Protein AF-A0A3M1I901-F1 (afdb_monomer)

Foldseek 3Di:
DQLVVLVVVLLCLLQQLLLLVCLLWFPDDLLLSNLLSSLLSLLQLLLQLLVVLVPDFNVVSNSVSSNVSNVNSCVSCVVVVVVVVVVSDDDPVVLVVLLVVQLLLQLLLLLQWQFAPCVFLLQCLVQLLRRARVHARSVDNVGGAQAQASLSSSLSSSCNSSVDRSSSSLSSSLSSLLSSLLSLQLVVLCVLQVDNVLSNLRSLLLQFFFFLLLVVVVDDLVVQVVLFVVFAWADQLVQQDRTPSNLQVTFGNGDTGGPDGHRSSLHFQQTGHLSPQSHSLRNSLSSLLSSCVSGVVGGPDLVSLVSNLSSLLSNCSSDVCVSVLLVVLLVVLQVVLCVVVVHPDRDPSSVSVVVSSVSSLVSNCPSHHNNVLVNVQVVCVVVVHDHDDDPKDKDKDFDPPFWAQGNTGGTQGPVDPSSVVSVCRSLAPLVVCLVLLLVVLVVCSNVVVSSSVSLSSLLVQLSVLRGMFIDMPVHRSVSSVSVVSNCVSSSSCSSSSLSNVCVPDDPVSVVVSVVSSCSSRVSSVSVVVSSSVSSPDRDDHPPDDPVNVVVSVD

Solvent-accessible surface area (backbone atoms only — not comparable to full-atom values): 27304 Å² total; per-residue (Å²): 126,62,40,68,57,46,40,52,50,47,50,47,30,14,34,51,6,12,29,32,40,34,61,47,36,30,72,63,59,66,88,46,33,54,59,48,0,38,51,47,9,54,51,52,24,46,48,40,22,52,58,36,26,72,81,36,62,40,77,56,14,48,50,51,21,18,53,49,29,34,53,52,9,47,69,63,25,39,73,50,60,75,68,63,50,57,90,70,70,58,82,62,60,71,58,53,52,51,38,52,51,38,18,49,53,40,20,37,24,38,36,8,37,26,40,57,57,37,67,57,41,35,53,41,17,44,44,35,40,76,50,36,50,72,41,49,29,77,93,40,82,88,40,70,40,55,45,58,42,51,45,32,54,48,13,12,47,43,14,55,54,30,70,40,55,44,58,62,17,40,21,45,45,32,9,41,29,43,23,49,30,38,53,45,40,20,49,50,30,19,66,75,56,74,31,70,67,52,4,51,54,37,20,54,40,54,39,13,35,16,8,32,41,48,60,59,76,77,52,57,68,74,58,40,48,59,54,20,78,75,46,54,51,26,68,46,33,41,62,37,28,92,41,55,56,56,23,54,78,37,49,48,35,58,69,56,50,45,88,58,71,54,51,32,29,46,58,26,45,60,23,63,22,48,74,73,34,60,38,54,45,34,26,47,58,52,36,47,51,47,49,48,72,67,44,77,85,25,57,70,52,75,65,36,45,55,58,50,16,51,46,48,27,48,36,31,24,49,35,48,66,69,44,60,49,48,57,62,25,47,52,50,44,50,48,56,47,21,63,78,66,76,38,95,69,83,53,74,73,55,54,53,49,51,53,28,50,50,55,13,47,62,47,28,51,70,68,40,22,38,52,15,46,52,52,50,51,52,52,38,56,76,68,70,48,84,80,72,85,69,91,68,54,88,43,78,43,82,42,83,75,41,30,48,38,28,38,24,52,22,78,32,41,65,86,40,71,66,36,41,51,50,49,46,24,21,52,9,67,47,63,76,30,41,66,59,42,51,55,50,24,58,51,26,45,76,67,66,37,57,70,60,16,22,45,41,52,28,28,57,53,17,56,50,41,25,35,42,42,52,45,44,73,76,37,61,53,53,37,22,58,48,38,38,40,30,49,51,46,28,61,70,41,28,54,48,51,50,50,61,56,34,73,79,49,59,69,68,58,40,50,52,52,49,52,50,50,47,52,18,23,48,24,21,51,53,53,47,56,48,41,57,60,11,43,80,50,76,47,66,43,64,95,54,52,73,65,59,62,52,60,76,72,109

Structure (mmCIF, N/CA/C/O backbone):
data_AF-A0A3M1I901-F1
#
_entry.id   AF-A0A3M1I901-F1
#
loop_
_atom_site.group_PDB
_atom_site.id
_atom_site.type_symbol
_atom_site.label_atom_id
_atom_site.label_alt_id
_atom_site.label_comp_id
_atom_site.label_asym_id
_atom_site.label_entity_id
_atom_site.label_seq_id
_atom_site.pdbx_PDB_ins_code
_atom_site.Cartn_x
_atom_site.Cartn_y
_atom_site.Cartn_z
_atom_site.occupancy
_atom_site.B_iso_or_equiv
_atom_site.auth_seq_id
_atom_site.auth_comp_id
_atom_site.auth_asym_id
_atom_site.auth_atom_id
_atom_site.pdbx_PDB_model_num
ATOM 1 N N . MET A 1 1 ? -8.515 -10.255 -33.214 1.00 50.94 1 MET A N 1
ATOM 2 C CA . MET A 1 1 ? -9.488 -9.596 -32.308 1.00 50.94 1 MET A CA 1
ATOM 3 C C . MET A 1 1 ? -9.043 -8.161 -32.103 1.00 50.94 1 MET A C 1
ATOM 5 O O . MET A 1 1 ? -7.847 -7.945 -31.980 1.00 50.94 1 MET A O 1
ATOM 9 N N . ASN A 1 2 ? -9.964 -7.194 -32.093 1.00 72.56 2 ASN A N 1
ATOM 10 C CA . ASN A 1 2 ? -9.639 -5.810 -31.737 1.00 72.56 2 ASN A CA 1
ATOM 11 C C . ASN A 1 2 ? -9.022 -5.796 -30.321 1.00 72.56 2 ASN A C 1
ATOM 13 O O . ASN A 1 2 ? -9.592 -6.401 -29.413 1.00 72.56 2 ASN A O 1
ATOM 17 N N . ASN A 1 3 ? -7.860 -5.166 -30.135 1.00 83.75 3 ASN A N 1
ATOM 18 C CA . ASN A 1 3 ? -7.052 -5.259 -28.907 1.00 83.75 3 ASN A CA 1
ATOM 19 C C . ASN A 1 3 ? -7.835 -4.874 -27.636 1.00 83.75 3 ASN A C 1
ATOM 21 O O . ASN A 1 3 ? -7.669 -5.479 -26.577 1.00 83.75 3 ASN A O 1
ATOM 25 N N . ALA A 1 4 ? -8.772 -3.930 -27.763 1.00 86.50 4 ALA A N 1
ATOM 26 C CA . ALA A 1 4 ? -9.681 -3.549 -26.686 1.00 86.50 4 ALA A CA 1
ATOM 27 C C . ALA A 1 4 ? -10.651 -4.678 -26.288 1.00 86.50 4 ALA A C 1
ATOM 29 O O . ALA A 1 4 ? -10.922 -4.874 -25.106 1.00 86.50 4 ALA A O 1
ATOM 30 N N . VAL A 1 5 ? -11.147 -5.459 -27.253 1.00 92.12 5 VAL A N 1
ATOM 31 C CA . VAL A 1 5 ? -12.051 -6.594 -26.996 1.00 92.12 5 VAL A CA 1
ATOM 32 C C . VAL A 1 5 ? -11.319 -7.697 -26.237 1.00 92.12 5 VAL A C 1
ATOM 34 O O . VAL A 1 5 ? -11.884 -8.260 -25.303 1.00 92.12 5 VAL A O 1
ATOM 37 N N . SER A 1 6 ? -10.055 -7.968 -26.581 1.00 93.81 6 SER A N 1
ATOM 38 C CA . SER A 1 6 ? -9.215 -8.926 -25.851 1.00 93.81 6 SER A CA 1
ATOM 39 C C . SER A 1 6 ? -9.061 -8.536 -24.380 1.00 93.81 6 SER A C 1
ATOM 41 O O . SER A 1 6 ? -9.305 -9.363 -23.503 1.00 93.81 6 SER A O 1
ATOM 43 N N . LEU A 1 7 ? -8.740 -7.269 -24.092 1.00 93.56 7 LEU A N 1
ATOM 44 C CA . LEU A 1 7 ? -8.641 -6.782 -22.711 1.00 93.56 7 LEU A CA 1
ATOM 45 C C . LEU A 1 7 ? -9.968 -6.852 -21.963 1.00 93.56 7 LEU A C 1
ATOM 47 O O . LEU A 1 7 ? -9.984 -7.277 -20.811 1.00 93.56 7 LEU A O 1
ATOM 51 N N . LEU A 1 8 ? -11.072 -6.446 -22.594 1.00 94.81 8 LEU A N 1
ATOM 52 C CA . LEU A 1 8 ? -12.394 -6.479 -21.968 1.00 94.81 8 LEU A CA 1
ATOM 53 C C . LEU A 1 8 ? -12.844 -7.910 -21.673 1.00 94.81 8 LEU A C 1
ATOM 55 O O . LEU A 1 8 ? -13.401 -8.159 -20.606 1.00 94.81 8 LEU A O 1
ATOM 59 N N . LEU A 1 9 ? -12.572 -8.853 -22.577 1.00 96.50 9 LEU A N 1
ATOM 60 C CA . LEU A 1 9 ? -12.857 -10.267 -22.361 1.00 96.50 9 LEU A CA 1
ATOM 61 C C . LEU A 1 9 ? -12.011 -10.823 -21.213 1.00 96.50 9 LEU A C 1
ATOM 63 O O . LEU A 1 9 ? -12.565 -11.400 -20.282 1.00 96.50 9 LEU A O 1
ATOM 67 N N . TRP A 1 10 ? -10.695 -10.599 -21.237 1.00 97.38 10 TRP A N 1
ATOM 68 C CA . TRP A 1 10 ? -9.789 -11.016 -20.164 1.00 97.38 10 TRP A CA 1
ATOM 69 C C . TRP A 1 10 ? -10.214 -10.438 -18.806 1.00 97.38 10 TRP A C 1
ATOM 71 O O . TRP A 1 10 ? -10.365 -11.188 -17.838 1.00 97.38 10 TRP A O 1
ATOM 81 N N . ALA A 1 11 ? -10.502 -9.132 -18.751 1.00 97.06 11 ALA A N 1
ATOM 82 C CA . ALA A 1 11 ? -10.997 -8.444 -17.561 1.00 97.06 11 ALA A CA 1
ATOM 83 C C . ALA A 1 11 ? -12.351 -8.981 -17.086 1.00 97.06 11 ALA A C 1
ATOM 85 O O . ALA A 1 11 ? -12.558 -9.194 -15.890 1.00 97.06 11 ALA A O 1
ATOM 86 N N . GLY A 1 12 ? -13.258 -9.253 -18.024 1.00 97.31 12 GLY A N 1
ATOM 87 C CA . GLY A 1 12 ? -14.547 -9.876 -17.760 1.00 97.31 12 GLY A CA 1
ATOM 88 C C . GLY A 1 12 ? -14.398 -11.264 -17.142 1.00 97.31 12 GLY A C 1
ATOM 89 O O . GLY A 1 12 ? -15.054 -11.552 -16.142 1.00 97.31 12 GLY A O 1
ATOM 90 N N . CYS A 1 13 ? -13.501 -12.103 -17.669 1.00 97.94 13 CYS A N 1
ATOM 91 C CA . CYS A 1 13 ? -13.264 -13.454 -17.167 1.00 97.94 13 CYS A CA 1
ATOM 92 C C . CYS A 1 13 ? -12.824 -13.443 -15.699 1.00 97.94 13 CYS A C 1
ATOM 94 O O . CYS A 1 13 ? -13.515 -14.012 -14.846 1.00 97.94 13 CYS A O 1
ATOM 96 N N . TRP A 1 14 ? -11.723 -12.761 -15.369 1.00 97.69 14 TRP A N 1
ATOM 97 C CA . TRP A 1 14 ? -11.255 -12.748 -13.983 1.00 97.69 14 TRP A CA 1
ATOM 98 C C . TRP A 1 14 ? -12.170 -11.939 -13.059 1.00 97.69 14 TRP A C 1
ATOM 100 O O . TRP A 1 14 ? -12.335 -12.316 -11.898 1.00 97.69 14 TRP A O 1
ATOM 110 N N . GLY A 1 15 ? -12.827 -10.886 -13.555 1.00 97.38 15 GLY A N 1
ATOM 111 C CA . GLY A 1 15 ? -13.770 -10.083 -12.778 1.00 97.38 15 GLY A CA 1
ATOM 112 C C . GLY A 1 15 ? -15.022 -10.866 -12.374 1.00 97.38 15 GLY A C 1
ATOM 113 O O . GLY A 1 15 ? -15.387 -10.895 -11.195 1.00 97.38 15 GLY A O 1
ATOM 114 N N . VAL A 1 16 ? -15.649 -11.564 -13.328 1.00 96.81 16 VAL A N 1
ATOM 115 C CA . VAL A 1 16 ? -16.807 -12.437 -13.070 1.00 96.81 16 VAL A CA 1
ATOM 116 C C . VAL A 1 16 ? -16.396 -13.622 -12.201 1.00 96.81 16 VAL A C 1
ATOM 118 O O . VAL A 1 16 ? -17.058 -13.902 -11.202 1.00 96.81 16 VAL A O 1
ATOM 121 N N . GLY A 1 17 ? -15.283 -14.288 -12.519 1.00 97.31 17 GLY A N 1
ATOM 122 C CA . GLY A 1 17 ? -14.788 -15.416 -11.732 1.00 97.31 17 GLY A CA 1
ATOM 123 C C . GLY A 1 17 ? -14.484 -15.048 -10.281 1.00 97.31 17 GLY A C 1
ATOM 124 O O . GLY A 1 17 ? -14.926 -15.735 -9.359 1.00 97.31 17 GLY A O 1
ATOM 125 N N . GLY A 1 18 ? -13.816 -13.915 -10.058 1.00 97.69 18 GLY A N 1
ATOM 126 C CA . GLY A 1 18 ? -13.552 -13.383 -8.724 1.00 97.69 18 GLY A CA 1
ATOM 127 C C . GLY A 1 18 ? -14.827 -13.007 -7.962 1.00 97.69 18 GLY A C 1
ATOM 128 O O . GLY A 1 18 ? -14.951 -13.309 -6.773 1.00 97.69 18 GLY A O 1
ATOM 129 N N . TYR A 1 19 ? -15.819 -12.419 -8.638 1.00 96.94 19 TYR A N 1
ATOM 130 C CA . TYR A 1 19 ? -17.132 -12.150 -8.048 1.00 96.94 19 TYR A CA 1
ATOM 131 C C . TYR A 1 19 ? -17.846 -13.433 -7.606 1.00 96.94 19 TYR A C 1
ATOM 133 O O . TYR A 1 19 ? -18.300 -13.524 -6.463 1.00 96.94 19 TYR A O 1
ATOM 141 N N . LEU A 1 20 ? -17.898 -14.449 -8.471 1.00 95.62 20 LEU A N 1
ATOM 142 C CA . LEU A 1 20 ? -18.480 -15.752 -8.143 1.00 95.62 20 LEU A CA 1
ATOM 143 C C . LEU A 1 20 ? -17.751 -16.409 -6.967 1.00 95.62 20 LEU A C 1
ATOM 145 O O . LEU A 1 20 ? -18.401 -16.900 -6.043 1.00 95.62 20 LEU A O 1
ATOM 149 N N . LEU A 1 21 ? -16.419 -16.337 -6.943 1.00 95.50 21 LEU A N 1
ATOM 150 C CA . LEU A 1 21 ? -15.594 -16.830 -5.843 1.00 95.50 21 LEU A CA 1
ATOM 151 C C . LEU A 1 21 ? -15.946 -16.137 -4.516 1.00 95.50 21 LEU A C 1
ATOM 153 O O . LEU A 1 21 ? -16.166 -16.807 -3.503 1.00 95.50 21 LEU A O 1
ATOM 157 N N . ALA A 1 22 ? -16.063 -14.805 -4.526 1.00 95.81 22 ALA A N 1
ATOM 158 C CA . ALA A 1 22 ? -16.440 -14.011 -3.359 1.00 95.81 22 ALA A CA 1
ATOM 159 C C . ALA A 1 22 ? -17.823 -14.406 -2.817 1.00 95.81 22 ALA A C 1
ATOM 161 O O . ALA A 1 22 ? -18.001 -14.538 -1.605 1.00 95.81 22 ALA A O 1
ATOM 162 N N . VAL A 1 23 ? -18.798 -14.621 -3.708 1.00 93.38 23 VAL A N 1
ATOM 163 C CA . VAL A 1 23 ? -20.164 -15.019 -3.338 1.00 93.38 23 VAL A CA 1
ATOM 164 C C . VAL A 1 23 ? -20.236 -16.460 -2.854 1.00 93.38 23 VAL A C 1
ATOM 166 O O . VAL A 1 23 ? -20.999 -16.734 -1.927 1.00 93.38 23 VAL A O 1
ATOM 169 N N . ALA A 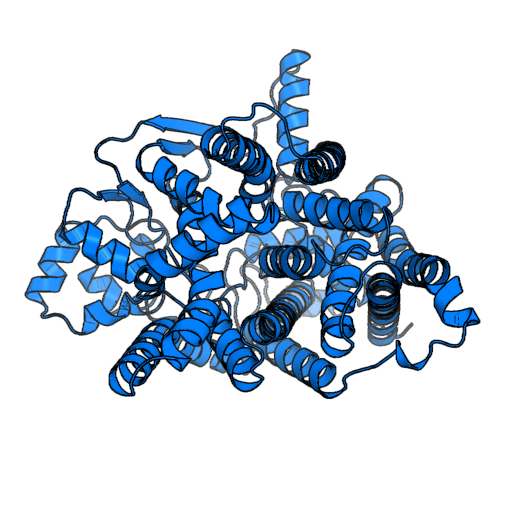1 24 ? -19.478 -17.376 -3.456 1.00 93.31 24 ALA A N 1
ATOM 170 C CA . ALA A 1 24 ? -19.510 -18.796 -3.129 1.00 93.31 24 ALA A CA 1
ATOM 171 C C . ALA A 1 24 ? -18.832 -19.086 -1.785 1.00 93.31 24 ALA A C 1
ATOM 173 O O . ALA A 1 24 ? -19.445 -19.678 -0.894 1.00 93.31 24 ALA A O 1
ATOM 174 N N . ILE A 1 25 ? -17.595 -18.610 -1.622 1.00 95.31 25 ILE A N 1
ATOM 175 C CA . ILE A 1 25 ? -16.705 -18.993 -0.520 1.00 95.31 25 ILE A CA 1
ATOM 176 C C . ILE A 1 25 ? -16.905 -18.123 0.724 1.00 95.31 25 ILE A C 1
ATOM 178 O O . ILE A 1 25 ? -16.683 -18.588 1.847 1.00 95.31 25 ILE A O 1
ATOM 182 N N . PHE A 1 26 ? -17.338 -16.868 0.561 1.00 95.75 26 PHE A N 1
ATOM 183 C CA . PHE A 1 26 ? -17.366 -15.911 1.663 1.00 95.75 26 PHE A CA 1
ATOM 184 C C . PHE A 1 26 ? -18.768 -15.398 2.013 1.00 95.75 26 PHE A C 1
ATOM 186 O O . PHE A 1 26 ? -19.624 -15.117 1.175 1.00 95.75 26 PHE A O 1
ATOM 193 N N . ALA A 1 27 ? -19.016 -15.237 3.313 1.00 94.06 27 ALA A N 1
ATOM 194 C CA . ALA A 1 27 ? -20.249 -14.690 3.868 1.00 94.06 27 ALA A CA 1
ATOM 195 C C . ALA A 1 27 ? -20.245 -13.150 3.828 1.00 94.06 27 ALA A C 1
ATOM 197 O O . ALA A 1 27 ? -20.218 -12.488 4.869 1.00 94.06 27 ALA A O 1
ATOM 198 N N . LEU A 1 28 ? -20.246 -12.587 2.616 1.00 94.00 28 LEU A N 1
ATOM 199 C CA . LEU A 1 28 ? -20.181 -11.143 2.383 1.00 94.00 28 LEU A CA 1
ATOM 200 C C . LEU A 1 28 ? -21.575 -10.515 2.173 1.00 94.00 28 LEU A C 1
ATOM 202 O O . LEU A 1 28 ? -22.399 -11.065 1.425 1.00 94.00 28 LEU A O 1
ATOM 206 N N . PRO A 1 29 ? -21.851 -9.344 2.778 1.00 92.00 29 PRO A N 1
ATOM 207 C CA . PRO A 1 29 ? -22.951 -8.465 2.391 1.00 92.00 29 PRO A CA 1
ATOM 208 C C . PRO A 1 29 ? -22.875 -8.061 0.914 1.00 92.00 29 PRO A C 1
ATOM 210 O O . PRO A 1 29 ? -21.790 -7.886 0.364 1.00 92.00 29 PRO A O 1
ATOM 213 N N . SER A 1 30 ? -24.033 -7.820 0.293 1.00 90.50 30 SER A N 1
ATOM 214 C CA . SER A 1 30 ? -24.167 -7.471 -1.131 1.00 90.50 30 SER A CA 1
ATOM 215 C C . SER A 1 30 ? -23.240 -6.344 -1.603 1.00 90.50 30 SER A C 1
ATOM 217 O O . SER A 1 30 ? -22.663 -6.419 -2.682 1.00 90.50 30 SER A O 1
ATOM 219 N N . ARG A 1 31 ? -23.040 -5.326 -0.760 1.00 91.12 31 ARG A N 1
ATOM 220 C CA . ARG A 1 31 ? -22.230 -4.134 -1.064 1.00 91.12 31 ARG A CA 1
ATOM 221 C C . ARG A 1 31 ? -20.723 -4.360 -1.027 1.00 91.12 31 ARG A C 1
ATOM 223 O O . ARG A 1 31 ? -19.982 -3.486 -1.448 1.00 91.12 31 ARG A O 1
ATOM 230 N N . GLU A 1 32 ? -20.271 -5.480 -0.482 1.00 95.38 32 GLU A N 1
ATOM 231 C CA . GLU A 1 32 ? -18.845 -5.800 -0.397 1.00 95.38 32 GLU A CA 1
ATOM 232 C C . GLU A 1 32 ? -18.427 -6.763 -1.514 1.00 95.38 32 GLU A C 1
ATOM 234 O O . GLU A 1 32 ? -17.251 -6.850 -1.843 1.00 95.38 32 GLU A O 1
ATOM 239 N N . ARG A 1 33 ? -19.390 -7.470 -2.124 1.00 95.50 33 ARG A N 1
ATOM 240 C CA . ARG A 1 33 ? -19.133 -8.542 -3.096 1.00 95.50 33 ARG A CA 1
ATOM 241 C C . ARG A 1 33 ? -18.418 -8.059 -4.349 1.00 95.50 33 ARG A C 1
ATOM 243 O O . ARG A 1 33 ? -17.505 -8.741 -4.786 1.00 95.50 33 ARG A O 1
ATOM 250 N N . LEU A 1 34 ? -18.812 -6.915 -4.915 1.00 95.94 34 LEU A N 1
ATOM 251 C CA . LEU A 1 34 ? -18.187 -6.397 -6.136 1.00 95.94 34 LEU A CA 1
ATOM 252 C C . LEU A 1 34 ? -16.708 -6.030 -5.924 1.00 95.94 34 LEU A C 1
ATOM 254 O O . LEU A 1 34 ? -15.875 -6.642 -6.584 1.00 95.94 34 LEU A O 1
ATOM 258 N N . PRO A 1 35 ? -16.339 -5.114 -5.007 1.00 97.44 35 PRO A N 1
ATOM 259 C CA . PRO A 1 35 ? -14.937 -4.735 -4.838 1.00 97.44 35 PRO A CA 1
ATOM 260 C C . PRO A 1 35 ? -14.065 -5.899 -4.373 1.00 97.44 35 PRO A C 1
ATOM 262 O O . PRO A 1 35 ? -12.956 -6.077 -4.865 1.00 97.44 35 PRO A O 1
ATOM 265 N N . VAL A 1 36 ? -14.577 -6.734 -3.463 1.00 98.12 36 VAL A N 1
ATOM 266 C CA . VAL A 1 36 ? -13.847 -7.923 -3.009 1.00 98.12 36 VAL A CA 1
ATOM 267 C C . VAL A 1 36 ? -13.699 -8.935 -4.139 1.00 98.12 36 VAL A C 1
ATOM 269 O O . VAL A 1 36 ? -12.632 -9.511 -4.294 1.00 98.12 36 VAL A O 1
ATOM 272 N N . GLY A 1 37 ? -14.745 -9.137 -4.939 1.00 97.88 37 GLY A N 1
ATOM 273 C CA . GLY A 1 37 ? -14.733 -10.037 -6.084 1.00 97.88 37 GLY A CA 1
ATOM 274 C C . GLY A 1 37 ? -13.736 -9.613 -7.152 1.00 97.88 37 GLY A C 1
ATOM 275 O O . GLY A 1 37 ? -12.929 -10.433 -7.575 1.00 97.88 37 GLY A O 1
ATOM 276 N N . LEU A 1 38 ? -13.728 -8.332 -7.525 1.00 98.25 38 LEU A N 1
ATOM 277 C CA . LEU A 1 38 ? -12.750 -7.785 -8.467 1.00 98.25 38 LEU A CA 1
ATOM 278 C C . LEU A 1 38 ? -11.321 -7.931 -7.934 1.00 98.25 38 LEU A C 1
ATOM 280 O O . LEU A 1 38 ? -10.452 -8.397 -8.663 1.00 98.25 38 LEU A O 1
ATOM 284 N N . GLY A 1 39 ? -11.080 -7.621 -6.656 1.00 98.50 39 GLY A N 1
ATOM 285 C CA . GLY A 1 39 ? -9.756 -7.801 -6.059 1.00 98.50 39 GLY A CA 1
ATOM 286 C C . GLY A 1 39 ? -9.312 -9.260 -5.968 1.00 98.50 39 GLY A C 1
ATOM 287 O O . GLY A 1 39 ? -8.167 -9.566 -6.288 1.00 98.50 39 GLY A O 1
ATOM 288 N N . LEU A 1 40 ? -10.210 -10.175 -5.592 1.00 98.56 40 LEU A N 1
ATOM 289 C CA . LEU A 1 40 ? -9.922 -11.610 -5.598 1.00 98.56 40 LEU A CA 1
ATOM 290 C C . LEU A 1 40 ? -9.623 -12.118 -7.006 1.00 98.56 40 LEU A C 1
ATOM 292 O O . LEU A 1 40 ? -8.671 -12.868 -7.177 1.00 98.56 40 LEU A O 1
ATOM 296 N N . GLY A 1 41 ? -10.417 -11.707 -7.996 1.00 98.56 41 GLY A N 1
ATOM 297 C CA . GLY A 1 41 ? -10.221 -12.067 -9.396 1.00 98.56 41 GLY A CA 1
ATOM 298 C C . GLY A 1 41 ? -8.866 -11.613 -9.919 1.00 98.56 41 GLY A C 1
ATOM 299 O O . GLY A 1 41 ? -8.101 -12.426 -10.425 1.00 98.56 41 GLY A O 1
ATOM 300 N N . LEU A 1 42 ? -8.544 -10.335 -9.715 1.00 98.69 42 LEU A N 1
ATOM 301 C CA . LEU A 1 42 ? -7.283 -9.730 -10.131 1.00 98.69 42 LEU A CA 1
ATOM 302 C C . LEU A 1 42 ? -6.080 -10.451 -9.513 1.00 98.69 42 LEU A C 1
ATOM 304 O O . LEU A 1 42 ? -5.169 -10.861 -10.233 1.00 98.69 42 LEU A O 1
ATOM 308 N N . VAL A 1 43 ? -6.077 -10.635 -8.188 1.00 98.75 43 VAL A N 1
ATOM 309 C CA . VAL A 1 43 ? -4.943 -11.254 -7.485 1.00 98.75 43 VAL A CA 1
ATOM 310 C C . VAL A 1 43 ? -4.833 -12.737 -7.828 1.00 98.75 43 VAL A C 1
ATOM 312 O O . VAL A 1 43 ? -3.755 -13.194 -8.194 1.00 98.75 43 VAL A O 1
ATOM 315 N N . ALA A 1 44 ? -5.931 -13.494 -7.766 1.00 98.62 44 ALA A N 1
ATOM 316 C CA . ALA A 1 44 ? -5.896 -14.932 -8.023 1.00 98.62 44 ALA A CA 1
ATOM 317 C C . ALA A 1 44 ? -5.507 -15.250 -9.471 1.00 98.62 44 ALA A C 1
ATOM 319 O O . ALA A 1 44 ? -4.707 -16.155 -9.689 1.00 98.62 44 ALA A O 1
ATOM 320 N N . GLN A 1 45 ? -6.005 -14.495 -10.453 1.00 98.44 45 GLN A N 1
ATOM 321 C CA . GLN A 1 45 ? -5.630 -14.736 -11.845 1.00 98.44 45 GLN A CA 1
ATOM 322 C C . GLN A 1 45 ? -4.162 -14.357 -12.091 1.00 98.44 45 GLN A C 1
ATOM 324 O O . GLN A 1 45 ? -3.448 -15.103 -12.742 1.00 98.44 45 GLN A O 1
ATOM 329 N N . THR A 1 46 ? -3.666 -13.260 -11.506 1.00 98.69 46 THR A N 1
ATOM 330 C CA . THR A 1 46 ? -2.251 -12.866 -11.648 1.00 98.69 46 THR A CA 1
ATOM 331 C C . THR A 1 46 ? -1.327 -13.899 -11.006 1.00 98.69 46 THR A C 1
ATOM 333 O O . THR A 1 46 ? -0.291 -14.248 -11.564 1.00 98.69 46 THR A O 1
ATOM 336 N N . PHE A 1 47 ? -1.736 -14.449 -9.864 1.00 98.69 47 PHE A N 1
ATOM 337 C CA . PHE A 1 47 ? -1.057 -15.563 -9.214 1.00 98.69 47 PHE A CA 1
ATOM 338 C C . PHE A 1 47 ? -1.028 -16.824 -10.091 1.00 98.69 47 PHE A C 1
ATOM 340 O O . PHE A 1 47 ? 0.028 -17.431 -10.260 1.00 98.69 47 PHE A O 1
ATOM 347 N N . LEU A 1 48 ? -2.163 -17.206 -10.682 1.00 98.56 48 LEU A N 1
ATOM 348 C CA . LEU A 1 48 ? -2.227 -18.351 -11.593 1.00 98.56 48 LEU A CA 1
ATOM 349 C C . LEU A 1 48 ? -1.381 -18.117 -12.847 1.00 98.56 48 LEU A C 1
ATOM 351 O O . LEU A 1 48 ? -0.652 -19.017 -13.248 1.00 98.56 48 LEU A O 1
ATOM 355 N N . ALA A 1 49 ? -1.424 -16.917 -13.427 1.00 98.44 49 ALA A N 1
ATOM 356 C CA . ALA A 1 49 ? -0.601 -16.534 -14.569 1.00 98.44 49 ALA A CA 1
ATOM 357 C C . ALA A 1 49 ? 0.892 -16.671 -14.246 1.00 98.44 49 ALA A C 1
ATOM 359 O O . ALA A 1 49 ? 1.644 -17.192 -15.067 1.00 98.44 49 ALA A O 1
ATOM 360 N N . ASN A 1 50 ? 1.312 -16.284 -13.036 1.00 98.12 50 ASN A N 1
ATOM 361 C CA . ASN A 1 50 ? 2.687 -16.460 -12.576 1.00 98.12 50 ASN A CA 1
ATOM 362 C C . ASN A 1 50 ? 3.108 -17.937 -12.576 1.00 98.12 50 ASN A C 1
ATOM 364 O O . ASN A 1 50 ? 4.101 -18.302 -13.196 1.00 98.12 50 ASN A O 1
ATOM 368 N N . LEU A 1 51 ? 2.321 -18.799 -11.924 1.00 97.38 51 LEU A N 1
ATOM 369 C CA . LEU A 1 51 ? 2.641 -20.226 -11.818 1.00 97.38 51 LEU A CA 1
ATOM 370 C C . LEU A 1 51 ? 2.566 -20.950 -13.164 1.00 97.38 51 LEU A C 1
ATOM 372 O O . LEU A 1 51 ? 3.420 -21.775 -13.470 1.00 97.38 51 LEU A O 1
ATOM 376 N N . LEU A 1 52 ? 1.556 -20.643 -13.977 1.00 98.06 52 LEU A N 1
ATOM 377 C CA . LEU A 1 52 ? 1.379 -21.262 -15.288 1.00 98.06 52 LEU A CA 1
ATOM 378 C C . LEU A 1 52 ? 2.489 -20.862 -16.260 1.00 98.06 52 LEU A C 1
ATOM 380 O O . LEU A 1 52 ? 2.853 -21.674 -17.102 1.00 98.06 52 LEU A O 1
ATOM 384 N N . SER A 1 53 ? 3.062 -19.663 -16.132 1.00 97.31 53 SER A N 1
ATOM 385 C CA . SER A 1 53 ? 4.172 -19.224 -16.992 1.00 97.31 53 SER A CA 1
ATOM 386 C C . SER A 1 53 ? 5.472 -20.000 -16.754 1.00 97.31 53 SER A C 1
ATOM 388 O O . SER A 1 53 ? 6.362 -19.956 -17.593 1.00 97.31 53 SER A O 1
ATOM 390 N N . LEU A 1 54 ? 5.572 -20.765 -15.658 1.00 94.06 54 LEU A N 1
ATOM 391 C CA . LEU A 1 54 ? 6.703 -21.671 -15.422 1.00 94.06 54 LEU A CA 1
ATOM 392 C C . LEU A 1 54 ? 6.729 -22.857 -16.396 1.00 94.06 54 LEU A C 1
ATOM 394 O O . LEU A 1 54 ? 7.768 -23.492 -16.555 1.00 94.06 54 LEU A O 1
ATOM 398 N N . VAL A 1 55 ? 5.582 -23.191 -16.996 1.00 96.25 55 VAL A N 1
ATOM 399 C CA . VAL A 1 55 ? 5.417 -24.391 -17.834 1.00 96.25 55 VAL A CA 1
ATOM 400 C C . VAL A 1 55 ? 4.721 -24.119 -19.167 1.00 96.25 55 VAL A C 1
ATOM 402 O O . VAL A 1 55 ? 4.871 -24.902 -20.100 1.00 96.25 55 VAL A O 1
ATOM 405 N N . LEU A 1 56 ? 3.966 -23.025 -19.283 1.00 97.50 56 LEU A N 1
ATOM 406 C CA . LEU A 1 56 ? 3.268 -22.610 -20.498 1.00 97.50 56 LEU A CA 1
ATOM 407 C C . LEU A 1 56 ? 3.868 -21.314 -21.058 1.00 97.50 56 LEU A C 1
ATOM 409 O O . LEU A 1 56 ? 4.283 -20.450 -20.284 1.00 97.50 56 LEU A O 1
ATOM 413 N N . PRO A 1 57 ? 3.816 -21.102 -22.386 1.00 97.00 57 PRO A N 1
ATOM 414 C CA . PRO A 1 57 ? 4.124 -19.806 -22.977 1.00 97.00 57 PRO A CA 1
ATOM 415 C C . PRO A 1 57 ? 3.244 -18.697 -22.390 1.00 97.00 57 PRO A C 1
ATOM 417 O O . PRO A 1 57 ? 2.031 -18.868 -22.246 1.00 97.00 57 PRO A O 1
ATOM 420 N N . VAL A 1 58 ? 3.842 -17.533 -22.136 1.00 95.50 58 VAL A N 1
ATOM 421 C CA . VAL A 1 58 ? 3.198 -16.375 -21.492 1.00 95.50 58 VAL A CA 1
ATOM 422 C C . VAL A 1 58 ? 1.815 -15.997 -22.063 1.00 95.50 58 VAL A C 1
ATOM 424 O O . VAL A 1 58 ? 0.874 -15.819 -21.292 1.00 95.50 58 VAL A O 1
ATOM 427 N N . PRO A 1 59 ? 1.598 -15.916 -23.391 1.00 94.69 59 PRO A N 1
ATOM 428 C CA . PRO A 1 59 ? 0.272 -15.569 -23.909 1.00 94.69 59 PRO A CA 1
ATOM 429 C C . PRO A 1 59 ? -0.803 -16.596 -23.526 1.00 94.69 59 PRO A C 1
ATOM 431 O O . PRO A 1 59 ? -1.947 -16.229 -23.253 1.00 94.69 59 PRO A O 1
ATOM 434 N N . LEU A 1 60 ? -0.433 -17.880 -23.493 1.00 97.12 60 LEU A N 1
ATOM 435 C CA . LEU A 1 60 ? -1.333 -18.965 -23.122 1.00 97.12 60 LEU A CA 1
ATOM 436 C C . LEU A 1 60 ? -1.565 -18.986 -21.609 1.00 97.12 60 LEU A C 1
ATOM 438 O O . LEU A 1 60 ? -2.711 -19.113 -21.185 1.00 97.12 60 LEU A O 1
ATOM 442 N N . SER A 1 61 ? -0.515 -18.817 -20.798 1.00 98.06 61 SER A N 1
ATOM 443 C CA . SER A 1 61 ? -0.638 -18.785 -19.336 1.00 98.06 61 SER A CA 1
ATOM 444 C C . SER A 1 61 ? -1.591 -17.677 -18.873 1.00 98.06 61 SER A C 1
ATOM 446 O O . SER A 1 61 ? -2.425 -17.921 -18.002 1.00 98.06 61 SER A O 1
ATOM 448 N N . PHE A 1 62 ? -1.540 -16.501 -19.507 1.00 97.94 62 PHE A N 1
ATOM 449 C CA . PHE A 1 62 ? -2.393 -15.353 -19.191 1.00 97.94 62 PHE A CA 1
ATOM 450 C C . PHE A 1 62 ? -3.876 -15.623 -19.485 1.00 97.94 62 PHE A C 1
ATOM 452 O O . PHE A 1 62 ? -4.742 -15.354 -18.649 1.00 97.94 62 PHE A O 1
ATOM 459 N N . TRP A 1 63 ? -4.189 -16.198 -20.651 1.00 98.06 63 TRP A N 1
ATOM 460 C CA . TRP A 1 63 ? -5.567 -16.560 -20.994 1.00 98.06 63 TRP A CA 1
ATOM 461 C C . TRP A 1 63 ? -6.091 -17.716 -20.149 1.00 98.06 63 TRP A C 1
ATOM 463 O O . TRP A 1 63 ? -7.209 -17.638 -19.641 1.00 98.06 63 TRP A O 1
ATOM 473 N N . VAL A 1 64 ? -5.293 -18.770 -19.962 1.00 98.44 64 VAL A N 1
ATOM 474 C CA . VAL A 1 64 ? -5.684 -19.928 -19.149 1.00 98.44 64 VAL A CA 1
ATOM 475 C C . VAL A 1 64 ? -5.956 -19.491 -17.711 1.00 98.44 64 VAL A C 1
ATOM 477 O O . VAL A 1 64 ? -7.007 -19.830 -17.173 1.00 98.44 64 VAL A O 1
ATOM 480 N N . ALA A 1 65 ? -5.087 -18.674 -17.110 1.00 98.31 65 ALA A N 1
ATOM 481 C CA . ALA A 1 65 ? -5.313 -18.118 -15.778 1.00 98.31 65 ALA A CA 1
ATOM 482 C C . ALA A 1 65 ? -6.646 -17.360 -15.684 1.00 98.31 65 ALA A C 1
ATOM 484 O O . ALA A 1 65 ? -7.438 -17.609 -14.771 1.00 98.31 65 ALA A O 1
ATOM 485 N N . ALA A 1 66 ? -6.934 -16.490 -16.656 1.00 97.94 66 ALA A N 1
ATOM 486 C CA . ALA A 1 66 ? -8.175 -15.731 -16.691 1.00 97.94 66 ALA A CA 1
ATOM 487 C C . ALA A 1 66 ? -9.417 -16.618 -16.880 1.00 97.94 66 ALA A C 1
ATOM 489 O O . ALA A 1 66 ? -10.410 -16.384 -16.195 1.00 97.94 66 ALA A O 1
ATOM 490 N N . PHE A 1 67 ? -9.380 -17.643 -17.743 1.00 98.19 67 PHE A N 1
ATOM 491 C CA . PHE A 1 67 ? -10.503 -18.567 -17.980 1.00 98.19 67 PHE A CA 1
ATOM 492 C C . PHE A 1 67 ? -10.737 -19.561 -16.839 1.00 98.19 67 PHE A C 1
ATOM 494 O O . PHE A 1 67 ? -11.881 -19.943 -16.579 1.00 98.19 67 PHE A O 1
ATOM 501 N N . LEU A 1 68 ? -9.692 -19.947 -16.105 1.00 98.19 68 LEU A N 1
ATOM 502 C CA . LEU A 1 68 ? -9.840 -20.789 -14.919 1.00 98.19 68 LEU A CA 1
ATOM 503 C C . LEU A 1 68 ? -10.650 -20.091 -13.819 1.00 98.19 68 LEU A C 1
ATOM 505 O O . LEU A 1 68 ? -11.361 -20.763 -13.072 1.00 98.19 68 LEU A O 1
ATOM 509 N N . MET A 1 69 ? -10.613 -18.757 -13.741 1.00 97.94 69 MET A N 1
ATOM 510 C CA . MET A 1 69 ? -11.373 -17.998 -12.745 1.00 97.94 69 MET A CA 1
ATOM 511 C C . MET A 1 69 ? -12.899 -18.165 -12.855 1.00 97.94 69 MET A C 1
ATOM 513 O O . MET A 1 69 ? -13.512 -18.529 -11.848 1.00 97.94 69 MET A O 1
ATOM 517 N N . PRO A 1 70 ? -13.563 -17.909 -14.001 1.00 97.12 70 PRO A N 1
ATOM 518 C CA . PRO A 1 70 ? -14.997 -18.132 -14.137 1.00 97.12 70 PRO A CA 1
ATOM 519 C C . PRO A 1 70 ? -15.357 -19.616 -14.051 1.00 97.12 70 PRO A C 1
ATOM 521 O O . PRO A 1 70 ? -16.377 -19.923 -13.442 1.00 97.12 70 PRO A O 1
ATOM 524 N N . ILE A 1 71 ? -14.522 -20.539 -14.551 1.00 97.50 71 ILE A N 1
ATOM 525 C CA . ILE A 1 71 ? -14.752 -21.987 -14.394 1.00 97.50 71 ILE A CA 1
ATOM 526 C C . ILE A 1 71 ? -14.799 -22.355 -12.906 1.00 97.50 71 ILE A C 1
ATOM 528 O O . ILE A 1 71 ? -15.797 -22.896 -12.428 1.00 97.50 71 ILE A O 1
ATOM 532 N N . ALA A 1 72 ? -13.764 -21.997 -12.142 1.00 95.81 72 ALA A N 1
ATOM 533 C CA . ALA A 1 72 ? -13.717 -22.237 -10.703 1.00 95.81 72 ALA A CA 1
ATOM 534 C C . ALA A 1 72 ? -14.873 -21.534 -9.976 1.00 95.81 72 ALA A C 1
ATOM 536 O O . ALA A 1 72 ? -15.531 -22.130 -9.123 1.00 95.81 72 ALA A O 1
ATOM 537 N N . GLY A 1 73 ? -15.161 -20.284 -10.342 1.00 94.94 73 GLY A N 1
ATOM 538 C CA . GLY A 1 73 ? -16.265 -19.504 -9.795 1.00 94.94 73 GLY A CA 1
ATOM 539 C C . GLY A 1 73 ? -17.623 -20.181 -9.990 1.00 94.94 73 GLY A C 1
ATOM 540 O O . GLY A 1 73 ? -18.370 -20.319 -9.023 1.00 94.94 73 GLY A O 1
ATOM 541 N N . VAL A 1 74 ? -17.932 -20.647 -11.204 1.00 95.06 74 VAL A N 1
ATOM 542 C CA . VAL A 1 74 ? -19.184 -21.349 -11.525 1.00 95.06 74 VAL A CA 1
ATOM 543 C C . VAL A 1 74 ? -19.266 -22.673 -10.780 1.00 95.06 74 VAL A C 1
ATOM 545 O O . VAL A 1 74 ? -20.275 -22.916 -10.126 1.00 95.06 74 VAL A O 1
ATOM 548 N N . LEU A 1 75 ? -18.213 -23.496 -10.799 1.00 95.00 75 LEU A N 1
ATOM 549 C CA . LEU A 1 75 ? -18.198 -24.788 -10.101 1.00 95.00 75 LEU A CA 1
ATOM 550 C C . LEU A 1 75 ? -18.446 -24.629 -8.594 1.00 95.00 75 LEU A C 1
ATOM 552 O O . LEU A 1 75 ? -19.197 -25.393 -7.988 1.00 95.00 75 LEU A O 1
ATOM 556 N N . LEU A 1 76 ? -17.852 -23.605 -7.982 1.00 93.38 76 LEU A N 1
ATOM 557 C CA . LEU A 1 76 ? -18.013 -23.326 -6.556 1.00 93.38 76 LEU A CA 1
ATOM 558 C C . LEU A 1 76 ? -19.360 -22.674 -6.226 1.00 93.38 76 LEU A C 1
ATOM 560 O O . LEU A 1 76 ? -19.929 -22.948 -5.167 1.00 93.38 76 LEU A O 1
ATOM 564 N N . ALA A 1 77 ? -19.879 -21.822 -7.112 1.00 91.25 77 ALA A N 1
ATOM 565 C CA . ALA A 1 77 ? -21.173 -21.165 -6.954 1.00 91.25 77 ALA A CA 1
ATOM 566 C C . ALA A 1 77 ? -22.355 -22.037 -7.406 1.00 91.25 77 ALA A C 1
ATOM 568 O O . ALA A 1 77 ? -23.498 -21.685 -7.114 1.00 91.25 77 ALA A O 1
ATOM 569 N N . TRP A 1 78 ? -22.111 -23.172 -8.070 1.00 90.38 78 TRP A N 1
ATOM 570 C CA . TRP A 1 78 ? -23.135 -24.030 -8.672 1.00 90.38 78 TRP A CA 1
ATOM 571 C C . TRP A 1 78 ? -24.294 -24.371 -7.725 1.00 90.38 78 TRP A C 1
ATOM 573 O O . TRP A 1 78 ? -25.445 -24.138 -8.101 1.00 90.38 78 TRP A O 1
ATOM 583 N N . PRO A 1 79 ? -24.060 -24.789 -6.460 1.00 87.56 79 PRO A N 1
ATOM 584 C CA . PRO A 1 79 ? -25.160 -25.078 -5.539 1.00 87.56 79 PRO A CA 1
ATOM 585 C C . PRO A 1 79 ? -26.046 -23.858 -5.244 1.00 87.56 79 PRO A C 1
ATOM 587 O O . PRO A 1 79 ? -27.236 -24.007 -4.977 1.00 87.56 79 PRO A O 1
ATOM 590 N N . LEU A 1 80 ? -25.478 -22.648 -5.285 1.00 85.25 80 LEU A N 1
ATOM 591 C CA . LEU A 1 80 ? -26.198 -21.390 -5.061 1.00 85.25 80 LEU A CA 1
ATOM 592 C C . LEU A 1 80 ? -27.005 -20.976 -6.298 1.00 85.25 80 LEU A C 1
ATOM 594 O O . LEU A 1 80 ? -28.114 -20.457 -6.166 1.00 85.25 80 LEU A O 1
ATOM 598 N N . LEU A 1 81 ? -26.450 -21.221 -7.490 1.00 82.62 81 LEU A N 1
ATOM 599 C CA . LEU A 1 81 ? -27.096 -20.952 -8.775 1.00 82.62 81 LEU A CA 1
ATOM 600 C C . LEU A 1 81 ? -28.318 -21.860 -8.976 1.00 82.62 81 LEU A C 1
ATOM 602 O O . LEU A 1 81 ? -29.407 -21.366 -9.267 1.00 82.62 81 LEU A O 1
ATOM 606 N N . VAL A 1 82 ? -28.170 -23.166 -8.724 1.00 83.38 82 VAL A N 1
ATOM 607 C CA . VAL A 1 82 ? -29.250 -24.161 -8.873 1.00 83.38 82 VAL A CA 1
ATOM 608 C C . VAL A 1 82 ? -30.403 -23.901 -7.902 1.00 83.38 82 VAL A C 1
ATOM 610 O O . VAL A 1 82 ? -31.567 -23.993 -8.283 1.00 83.38 82 VAL A O 1
ATOM 613 N N . ARG A 1 83 ? -30.108 -23.493 -6.661 1.00 82.94 83 ARG A N 1
ATOM 614 C CA . ARG A 1 83 ? -31.128 -23.166 -5.645 1.00 82.94 83 ARG A CA 1
ATOM 615 C C . ARG A 1 83 ? -31.878 -21.852 -5.909 1.00 82.94 83 ARG A C 1
ATOM 617 O O . ARG A 1 83 ? -32.652 -21.423 -5.057 1.00 82.94 83 ARG A O 1
ATOM 624 N N . ARG A 1 84 ? -31.646 -21.193 -7.055 1.00 70.31 84 ARG A N 1
ATOM 625 C CA . ARG A 1 84 ? -32.222 -19.888 -7.428 1.00 70.31 84 ARG A CA 1
ATOM 626 C C . ARG A 1 84 ? -32.085 -18.841 -6.323 1.00 70.31 84 ARG A C 1
ATOM 628 O O . ARG A 1 84 ? -32.929 -17.957 -6.175 1.00 70.31 84 ARG A O 1
ATOM 635 N N . GLU A 1 85 ? -30.973 -18.854 -5.587 1.00 73.38 85 GLU A N 1
ATOM 636 C CA . GLU A 1 85 ? -30.643 -17.798 -4.624 1.00 73.38 85 GLU A CA 1
ATOM 637 C C . GLU A 1 85 ? -30.161 -16.518 -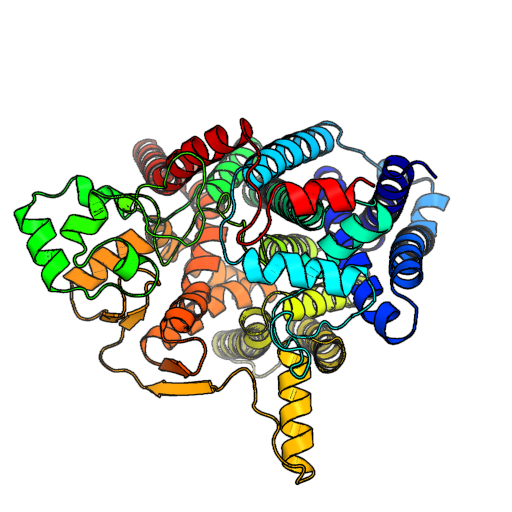5.346 1.00 73.38 85 GLU A C 1
ATOM 639 O O . GLU A 1 85 ? -29.223 -15.847 -4.912 1.00 73.38 85 GLU A O 1
ATOM 644 N N . GLY A 1 86 ? -30.819 -16.154 -6.456 1.00 61.53 86 GLY A N 1
ATOM 645 C CA . GLY A 1 86 ? -30.467 -15.070 -7.377 1.00 61.53 86 GLY A CA 1
ATOM 646 C C . GLY A 1 86 ? -30.338 -13.707 -6.697 1.00 61.53 86 GLY A C 1
ATOM 647 O O . GLY A 1 86 ? -29.499 -12.898 -7.077 1.00 61.53 86 GLY A O 1
ATOM 648 N N . ARG A 1 87 ? -31.062 -13.492 -5.589 1.00 62.84 87 ARG A N 1
ATOM 649 C CA . ARG A 1 87 ? -30.950 -12.294 -4.731 1.00 62.84 87 ARG A CA 1
ATOM 650 C C . ARG A 1 87 ? -29.545 -12.100 -4.131 1.00 62.84 87 ARG A C 1
ATOM 652 O O . ARG A 1 87 ? -29.247 -11.043 -3.574 1.00 62.84 87 ARG A O 1
ATOM 659 N N . ARG A 1 88 ? -28.668 -13.110 -4.212 1.00 70.81 88 ARG A N 1
ATOM 660 C CA . ARG A 1 88 ? -27.257 -13.023 -3.809 1.00 70.81 88 ARG A CA 1
ATOM 661 C C . ARG A 1 88 ? -26.353 -12.413 -4.888 1.00 70.81 88 ARG A C 1
ATOM 663 O O . ARG A 1 88 ? -25.243 -11.994 -4.560 1.00 70.81 88 ARG A O 1
ATOM 670 N N . PHE A 1 89 ? -26.822 -12.280 -6.122 1.00 77.69 89 PHE A N 1
ATOM 671 C CA . PHE A 1 89 ? -26.085 -11.641 -7.206 1.00 77.69 89 PHE A CA 1
ATOM 672 C C . PHE A 1 89 ? -26.606 -10.210 -7.361 1.00 77.69 89 PHE A C 1
ATOM 674 O O . PHE A 1 89 ? -27.696 -9.962 -7.861 1.00 77.69 89 PHE A O 1
ATOM 681 N N . THR A 1 90 ? -25.844 -9.255 -6.839 1.00 83.00 90 THR A N 1
ATOM 682 C CA . THR A 1 90 ? -26.133 -7.820 -6.929 1.00 83.00 90 THR A CA 1
ATOM 683 C C . THR A 1 90 ? -24.940 -7.103 -7.537 1.00 83.00 90 THR A C 1
ATOM 685 O O . THR A 1 90 ? -23.820 -7.266 -7.038 1.00 83.00 90 THR A O 1
ATOM 688 N N . PHE A 1 91 ? -25.185 -6.274 -8.547 1.00 86.50 91 PHE A N 1
ATOM 689 C CA . PHE A 1 91 ? -24.168 -5.441 -9.177 1.00 86.50 91 PHE A CA 1
ATOM 690 C C . PHE A 1 91 ? -24.375 -3.971 -8.775 1.00 86.50 91 PHE A C 1
ATOM 692 O O . PHE A 1 91 ? -25.267 -3.306 -9.302 1.00 86.50 91 PHE A O 1
ATOM 699 N N . PRO A 1 92 ? -23.623 -3.452 -7.788 1.00 91.62 92 PRO A N 1
ATOM 700 C CA . PRO A 1 92 ? -23.746 -2.062 -7.371 1.00 91.62 92 PRO A CA 1
ATOM 701 C C . PRO A 1 92 ? -23.118 -1.135 -8.422 1.00 91.62 92 PRO A C 1
ATOM 703 O O . PRO A 1 92 ? -21.928 -0.832 -8.353 1.00 91.62 92 PRO A O 1
ATOM 706 N N . LEU A 1 93 ? -23.932 -0.656 -9.369 1.00 92.38 93 LEU A N 1
ATOM 707 C CA . LEU A 1 93 ? -23.490 0.210 -10.469 1.00 92.38 93 LEU A CA 1
ATOM 708 C C . LEU A 1 93 ? -22.705 1.437 -9.979 1.00 92.38 93 LEU A C 1
ATOM 710 O O . LEU A 1 93 ? -21.689 1.781 -10.565 1.00 92.38 93 LEU A O 1
ATOM 714 N N . SER A 1 94 ? -23.102 2.045 -8.857 1.00 94.12 94 SER A N 1
ATOM 715 C CA . SER A 1 94 ? -22.381 3.190 -8.284 1.00 94.12 94 SER A CA 1
ATOM 716 C C . SER A 1 94 ? -20.943 2.867 -7.870 1.00 94.12 94 SER A C 1
ATOM 718 O O . SER A 1 94 ? -20.068 3.714 -8.012 1.00 94.12 94 SER A O 1
ATOM 720 N N . GLN A 1 95 ? -20.670 1.649 -7.392 1.00 95.56 95 GLN A N 1
ATOM 721 C CA . GLN A 1 95 ? -19.309 1.220 -7.060 1.00 95.56 95 GLN A CA 1
ATOM 722 C C . GLN A 1 95 ? -18.489 0.943 -8.321 1.00 95.56 95 GLN A C 1
ATOM 724 O O . GLN A 1 95 ? -17.312 1.283 -8.356 1.00 95.56 95 GLN A O 1
ATOM 729 N N . ALA A 1 96 ? -19.108 0.359 -9.353 1.00 96.00 96 ALA A N 1
ATOM 730 C CA . ALA A 1 96 ? -18.462 0.148 -10.646 1.00 96.00 96 ALA A CA 1
ATOM 731 C C . ALA A 1 96 ? -18.106 1.480 -11.326 1.00 96.00 96 ALA A C 1
ATOM 733 O O . ALA A 1 96 ? -16.977 1.648 -11.777 1.00 96.00 96 ALA A O 1
ATOM 734 N N . LEU A 1 97 ? -19.030 2.448 -11.334 1.00 97.25 97 LEU A N 1
ATOM 735 C CA . LEU A 1 97 ? -18.788 3.789 -11.871 1.00 97.25 97 LEU A CA 1
ATOM 736 C C . LEU A 1 97 ? -17.708 4.531 -11.077 1.00 97.25 97 LEU A C 1
ATOM 738 O O . LEU A 1 97 ? -16.817 5.122 -11.678 1.00 97.25 97 LEU A O 1
ATOM 742 N N . ALA A 1 98 ? -17.738 4.455 -9.741 1.00 97.38 98 ALA A N 1
ATOM 743 C CA . ALA A 1 98 ? -16.691 5.040 -8.906 1.00 97.38 98 ALA A CA 1
ATOM 744 C C . ALA A 1 98 ? -15.318 4.409 -9.186 1.00 97.38 98 ALA A C 1
ATOM 746 O O . ALA A 1 98 ? -14.334 5.131 -9.315 1.00 97.38 98 ALA A O 1
ATOM 747 N N . LEU A 1 99 ? -15.247 3.080 -9.325 1.00 98.12 99 LEU A N 1
ATOM 748 C CA . LEU A 1 99 ? -14.011 2.382 -9.677 1.00 98.12 99 LEU A CA 1
ATOM 749 C C . LEU A 1 99 ? -13.496 2.819 -11.052 1.00 98.12 99 LEU A C 1
ATOM 751 O O . LEU A 1 99 ? -12.310 3.103 -11.179 1.00 98.12 99 LEU A O 1
ATOM 755 N N . ALA A 1 100 ? -14.369 2.891 -12.060 1.00 98.00 100 ALA A N 1
ATOM 756 C CA . ALA A 1 100 ? -14.004 3.299 -13.413 1.00 98.00 100 ALA A CA 1
ATOM 757 C C . ALA A 1 100 ? -13.487 4.744 -13.452 1.00 98.00 100 ALA A C 1
ATOM 759 O O . ALA A 1 100 ? -12.419 4.991 -14.008 1.00 98.00 100 ALA A O 1
ATOM 760 N N . LEU A 1 101 ? -14.193 5.677 -12.803 1.00 98.19 101 LEU A N 1
ATOM 761 C CA . LEU A 1 101 ? -13.784 7.079 -12.715 1.00 98.19 101 LEU A CA 1
ATOM 762 C C . LEU A 1 101 ? -12.442 7.229 -11.993 1.00 98.19 101 LEU A C 1
ATOM 764 O O . LEU A 1 101 ? -11.543 7.882 -12.510 1.00 98.19 101 LEU A O 1
ATOM 768 N N . LEU A 1 102 ? -12.282 6.603 -10.823 1.00 98.12 102 LEU A N 1
ATOM 769 C CA . LEU A 1 102 ? -11.030 6.663 -10.065 1.00 98.12 102 LEU A CA 1
ATOM 770 C C . LEU A 1 102 ? -9.872 6.019 -10.833 1.00 98.12 102 LEU A C 1
ATOM 772 O O . LEU A 1 102 ? -8.777 6.567 -10.833 1.00 98.12 102 LEU A O 1
ATOM 776 N N . THR A 1 103 ? -10.113 4.894 -11.513 1.00 98.25 103 THR A N 1
ATOM 777 C CA . THR A 1 103 ? -9.100 4.251 -12.364 1.00 98.25 103 THR A CA 1
ATOM 778 C C . THR A 1 103 ? -8.671 5.209 -13.467 1.00 98.25 103 THR A C 1
ATOM 780 O O . THR A 1 103 ? -7.481 5.437 -13.636 1.00 98.25 103 THR A O 1
ATOM 783 N N . TRP A 1 104 ? -9.627 5.829 -14.164 1.00 97.56 104 TRP A N 1
ATOM 784 C CA . TRP A 1 104 ? -9.330 6.798 -15.215 1.00 97.56 104 TRP A CA 1
ATOM 785 C C . TRP A 1 104 ? -8.519 7.991 -14.697 1.00 97.56 104 TRP A C 1
ATOM 787 O O . TRP A 1 104 ? -7.484 8.295 -15.284 1.00 97.56 104 TRP A O 1
ATOM 797 N N . VAL A 1 105 ? -8.930 8.617 -13.584 1.00 97.19 105 VAL A N 1
ATOM 798 C CA . VAL A 1 105 ? -8.201 9.755 -12.992 1.00 97.19 105 VAL A CA 1
ATOM 799 C C . VAL A 1 105 ? -6.771 9.350 -12.634 1.00 97.19 105 VAL A C 1
ATOM 801 O O . VAL A 1 105 ? -5.828 10.011 -13.052 1.00 97.19 105 VAL A O 1
ATOM 804 N N . MET A 1 106 ? -6.592 8.245 -11.907 1.00 97.06 106 MET A N 1
ATOM 805 C CA . MET A 1 106 ? -5.268 7.825 -11.431 1.00 97.06 106 MET A CA 1
ATOM 806 C C . MET A 1 106 ? -4.359 7.351 -12.570 1.00 97.06 106 MET A C 1
ATOM 808 O O . MET A 1 106 ? -3.150 7.552 -12.518 1.00 97.06 106 MET A O 1
ATOM 812 N N . THR A 1 107 ? -4.920 6.758 -13.626 1.00 96.56 107 THR A N 1
ATOM 813 C CA . THR A 1 107 ? -4.171 6.425 -14.843 1.00 96.56 107 THR A CA 1
ATOM 814 C C . THR A 1 107 ? -3.803 7.673 -15.639 1.00 96.56 107 THR A C 1
ATOM 816 O O . THR A 1 107 ? -2.694 7.749 -16.153 1.00 96.56 107 THR A O 1
ATOM 819 N N . ALA A 1 108 ? -4.694 8.664 -15.742 1.00 95.94 108 ALA A N 1
ATOM 820 C CA . ALA A 1 108 ? -4.386 9.932 -16.400 1.00 95.94 108 ALA A CA 1
ATOM 821 C C . ALA A 1 108 ? -3.266 10.685 -15.669 1.00 95.94 108 ALA A C 1
ATOM 823 O O . ALA A 1 108 ? -2.375 11.212 -16.325 1.00 95.94 108 ALA A O 1
ATOM 824 N N . ILE A 1 109 ? -3.289 10.672 -14.332 1.00 95.19 109 ILE A N 1
ATOM 825 C CA . ILE A 1 109 ? -2.204 11.183 -13.487 1.00 95.19 109 ILE A CA 1
ATOM 826 C C . ILE A 1 109 ? -0.912 10.421 -13.786 1.00 95.19 109 ILE A C 1
ATOM 828 O O . ILE A 1 109 ? 0.071 11.042 -14.168 1.00 95.19 109 ILE A O 1
ATOM 832 N N . GLY A 1 110 ? -0.933 9.085 -13.683 1.00 93.50 110 GLY A N 1
ATOM 833 C CA . GLY A 1 110 ? 0.245 8.243 -13.915 1.00 93.50 110 GLY A CA 1
ATOM 834 C C . GLY A 1 110 ? 0.901 8.504 -15.270 1.00 93.50 110 GLY A C 1
ATOM 835 O O . GLY A 1 110 ? 2.098 8.721 -15.328 1.00 93.50 110 GLY A O 1
ATOM 836 N N . ARG A 1 111 ? 0.106 8.643 -16.338 1.00 92.38 111 ARG A N 1
ATOM 837 C CA . ARG A 1 111 ? 0.615 8.959 -17.685 1.00 92.38 111 ARG A CA 1
ATOM 838 C C . ARG A 1 111 ? 1.361 10.288 -17.781 1.00 92.38 111 ARG A C 1
ATOM 840 O O . ARG A 1 111 ? 2.115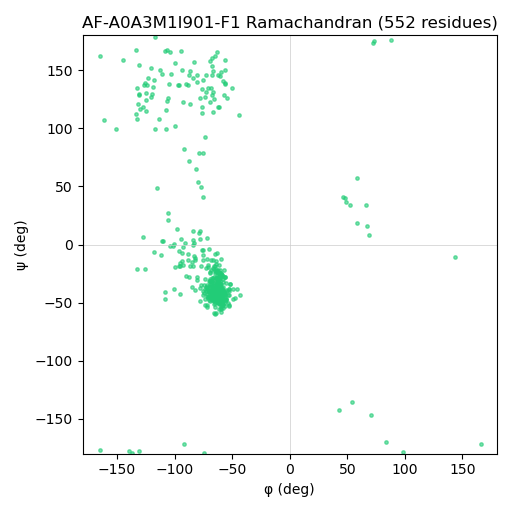 10.479 -18.730 1.00 92.38 111 ARG A O 1
ATOM 847 N N . GLY A 1 112 ? 1.074 11.235 -16.895 1.00 91.75 112 GLY A N 1
ATOM 848 C CA . GLY A 1 112 ? 1.731 12.539 -16.835 1.00 91.75 112 GLY A CA 1
ATOM 849 C C . GLY A 1 112 ? 2.929 12.593 -15.889 1.00 91.75 112 GLY A C 1
ATOM 850 O O . GLY A 1 112 ? 3.550 13.649 -15.784 1.00 91.75 112 GLY A O 1
ATOM 851 N N . LEU A 1 113 ? 3.227 11.494 -15.191 1.00 90.50 113 LEU A N 1
ATOM 852 C CA . LEU A 1 113 ? 4.301 11.378 -14.212 1.00 90.50 113 LEU A CA 1
ATOM 853 C C . LEU A 1 113 ? 5.297 10.308 -14.672 1.00 90.50 113 LEU A C 1
ATOM 855 O O . LEU A 1 113 ? 4.901 9.214 -15.049 1.00 90.50 113 LEU A O 1
ATOM 859 N N . ALA A 1 114 ? 6.594 10.589 -14.582 1.00 84.81 114 ALA A N 1
ATOM 860 C CA . ALA A 1 114 ? 7.649 9.613 -14.879 1.00 84.81 114 ALA A CA 1
ATOM 861 C C . ALA A 1 114 ? 8.474 9.278 -13.624 1.00 84.81 114 ALA A C 1
ATOM 863 O O . ALA A 1 114 ? 9.699 9.360 -13.635 1.00 84.81 114 ALA A O 1
ATOM 864 N N . ILE A 1 115 ? 7.799 8.965 -12.515 1.00 83.81 115 ILE A N 1
ATOM 865 C CA . ILE A 1 115 ? 8.383 8.920 -11.162 1.00 83.81 115 ILE A CA 1
ATOM 866 C C . ILE A 1 115 ? 8.566 7.484 -10.633 1.00 83.81 115 ILE A C 1
ATOM 868 O O . ILE A 1 115 ? 7.999 6.533 -11.160 1.00 83.81 115 ILE A O 1
ATOM 872 N N . PHE A 1 116 ? 9.317 7.324 -9.536 1.00 83.44 116 PHE A N 1
ATOM 873 C CA . PHE A 1 116 ? 9.458 6.066 -8.772 1.00 83.44 116 PHE A CA 1
ATOM 874 C C . PHE A 1 116 ? 9.990 4.855 -9.557 1.00 83.44 116 PHE A C 1
ATOM 876 O O . PHE A 1 116 ? 9.391 3.773 -9.571 1.00 83.44 116 PHE A O 1
ATOM 883 N N . ASP A 1 117 ? 11.180 5.037 -10.129 1.00 83.12 117 ASP A N 1
ATOM 884 C CA . ASP A 1 117 ? 11.992 3.982 -10.746 1.00 83.12 117 ASP A CA 1
ATOM 885 C C . ASP A 1 117 ? 11.363 3.360 -12.002 1.00 83.12 117 ASP A C 1
ATOM 887 O O . ASP A 1 117 ? 11.539 2.175 -12.299 1.00 83.12 117 ASP A O 1
ATOM 891 N N . ASP A 1 118 ? 10.636 4.158 -12.785 1.00 88.50 118 ASP A N 1
ATOM 892 C CA . ASP A 1 118 ? 10.072 3.719 -14.067 1.00 88.50 118 ASP A CA 1
ATOM 893 C C . ASP A 1 118 ? 11.127 3.210 -15.051 1.00 88.50 118 ASP A C 1
ATOM 895 O O . ASP A 1 118 ? 10.854 2.265 -15.796 1.00 88.50 118 ASP A O 1
ATOM 899 N N . TYR A 1 119 ? 12.354 3.734 -14.970 1.00 86.06 119 TYR A N 1
ATOM 900 C CA . TYR A 1 119 ? 13.502 3.230 -15.725 1.00 86.06 119 TYR A CA 1
ATOM 901 C C . TYR A 1 119 ? 13.775 1.733 -15.480 1.00 86.06 119 TYR A C 1
ATOM 903 O O . TYR A 1 119 ? 14.308 1.058 -16.355 1.00 86.06 119 TYR A O 1
ATOM 911 N N . GLN A 1 120 ? 13.412 1.198 -14.309 1.00 88.69 120 GLN A N 1
ATOM 912 C CA . GLN A 1 120 ? 13.523 -0.224 -13.982 1.00 88.69 120 GLN A CA 1
ATOM 913 C C . GLN A 1 120 ? 12.202 -0.962 -14.234 1.00 88.69 120 GLN A C 1
ATOM 915 O O . GLN A 1 120 ? 12.193 -2.077 -14.765 1.00 88.69 120 GLN A O 1
ATOM 920 N N . ASN A 1 121 ? 11.074 -0.362 -13.848 1.00 92.56 121 ASN A N 1
ATOM 921 C CA . ASN A 1 121 ? 9.773 -1.027 -13.883 1.00 92.56 121 ASN A CA 1
ATOM 922 C C . ASN A 1 121 ? 9.286 -1.274 -15.317 1.00 92.56 121 ASN A C 1
ATOM 924 O O . ASN A 1 121 ? 8.838 -2.378 -15.625 1.00 92.56 121 ASN A O 1
ATOM 928 N N . VAL A 1 122 ? 9.402 -0.281 -16.205 1.00 93.56 122 VAL A N 1
ATOM 929 C CA . VAL A 1 122 ? 8.878 -0.356 -17.579 1.00 93.56 122 VAL A CA 1
ATOM 930 C C . VAL A 1 122 ? 9.597 -1.431 -18.412 1.00 93.56 122 VAL A C 1
ATOM 932 O O . VAL A 1 122 ? 8.904 -2.263 -19.008 1.00 93.56 122 VAL A O 1
ATOM 935 N N . PRO A 1 123 ? 10.944 -1.525 -18.420 1.00 93.56 123 PRO A N 1
ATOM 936 C CA . PRO A 1 123 ? 11.629 -2.627 -19.097 1.00 93.56 123 PRO A CA 1
ATOM 937 C C . PRO A 1 123 ? 11.274 -4.001 -18.520 1.00 93.56 123 PRO A C 1
ATOM 939 O O . PRO A 1 123 ? 11.055 -4.945 -19.276 1.00 93.56 123 PRO A O 1
ATOM 942 N N . THR A 1 124 ? 11.140 -4.114 -17.194 1.00 94.44 124 THR A N 1
ATOM 943 C CA . THR A 1 124 ? 10.780 -5.380 -16.528 1.00 94.44 124 THR A CA 1
ATOM 944 C C . THR A 1 124 ? 9.377 -5.856 -16.930 1.00 94.44 124 THR A C 1
ATOM 946 O O . THR A 1 124 ? 9.168 -7.046 -17.165 1.00 94.44 124 THR A O 1
ATOM 949 N N . VAL A 1 125 ? 8.417 -4.932 -17.066 1.00 96.12 125 VAL A N 1
ATOM 950 C CA . VAL A 1 125 ? 7.073 -5.219 -17.604 1.00 96.12 125 VAL A CA 1
ATOM 951 C C . VAL A 1 125 ? 7.169 -5.771 -19.029 1.00 96.12 125 VAL A C 1
ATOM 953 O O . VAL A 1 125 ? 6.542 -6.788 -19.331 1.00 96.12 125 VAL A O 1
ATOM 956 N N . SER A 1 126 ? 8.015 -5.166 -19.868 1.00 95.12 126 SER A N 1
ATOM 957 C CA . SER A 1 126 ? 8.229 -5.615 -21.246 1.00 95.12 126 SER A CA 1
ATOM 958 C C . SER A 1 126 ? 8.829 -7.024 -21.328 1.00 95.12 126 SER A C 1
ATOM 960 O O . SER A 1 126 ? 8.309 -7.856 -22.070 1.00 95.12 126 SER A O 1
ATOM 962 N N . LEU A 1 127 ? 9.856 -7.333 -20.524 1.00 95.38 127 LEU A N 1
ATOM 963 C CA . LEU A 1 127 ? 10.476 -8.668 -20.473 1.00 95.38 127 LEU A CA 1
ATOM 964 C C . LEU A 1 127 ? 9.472 -9.762 -20.084 1.00 95.38 127 LEU A C 1
ATOM 966 O O . LEU A 1 127 ? 9.396 -10.815 -20.718 1.00 95.38 127 LEU A O 1
ATOM 970 N N . MET A 1 128 ? 8.633 -9.505 -19.079 1.00 97.31 128 MET A N 1
ATOM 971 C CA . MET A 1 128 ? 7.591 -10.463 -18.701 1.00 97.31 128 MET A CA 1
ATOM 972 C C . MET A 1 128 ? 6.532 -10.623 -19.792 1.00 97.31 128 MET A C 1
ATOM 974 O O . MET A 1 128 ? 6.061 -11.733 -20.029 1.00 97.31 128 MET A O 1
ATOM 978 N N . ALA A 1 129 ? 6.160 -9.538 -20.478 1.00 96.94 129 ALA A N 1
ATOM 979 C CA . ALA A 1 129 ? 5.172 -9.579 -21.552 1.00 96.94 129 ALA A CA 1
ATOM 980 C C . ALA A 1 129 ? 5.654 -10.383 -22.773 1.00 96.94 129 ALA A C 1
ATOM 982 O O . ALA A 1 129 ? 4.827 -10.949 -23.496 1.00 96.94 129 ALA A O 1
ATOM 983 N N . THR A 1 130 ? 6.969 -10.450 -23.008 1.00 94.25 130 THR A N 1
ATOM 984 C CA . THR A 1 130 ? 7.574 -11.199 -24.120 1.00 94.25 130 THR A CA 1
ATOM 985 C C . THR A 1 130 ? 7.879 -12.658 -23.793 1.00 94.25 130 THR A C 1
ATOM 987 O O . THR A 1 130 ? 8.077 -13.439 -24.722 1.00 94.25 130 THR A O 1
ATOM 990 N N . GLY A 1 131 ? 7.847 -13.066 -22.521 1.00 94.25 131 GLY A N 1
ATOM 991 C CA . GLY A 1 131 ? 8.015 -14.473 -22.146 1.00 94.25 131 GLY A CA 1
ATOM 992 C C . GLY A 1 131 ? 8.795 -14.728 -20.862 1.00 94.25 131 GLY A C 1
ATOM 993 O O . GLY A 1 131 ? 8.817 -15.864 -20.396 1.00 94.25 131 GLY A O 1
ATOM 994 N N . GLU A 1 132 ? 9.446 -13.717 -20.288 1.00 93.38 132 GLU A N 1
ATOM 995 C CA . GLU A 1 132 ? 10.407 -13.925 -19.207 1.00 93.38 132 GLU A CA 1
ATOM 996 C C . GLU A 1 132 ? 9.746 -13.840 -17.826 1.00 93.38 132 GLU A C 1
ATOM 998 O O . GLU A 1 132 ? 9.764 -12.806 -17.163 1.00 93.38 132 GLU A O 1
ATOM 1003 N N . VAL A 1 133 ? 9.132 -14.945 -17.392 1.00 94.75 133 VAL A N 1
ATOM 1004 C CA . VAL A 1 133 ? 8.509 -15.082 -16.066 1.00 94.75 133 VAL A CA 1
ATOM 1005 C C . VAL A 1 133 ? 9.056 -16.343 -15.374 1.00 94.75 133 VAL A C 1
ATOM 1007 O O . VAL A 1 133 ? 8.831 -17.444 -15.878 1.00 94.75 133 VAL A O 1
ATOM 1010 N N . PRO A 1 134 ? 9.737 -16.230 -14.215 1.00 93.00 134 PRO A N 1
ATOM 1011 C CA . PRO A 1 134 ? 10.097 -14.997 -13.511 1.00 93.00 134 PRO A CA 1
ATOM 1012 C C . PRO A 1 134 ? 11.109 -14.143 -14.300 1.00 93.00 134 PRO A C 1
ATOM 1014 O O . PRO A 1 134 ? 11.940 -14.710 -15.014 1.00 93.00 134 PRO A O 1
ATOM 1017 N N . PRO A 1 135 ? 11.078 -12.806 -14.158 1.00 92.88 135 PRO A N 1
ATOM 1018 C CA . PRO A 1 135 ? 11.947 -11.931 -14.937 1.00 92.88 135 PRO A CA 1
ATOM 1019 C C . PRO A 1 135 ? 13.424 -12.040 -14.541 1.00 92.88 135 PRO A C 1
ATOM 1021 O O . PRO A 1 135 ? 13.780 -12.419 -13.417 1.00 92.88 135 PRO A O 1
ATOM 1024 N N . ARG A 1 136 ? 14.303 -11.643 -15.462 1.00 90.69 136 ARG A N 1
ATOM 1025 C CA . ARG A 1 136 ? 15.691 -11.266 -15.162 1.00 90.69 136 ARG A CA 1
ATOM 1026 C C . ARG A 1 136 ? 15.812 -9.760 -14.968 1.00 90.69 136 ARG A C 1
ATOM 1028 O O . ARG A 1 136 ? 14.876 -9.010 -15.241 1.00 90.69 136 ARG A O 1
ATOM 1035 N N . PHE A 1 137 ? 16.942 -9.319 -14.425 1.00 87.69 137 PHE A N 1
ATOM 1036 C CA . PHE A 1 137 ? 17.196 -7.897 -14.244 1.00 87.69 137 PHE A CA 1
ATOM 1037 C C . PHE A 1 137 ? 17.391 -7.235 -15.609 1.00 87.69 137 PHE A C 1
ATOM 1039 O O . PHE A 1 137 ? 18.259 -7.631 -16.380 1.00 87.69 137 PHE A O 1
ATOM 1046 N N . ALA A 1 138 ? 16.577 -6.224 -15.919 1.00 86.25 138 ALA A N 1
ATOM 1047 C CA . ALA A 1 138 ? 16.556 -5.638 -17.259 1.00 86.25 138 ALA A CA 1
ATOM 1048 C C . ALA A 1 138 ? 17.885 -4.985 -17.673 1.00 86.25 138 ALA A C 1
ATOM 1050 O O . ALA A 1 138 ? 18.189 -4.924 -18.859 1.00 86.25 138 ALA A O 1
ATOM 1051 N N . LEU A 1 139 ? 18.676 -4.519 -16.701 1.00 83.12 139 LEU A N 1
ATOM 1052 C CA . LEU A 1 139 ? 19.979 -3.894 -16.946 1.00 83.12 139 LEU A CA 1
ATOM 1053 C C . LEU A 1 139 ? 21.152 -4.891 -16.862 1.00 83.12 139 LEU A C 1
ATOM 1055 O O . LEU A 1 139 ? 22.275 -4.521 -17.182 1.00 83.12 139 LEU A O 1
ATOM 1059 N N . ASP A 1 140 ? 20.908 -6.140 -16.446 1.00 85.88 140 ASP A N 1
ATOM 1060 C CA . ASP A 1 140 ? 21.899 -7.224 -16.458 1.00 85.88 140 ASP A CA 1
ATOM 1061 C C . ASP A 1 140 ? 21.200 -8.591 -16.632 1.00 85.88 140 ASP A C 1
ATOM 1063 O O . ASP A 1 140 ? 20.704 -9.173 -15.657 1.00 85.88 140 ASP A O 1
ATOM 1067 N N . PRO A 1 141 ? 21.180 -9.155 -17.856 1.00 83.62 141 PRO A N 1
ATOM 1068 C CA . PRO A 1 141 ? 20.473 -10.400 -18.155 1.00 83.62 141 PRO A CA 1
ATOM 1069 C C . PRO A 1 141 ? 21.123 -11.649 -17.536 1.00 83.62 141 PRO A C 1
ATOM 1071 O O . PRO A 1 141 ? 20.580 -12.752 -17.673 1.00 83.62 141 PRO A O 1
ATOM 1074 N N . ASN A 1 142 ? 22.274 -11.521 -16.867 1.00 86.06 142 ASN A N 1
ATOM 1075 C CA . ASN A 1 142 ? 22.876 -12.614 -16.102 1.00 86.06 142 ASN A CA 1
ATOM 1076 C C . ASN A 1 142 ? 22.285 -12.732 -14.693 1.00 86.06 142 ASN A C 1
ATOM 1078 O O . ASN A 1 142 ? 22.405 -13.792 -14.063 1.00 86.06 142 ASN A O 1
ATOM 1082 N N . LEU A 1 143 ? 21.629 -11.672 -14.210 1.00 84.25 143 LEU A N 1
ATOM 1083 C CA . LEU A 1 143 ? 21.020 -11.606 -12.891 1.00 84.25 143 LEU A CA 1
ATOM 1084 C C . LEU A 1 143 ? 19.530 -11.921 -12.963 1.00 84.25 143 LEU A C 1
ATOM 1086 O O . LEU A 1 143 ? 18.791 -11.451 -13.827 1.00 84.25 143 LEU A O 1
ATOM 1090 N N . ARG A 1 144 ? 19.059 -12.714 -12.004 1.00 85.69 144 ARG A N 1
ATOM 1091 C CA . ARG A 1 144 ? 17.626 -12.955 -11.823 1.00 85.69 144 ARG A CA 1
ATOM 1092 C C . ARG A 1 144 ? 16.995 -11.798 -11.075 1.00 85.69 144 ARG A C 1
ATOM 1094 O O . ARG A 1 144 ? 17.609 -11.226 -10.177 1.00 85.69 144 ARG A O 1
ATOM 1101 N N . PHE A 1 145 ? 15.749 -11.485 -11.411 1.00 85.38 145 PHE A N 1
ATOM 1102 C CA . PHE A 1 145 ? 15.011 -10.417 -10.755 1.00 85.38 145 PHE A CA 1
ATOM 1103 C C . PHE A 1 145 ? 14.463 -10.890 -9.402 1.00 85.38 145 PHE A C 1
ATOM 1105 O O . PHE A 1 145 ? 13.288 -11.228 -9.246 1.00 85.38 145 PHE A O 1
ATOM 1112 N N . GLY A 1 146 ? 15.333 -10.925 -8.396 1.00 83.19 146 GLY A N 1
ATOM 1113 C CA . GLY A 1 146 ? 14.977 -11.212 -7.008 1.00 83.19 146 GLY A CA 1
ATOM 1114 C C . GLY A 1 146 ? 14.319 -10.020 -6.311 1.00 83.19 146 GLY A C 1
ATOM 1115 O O . GLY A 1 146 ? 14.772 -9.650 -5.237 1.00 83.19 146 GLY A O 1
ATOM 1116 N N . TYR A 1 147 ? 13.299 -9.402 -6.919 1.00 85.94 147 TYR A N 1
ATOM 1117 C CA . TYR A 1 147 ? 12.611 -8.208 -6.403 1.00 85.94 147 TYR A CA 1
ATOM 1118 C C . TYR A 1 147 ? 11.080 -8.313 -6.557 1.00 85.94 147 TYR A C 1
ATOM 1120 O O . TYR A 1 147 ? 10.561 -9.336 -7.011 1.00 85.94 147 TYR A O 1
ATOM 1128 N N . HIS A 1 148 ? 10.331 -7.289 -6.136 1.00 91.69 148 HIS A N 1
ATOM 1129 C CA . HIS A 1 148 ? 8.861 -7.287 -6.166 1.00 91.69 148 HIS A CA 1
ATOM 1130 C C . HIS A 1 148 ? 8.329 -7.055 -7.586 1.00 91.69 148 HIS A C 1
ATOM 1132 O O . HIS A 1 148 ? 8.478 -5.961 -8.124 1.00 91.69 148 HIS A O 1
ATOM 1138 N N . TYR A 1 149 ? 7.669 -8.047 -8.192 1.00 95.12 149 TYR A N 1
ATOM 1139 C CA . TYR A 1 149 ? 7.173 -7.930 -9.575 1.00 95.12 149 TYR A CA 1
ATOM 1140 C C . TYR A 1 149 ? 5.682 -8.250 -9.755 1.00 95.12 149 TYR A C 1
ATOM 1142 O O . TYR A 1 149 ? 5.203 -8.270 -10.882 1.00 95.12 149 TYR A O 1
ATOM 1150 N N . PHE A 1 150 ? 4.902 -8.470 -8.690 1.00 97.75 150 PHE A N 1
ATOM 1151 C CA . PHE A 1 150 ? 3.506 -8.916 -8.848 1.00 97.75 150 PHE A CA 1
ATOM 1152 C C . PHE A 1 150 ? 2.599 -7.908 -9.583 1.00 97.75 150 PHE A C 1
ATOM 1154 O O . PHE A 1 150 ? 1.821 -8.297 -10.453 1.00 97.75 150 PHE A O 1
ATOM 1161 N N . LEU A 1 151 ? 2.713 -6.607 -9.276 1.00 97.62 151 LEU A N 1
ATOM 1162 C CA . LEU A 1 151 ? 2.028 -5.554 -10.043 1.00 97.62 151 LEU A CA 1
ATOM 1163 C C . LEU A 1 151 ? 2.556 -5.502 -11.483 1.00 97.62 151 LEU A C 1
ATOM 1165 O O . LEU A 1 151 ? 1.771 -5.418 -12.423 1.00 97.62 151 LEU A O 1
ATOM 1169 N N . LEU A 1 152 ? 3.873 -5.589 -11.657 1.00 97.69 152 LEU A N 1
ATOM 1170 C CA . LEU A 1 152 ? 4.506 -5.547 -12.971 1.00 97.69 152 LEU A 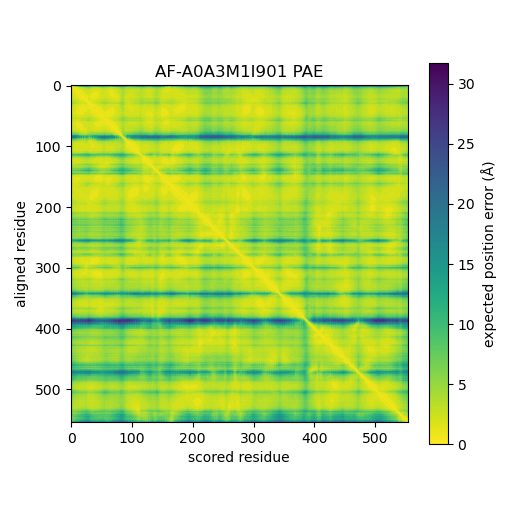CA 1
ATOM 1171 C C . LEU A 1 152 ? 4.034 -6.715 -13.857 1.00 97.69 152 LEU A C 1
ATOM 1173 O O . LEU A 1 152 ? 3.785 -6.524 -15.042 1.00 97.69 152 LEU A O 1
ATOM 1177 N N . LEU A 1 153 ? 3.822 -7.905 -13.288 1.00 98.25 153 LEU A N 1
ATOM 1178 C CA . LEU A 1 153 ? 3.264 -9.059 -13.994 1.00 98.25 153 LEU A CA 1
ATOM 1179 C C . LEU A 1 153 ? 1.811 -8.817 -14.413 1.00 98.25 153 LEU A C 1
ATOM 1181 O O . LEU A 1 153 ? 1.388 -9.232 -15.490 1.00 98.25 153 LEU A O 1
ATOM 1185 N N . PHE A 1 154 ? 1.023 -8.139 -13.582 1.00 98.50 154 PHE A N 1
ATOM 1186 C CA . PHE A 1 154 ? -0.325 -7.727 -13.964 1.00 98.50 154 PHE A CA 1
ATOM 1187 C C . PHE A 1 154 ? -0.305 -6.696 -15.107 1.00 98.50 154 PHE A C 1
ATOM 1189 O O . PHE A 1 154 ? -1.079 -6.818 -16.057 1.00 98.50 154 PHE A O 1
ATOM 1196 N N . ALA A 1 155 ? 0.631 -5.743 -15.083 1.00 98.25 155 ALA A N 1
ATOM 1197 C CA . ALA A 1 155 ? 0.847 -4.810 -16.187 1.00 98.25 155 ALA A CA 1
ATOM 1198 C C . ALA A 1 155 ? 1.324 -5.522 -17.470 1.00 98.25 155 ALA A C 1
ATOM 1200 O O . ALA A 1 155 ? 0.822 -5.228 -18.551 1.00 98.25 155 ALA A O 1
ATOM 1201 N N . ALA A 1 156 ? 2.205 -6.521 -17.366 1.00 98.31 156 ALA A N 1
ATOM 1202 C CA . ALA A 1 156 ? 2.681 -7.316 -18.502 1.00 98.31 156 ALA A CA 1
ATOM 1203 C C . ALA A 1 156 ? 1.539 -8.061 -19.212 1.00 98.31 156 ALA A C 1
ATOM 1205 O O . ALA A 1 156 ? 1.524 -8.180 -20.437 1.00 98.31 156 ALA A O 1
ATOM 1206 N N . GLN A 1 157 ? 0.531 -8.502 -18.458 1.00 98.25 157 GLN A N 1
ATOM 1207 C CA . GLN A 1 157 ? -0.686 -9.091 -19.017 1.00 98.25 157 GLN A CA 1
ATOM 1208 C C . GLN A 1 157 ? -1.502 -8.075 -19.812 1.00 98.25 157 GLN A C 1
ATOM 1210 O O . GLN A 1 157 ? -1.923 -8.372 -20.929 1.00 98.25 157 GLN A O 1
ATOM 1215 N N . MET A 1 158 ? -1.675 -6.861 -19.283 1.00 97.31 158 MET A N 1
ATOM 1216 C CA . MET A 1 158 ? -2.340 -5.775 -20.009 1.00 97.31 158 MET A CA 1
ATOM 1217 C C . MET A 1 158 ? -1.569 -5.379 -21.273 1.00 97.31 158 MET A C 1
ATOM 1219 O O . MET A 1 158 ? -2.178 -5.209 -22.329 1.00 97.31 158 MET A O 1
ATOM 1223 N N . GLN A 1 159 ? -0.238 -5.290 -21.185 1.00 96.81 159 GLN A N 1
ATOM 1224 C CA . GLN A 1 159 ? 0.634 -5.026 -22.328 1.00 96.81 159 GLN A CA 1
ATOM 1225 C C . GLN A 1 159 ? 0.441 -6.098 -23.400 1.00 96.81 159 GLN A C 1
ATOM 1227 O O . GLN A 1 159 ? 0.124 -5.778 -24.544 1.00 96.81 159 GLN A O 1
ATOM 1232 N N . ARG A 1 160 ? 0.584 -7.374 -23.029 1.00 95.94 160 ARG A N 1
ATOM 1233 C CA . ARG A 1 160 ? 0.590 -8.481 -23.985 1.00 95.94 160 ARG A CA 1
ATOM 1234 C C . ARG A 1 160 ? -0.779 -8.751 -24.600 1.00 95.94 160 ARG A C 1
ATOM 1236 O O . ARG A 1 160 ? -0.865 -8.949 -25.807 1.00 95.94 160 ARG A O 1
ATOM 1243 N N . LEU A 1 161 ? -1.841 -8.784 -23.796 1.00 95.12 161 LEU A N 1
ATOM 1244 C CA . LEU A 1 161 ? -3.191 -9.119 -24.266 1.00 95.12 161 LEU A CA 1
ATOM 1245 C C . LEU A 1 161 ? -3.901 -7.939 -24.931 1.00 95.12 161 LEU A C 1
ATOM 1247 O O . LEU A 1 161 ? -4.764 -8.138 -25.786 1.00 95.12 161 LEU A O 1
ATOM 1251 N N . GLY A 1 162 ? -3.549 -6.721 -24.524 1.00 93.88 162 GLY A N 1
ATOM 1252 C CA . GLY A 1 162 ? -4.114 -5.484 -25.046 1.00 93.88 162 GLY A CA 1
ATOM 1253 C C . GLY A 1 162 ? -3.267 -4.765 -26.071 1.00 93.88 162 GLY A C 1
ATOM 1254 O O . GLY A 1 162 ? -3.677 -3.698 -26.522 1.00 93.88 162 GLY A O 1
ATOM 1255 N N . ASN A 1 163 ? -2.098 -5.313 -26.411 1.00 92.12 163 ASN A N 1
ATOM 1256 C CA . ASN A 1 163 ? -1.105 -4.666 -27.265 1.00 92.12 163 ASN A CA 1
ATOM 1257 C C . ASN A 1 163 ? -0.854 -3.203 -26.853 1.00 92.12 163 ASN A C 1
ATOM 1259 O O . ASN A 1 163 ? -0.822 -2.294 -27.684 1.00 92.12 163 ASN A O 1
ATOM 1263 N N . LEU A 1 164 ? -0.789 -2.964 -25.541 1.00 93.62 164 LEU A N 1
ATOM 1264 C CA . LEU A 1 164 ? -0.531 -1.639 -24.992 1.00 93.62 164 LEU A CA 1
ATOM 1265 C C . LEU A 1 164 ? 0.975 -1.384 -24.976 1.00 93.62 164 LEU A C 1
ATOM 1267 O O . LEU A 1 164 ? 1.774 -2.314 -24.908 1.00 93.62 164 LEU A O 1
ATOM 1271 N N . PHE A 1 165 ? 1.366 -0.115 -24.956 1.00 93.50 165 PHE A N 1
ATOM 1272 C CA . PHE A 1 165 ? 2.725 0.244 -24.561 1.00 93.50 165 PHE A CA 1
ATOM 1273 C C . PHE A 1 165 ? 2.986 -0.179 -23.107 1.00 93.50 165 PHE A C 1
ATOM 1275 O O . PHE A 1 165 ? 2.063 -0.082 -22.289 1.00 93.50 165 PHE A O 1
ATOM 1282 N N . PRO A 1 166 ? 4.217 -0.592 -22.752 1.00 93.94 166 PRO A N 1
ATOM 1283 C CA . PRO A 1 166 ? 4.530 -1.060 -21.402 1.00 93.94 166 PRO A CA 1
ATOM 1284 C C . PRO A 1 166 ? 4.254 0.007 -20.330 1.00 93.94 166 PRO A C 1
ATOM 1286 O O . PRO A 1 166 ? 3.707 -0.319 -19.280 1.00 93.94 166 PRO A O 1
ATOM 1289 N N . TRP A 1 167 ? 4.526 1.286 -20.614 1.00 93.12 167 TRP A N 1
ATOM 1290 C CA . TRP A 1 167 ? 4.224 2.390 -19.692 1.00 93.12 167 TRP A CA 1
ATOM 1291 C C . TRP A 1 167 ? 2.720 2.626 -19.521 1.00 93.12 167 TRP A C 1
ATOM 1293 O O . TRP A 1 167 ? 2.228 2.647 -18.400 1.00 93.12 167 TRP A O 1
ATOM 1303 N N . ASN A 1 168 ? 1.949 2.653 -20.614 1.00 94.12 168 ASN A N 1
ATOM 1304 C CA . ASN A 1 168 ? 0.488 2.782 -20.533 1.00 94.12 168 ASN A CA 1
ATOM 1305 C C . ASN A 1 168 ? -0.156 1.613 -19.767 1.00 94.12 168 ASN A C 1
ATOM 1307 O O . ASN A 1 168 ? -1.137 1.805 -19.049 1.00 94.12 168 ASN A O 1
ATOM 1311 N N . ALA A 1 169 ? 0.369 0.396 -19.939 1.00 96.31 169 ALA A N 1
ATOM 1312 C CA . ALA A 1 169 ? -0.090 -0.778 -19.207 1.00 96.31 169 ALA A CA 1
ATOM 1313 C C . ALA A 1 169 ? 0.219 -0.664 -17.706 1.00 96.31 169 ALA A C 1
ATOM 1315 O O . ALA A 1 169 ? -0.635 -0.978 -16.875 1.00 96.31 169 ALA A O 1
ATOM 1316 N N . LEU A 1 170 ? 1.413 -0.178 -17.360 1.00 96.38 170 LEU A N 1
ATOM 1317 C CA . LEU A 1 170 ? 1.827 0.043 -15.979 1.00 96.38 170 LEU A CA 1
ATOM 1318 C C . LEU A 1 170 ? 0.994 1.140 -15.297 1.00 96.38 170 LEU A C 1
ATOM 1320 O O . LEU A 1 170 ? 0.509 0.921 -14.186 1.00 96.38 170 LEU A O 1
ATOM 1324 N N . ASP A 1 171 ? 0.734 2.261 -15.969 1.00 96.00 171 ASP A N 1
ATOM 1325 C CA . ASP A 1 171 ? -0.107 3.349 -15.446 1.00 96.00 171 ASP A CA 1
ATOM 1326 C C . ASP A 1 171 ? -1.564 2.924 -15.256 1.00 96.00 171 ASP A C 1
ATOM 1328 O O . ASP A 1 171 ? -2.212 3.283 -14.266 1.00 96.00 171 ASP A O 1
ATOM 1332 N N . LEU A 1 172 ? -2.091 2.117 -16.184 1.00 97.06 172 LEU A N 1
ATOM 1333 C CA . LEU A 1 172 ? -3.422 1.532 -16.051 1.00 97.06 172 LEU A CA 1
ATOM 1334 C C . LEU A 1 172 ? -3.496 0.598 -14.840 1.00 97.06 172 LEU A C 1
ATOM 1336 O O . LEU A 1 172 ? -4.432 0.678 -14.041 1.00 97.06 172 LEU A O 1
ATOM 1340 N N . ALA A 1 173 ? -2.491 -0.260 -14.675 1.00 97.88 173 ALA A N 1
ATOM 1341 C CA . ALA A 1 173 ? -2.410 -1.186 -13.560 1.00 97.88 173 ALA A CA 1
ATOM 1342 C C . ALA A 1 173 ? -2.291 -0.452 -12.211 1.00 97.88 173 ALA A C 1
ATOM 1344 O O . ALA A 1 173 ? -3.044 -0.753 -11.282 1.00 97.88 173 ALA A O 1
ATOM 1345 N N . ARG A 1 174 ? -1.414 0.556 -12.108 1.00 97.25 174 ARG A N 1
ATOM 1346 C CA . ARG A 1 174 ? -1.273 1.419 -10.921 1.00 97.25 174 ARG A CA 1
ATOM 1347 C C . ARG A 1 174 ? -2.590 2.114 -10.581 1.00 97.25 174 ARG A C 1
ATOM 1349 O O . ARG A 1 174 ? -3.073 1.989 -9.453 1.00 97.25 174 ARG A O 1
ATOM 1356 N N . GLY A 1 175 ? -3.205 2.773 -11.566 1.00 97.38 175 GLY A N 1
ATOM 1357 C CA . GLY A 1 175 ? -4.456 3.507 -11.382 1.00 97.38 175 GLY A CA 1
ATOM 1358 C C . GLY A 1 175 ? -5.608 2.617 -10.913 1.00 97.38 175 GLY A C 1
ATOM 1359 O O . GLY A 1 175 ? -6.312 2.964 -9.960 1.00 97.38 175 GLY A O 1
ATOM 1360 N N . LEU A 1 176 ? -5.745 1.423 -11.501 1.00 98.19 176 LEU A N 1
ATOM 1361 C CA . LEU A 1 176 ? -6.750 0.441 -11.090 1.00 98.19 176 LEU A CA 1
ATOM 1362 C C . LEU A 1 176 ? -6.550 -0.016 -9.639 1.00 98.19 176 LEU A C 1
ATOM 1364 O O . LEU A 1 176 ? -7.523 -0.138 -8.894 1.00 98.19 176 LEU A O 1
ATOM 1368 N N . LEU A 1 177 ? -5.309 -0.267 -9.209 1.00 98.19 177 LEU A N 1
ATOM 1369 C CA . LEU A 1 177 ? -5.038 -0.734 -7.846 1.00 98.19 177 LEU A CA 1
ATOM 1370 C C . LEU A 1 177 ? -5.245 0.354 -6.791 1.00 98.19 177 LEU A C 1
ATOM 1372 O O . LEU A 1 177 ? -5.746 0.045 -5.704 1.00 98.19 177 LEU A O 1
ATOM 1376 N N . VAL A 1 178 ? -4.911 1.614 -7.089 1.00 98.25 178 VAL A N 1
ATOM 1377 C CA . VAL A 1 178 ? -5.232 2.746 -6.202 1.00 98.25 178 VAL A CA 1
ATOM 1378 C C . VAL A 1 178 ? -6.750 2.868 -6.061 1.00 98.25 178 VAL A C 1
ATOM 1380 O O . VAL A 1 178 ? -7.272 2.851 -4.943 1.00 98.25 178 VAL A O 1
ATOM 1383 N N . ALA A 1 179 ? -7.479 2.876 -7.180 1.00 98.44 179 ALA A N 1
ATOM 1384 C CA . ALA A 1 179 ? -8.938 2.950 -7.193 1.00 98.44 179 ALA A CA 1
ATOM 1385 C C . ALA A 1 179 ? -9.594 1.793 -6.416 1.00 98.44 179 ALA A C 1
ATOM 1387 O O . ALA A 1 179 ? -10.494 2.003 -5.595 1.00 98.44 179 ALA A O 1
ATOM 1388 N N . LEU A 1 180 ? -9.108 0.566 -6.620 1.00 98.50 180 LEU A N 1
ATOM 1389 C CA . LEU A 1 180 ? -9.600 -0.615 -5.921 1.00 98.50 180 LEU A CA 1
ATOM 1390 C C . LEU A 1 180 ? -9.292 -0.563 -4.418 1.00 98.50 180 LEU A C 1
ATOM 1392 O O . LEU A 1 180 ? -10.148 -0.922 -3.609 1.00 98.50 180 LEU A O 1
ATOM 1396 N N . THR A 1 181 ? -8.114 -0.070 -4.028 1.00 98.50 181 THR A N 1
ATOM 1397 C CA . THR A 1 181 ? -7.745 0.135 -2.617 1.00 98.50 181 THR A CA 1
ATOM 1398 C C . THR A 1 181 ? -8.691 1.113 -1.931 1.00 98.50 181 THR A C 1
ATOM 1400 O O . THR A 1 181 ? -9.171 0.831 -0.830 1.00 98.50 181 THR A O 1
ATOM 1403 N N . LEU A 1 182 ? -9.020 2.235 -2.577 1.00 98.50 182 LEU A N 1
ATOM 1404 C CA . LEU A 1 182 ? -9.969 3.216 -2.045 1.00 98.50 182 LEU A CA 1
ATOM 1405 C C . LEU A 1 182 ? -11.370 2.621 -1.887 1.00 98.50 182 LEU A C 1
ATOM 1407 O O . LEU A 1 182 ? -12.010 2.805 -0.849 1.00 98.50 182 LEU A O 1
ATOM 1411 N N . LEU A 1 183 ? -11.833 1.845 -2.870 1.00 98.25 183 LEU A N 1
ATOM 1412 C CA . LEU A 1 183 ? -13.146 1.205 -2.809 1.00 98.25 183 LEU A CA 1
ATOM 1413 C C . LEU A 1 183 ? -13.214 0.111 -1.727 1.00 98.25 183 LEU A C 1
ATOM 1415 O O . LEU A 1 183 ? -14.210 0.013 -1.003 1.00 98.25 183 LEU A O 1
ATOM 1419 N N . LEU A 1 184 ? -12.152 -0.686 -1.569 1.00 98.56 184 LEU A N 1
ATOM 1420 C CA . LEU A 1 184 ? -12.022 -1.666 -0.485 1.00 98.56 184 LEU A CA 1
ATOM 1421 C C . LEU A 1 184 ? -11.964 -0.979 0.890 1.00 98.56 184 LEU A C 1
ATOM 1423 O O . LEU A 1 184 ? -12.610 -1.427 1.840 1.00 98.56 184 LEU A O 1
ATOM 1427 N N . THR A 1 185 ? -11.264 0.150 0.987 1.00 98.44 185 THR A N 1
ATOM 1428 C CA . THR A 1 185 ? -11.199 0.958 2.210 1.00 98.44 185 THR A CA 1
ATOM 1429 C C . THR A 1 185 ? -12.570 1.524 2.567 1.00 98.44 185 THR A C 1
ATOM 1431 O O . THR A 1 185 ? -13.002 1.397 3.713 1.00 98.44 185 THR A O 1
ATOM 1434 N N . TYR A 1 186 ? -13.306 2.063 1.588 1.00 98.19 186 TYR A N 1
ATOM 1435 C CA . TYR A 1 186 ? -14.677 2.546 1.769 1.00 98.19 186 TYR A CA 1
ATOM 1436 C C . TYR A 1 186 ? -15.573 1.480 2.408 1.00 98.19 186 TYR A C 1
ATOM 1438 O O . TYR A 1 186 ? -16.227 1.742 3.423 1.00 98.19 186 TYR A O 1
ATOM 1446 N N . VAL A 1 187 ? -15.595 0.261 1.847 1.00 97.56 187 VAL A N 1
ATOM 1447 C CA . VAL A 1 187 ? -16.458 -0.808 2.375 1.00 97.56 187 VAL A CA 1
ATOM 1448 C C . VAL A 1 187 ? -16.004 -1.279 3.755 1.00 97.56 187 VAL A C 1
ATOM 1450 O O . VAL A 1 187 ? -16.846 -1.572 4.607 1.00 97.56 187 VAL A O 1
ATOM 1453 N N . TRP A 1 188 ? -14.697 -1.309 4.014 1.00 97.75 188 TRP A N 1
ATOM 1454 C CA . TRP A 1 188 ? -14.153 -1.708 5.306 1.00 97.75 188 TRP A CA 1
ATOM 1455 C C . TRP A 1 188 ? -14.438 -0.676 6.410 1.00 97.75 188 TRP A C 1
ATOM 1457 O O . TRP A 1 188 ? -14.975 -1.040 7.462 1.00 97.75 188 TRP A O 1
ATOM 1467 N N . VAL A 1 189 ? -14.186 0.614 6.165 1.00 98.12 189 VAL A N 1
ATOM 1468 C CA . VAL A 1 189 ? -14.497 1.691 7.121 1.00 98.12 189 VAL A CA 1
ATOM 1469 C C . VAL A 1 189 ? -16.001 1.776 7.356 1.00 98.12 189 VAL A C 1
ATOM 1471 O O . VAL A 1 189 ? -16.443 1.869 8.506 1.00 98.12 189 VAL A O 1
ATOM 1474 N N . TRP A 1 190 ? -16.812 1.679 6.299 1.00 97.19 190 TRP A N 1
ATOM 1475 C CA . TRP A 1 190 ? -18.266 1.608 6.434 1.00 97.19 190 TRP A CA 1
ATOM 1476 C C . TRP A 1 190 ? -18.686 0.444 7.335 1.00 97.19 190 TRP A C 1
ATOM 1478 O O . TRP A 1 190 ? -19.546 0.613 8.199 1.00 97.19 190 TRP A O 1
ATOM 1488 N N . ARG A 1 191 ? -18.063 -0.731 7.198 1.00 95.62 191 ARG A N 1
ATOM 1489 C CA . ARG A 1 191 ? -18.356 -1.887 8.054 1.00 95.62 191 ARG A CA 1
ATOM 1490 C C . ARG A 1 191 ? -18.027 -1.611 9.522 1.00 95.62 191 ARG A C 1
ATOM 1492 O O . ARG A 1 191 ? -18.826 -1.970 10.391 1.00 95.62 191 ARG A O 1
ATOM 1499 N N . MET A 1 192 ? -16.877 -0.997 9.806 1.00 95.88 192 MET A N 1
ATOM 1500 C CA . MET A 1 192 ? -16.454 -0.691 11.178 1.00 95.88 192 MET A CA 1
ATOM 1501 C C . MET A 1 192 ? -17.331 0.370 11.845 1.00 95.88 192 MET A C 1
ATOM 1503 O O . MET A 1 192 ? -17.674 0.245 13.017 1.00 95.88 192 MET A O 1
ATOM 1507 N N . THR A 1 193 ? -17.712 1.398 11.093 1.00 97.31 193 THR A N 1
ATOM 1508 C CA . THR A 1 193 ? -18.401 2.589 11.617 1.00 97.31 193 THR A CA 1
ATOM 1509 C C . THR A 1 193 ? -19.922 2.526 11.472 1.00 97.31 193 THR A C 1
ATOM 1511 O O . THR A 1 193 ? -20.636 3.273 12.141 1.00 97.31 193 THR A O 1
ATOM 1514 N N . ARG A 1 194 ? -20.424 1.650 10.589 1.00 95.94 194 ARG A N 1
ATOM 1515 C CA . ARG A 1 194 ? -21.819 1.562 10.121 1.00 95.94 194 ARG A CA 1
ATOM 1516 C C . ARG A 1 194 ? -22.347 2.849 9.468 1.00 95.94 194 ARG A C 1
ATOM 1518 O O . ARG A 1 194 ? -23.555 2.987 9.304 1.00 95.94 194 ARG A O 1
ATOM 1525 N N . SER A 1 195 ? -21.471 3.763 9.041 1.00 97.19 195 SER A N 1
ATOM 1526 C CA . SER A 1 195 ? -21.835 5.058 8.446 1.00 97.19 195 SER A CA 1
ATOM 1527 C C . SER A 1 195 ? -21.289 5.192 7.027 1.00 97.19 195 SER A C 1
ATOM 1529 O O . SER A 1 195 ? -20.099 4.988 6.795 1.00 97.19 195 SER A O 1
ATOM 1531 N N . ARG A 1 196 ? -22.155 5.512 6.050 1.00 96.00 196 ARG A N 1
ATOM 1532 C CA . ARG A 1 196 ? -21.728 5.704 4.648 1.00 96.00 196 ARG A CA 1
ATOM 1533 C C . ARG A 1 196 ? -20.816 6.919 4.505 1.00 96.00 196 ARG A C 1
ATOM 1535 O O . ARG A 1 196 ? -19.833 6.839 3.778 1.00 96.00 196 ARG A O 1
ATOM 1542 N N . LEU A 1 197 ? -21.134 7.996 5.226 1.00 97.56 197 LEU A N 1
ATOM 1543 C CA . LEU A 1 197 ? -20.312 9.201 5.278 1.00 97.56 197 LEU A CA 1
ATOM 1544 C C . LEU A 1 197 ? -18.926 8.880 5.839 1.00 97.56 197 LEU A C 1
ATOM 1546 O O . LEU A 1 197 ? -17.928 9.262 5.245 1.00 97.56 197 LEU A O 1
ATOM 1550 N N . ALA A 1 198 ? -18.857 8.104 6.923 1.00 98.00 198 ALA A N 1
ATOM 1551 C CA . ALA A 1 198 ? -17.580 7.660 7.470 1.00 98.00 198 ALA A CA 1
ATOM 1552 C C . ALA A 1 198 ? -16.820 6.756 6.490 1.00 98.00 198 ALA A C 1
ATOM 1554 O O . ALA A 1 198 ? -15.613 6.879 6.373 1.00 98.00 198 ALA A O 1
ATOM 1555 N N . GLY A 1 199 ? -17.512 5.878 5.755 1.00 98.00 199 GLY A N 1
ATOM 1556 C CA . GLY A 1 199 ? -16.899 5.097 4.679 1.00 98.00 199 GLY A CA 1
ATOM 1557 C C . GLY A 1 199 ? -16.241 5.984 3.620 1.00 98.00 199 GLY A C 1
ATOM 1558 O O . GLY A 1 199 ? -15.092 5.755 3.257 1.00 98.00 199 GLY A O 1
ATOM 1559 N N . PHE A 1 200 ? -16.952 7.014 3.152 1.00 98.19 200 PHE A N 1
ATOM 1560 C CA . PHE A 1 200 ? -16.439 7.967 2.163 1.00 98.19 200 PHE A CA 1
ATOM 1561 C C . PHE A 1 200 ? -15.263 8.782 2.710 1.00 98.19 200 PHE A C 1
ATOM 1563 O O . PHE A 1 200 ? -14.179 8.751 2.136 1.00 98.19 200 PHE A O 1
ATOM 1570 N N . LEU A 1 201 ? -15.442 9.439 3.859 1.00 98.38 201 LEU A N 1
ATOM 1571 C CA . LEU A 1 201 ? -14.393 10.232 4.503 1.00 98.38 201 LEU A CA 1
ATOM 1572 C C . LEU A 1 201 ? -13.181 9.383 4.905 1.00 98.38 201 LEU A C 1
ATOM 1574 O O . LEU A 1 201 ? -12.059 9.867 4.861 1.00 98.38 201 LEU A O 1
ATOM 1578 N N . GLY A 1 202 ? -13.380 8.109 5.243 1.00 98.31 202 GLY A N 1
ATOM 1579 C CA . GLY A 1 202 ? -12.295 7.171 5.512 1.00 98.31 202 GLY A CA 1
ATOM 1580 C C . GLY A 1 202 ? -11.503 6.798 4.261 1.00 98.31 202 GLY A C 1
ATOM 1581 O O . GLY A 1 202 ? -10.289 6.654 4.343 1.00 98.31 202 GLY A O 1
ATOM 1582 N N . ALA A 1 203 ? -12.157 6.688 3.100 1.00 98.31 203 ALA A N 1
ATOM 1583 C CA . ALA A 1 203 ? -11.463 6.517 1.825 1.00 98.31 203 ALA A CA 1
ATOM 1584 C C . ALA A 1 203 ? -10.696 7.791 1.424 1.00 98.31 203 ALA A C 1
ATOM 1586 O O . ALA A 1 203 ? -9.547 7.687 1.014 1.00 98.31 203 ALA A O 1
ATOM 1587 N N . VAL A 1 204 ? -11.278 8.981 1.626 1.00 98.44 204 VAL A N 1
ATOM 1588 C CA . VAL A 1 204 ? -10.585 10.277 1.456 1.00 98.44 204 VAL A CA 1
ATOM 1589 C C . VAL A 1 204 ? -9.367 10.366 2.380 1.00 98.44 204 VAL A C 1
ATOM 1591 O O . VAL A 1 204 ? -8.271 10.703 1.945 1.00 98.44 204 VAL A O 1
ATOM 1594 N N . PHE A 1 205 ? -9.525 9.990 3.649 1.00 98.50 205 PHE A N 1
ATOM 1595 C CA . PHE A 1 205 ? -8.422 9.940 4.601 1.00 98.50 205 PHE A CA 1
ATOM 1596 C C . PHE A 1 205 ? -7.336 8.949 4.165 1.00 98.50 205 PHE A C 1
ATOM 1598 O O . PHE A 1 205 ? -6.155 9.265 4.234 1.00 98.50 205 PHE A O 1
ATOM 1605 N N . ALA A 1 206 ? -7.697 7.763 3.675 1.00 97.62 206 ALA A N 1
ATOM 1606 C CA . ALA A 1 206 ? -6.712 6.814 3.161 1.00 97.62 206 ALA A CA 1
ATOM 1607 C C . ALA A 1 206 ? -5.990 7.334 1.910 1.00 97.62 206 ALA A C 1
ATOM 1609 O O . ALA A 1 206 ? -4.782 7.141 1.808 1.00 97.62 206 ALA A O 1
ATOM 1610 N N . ALA A 1 207 ? -6.698 8.025 1.009 1.00 97.94 207 ALA A N 1
ATOM 1611 C CA . ALA A 1 207 ? -6.121 8.647 -0.182 1.00 97.94 207 ALA A CA 1
ATOM 1612 C C . ALA A 1 207 ? -5.032 9.666 0.183 1.00 97.94 207 ALA A C 1
ATOM 1614 O O . ALA A 1 207 ? -3.926 9.609 -0.349 1.00 97.94 207 ALA A O 1
ATOM 1615 N N . PHE A 1 208 ? -5.342 10.563 1.123 1.00 98.12 208 PHE A N 1
ATOM 1616 C CA . PHE A 1 208 ? -4.565 11.784 1.334 1.00 98.12 208 PHE A CA 1
ATOM 1617 C C . PHE A 1 208 ? -3.789 11.837 2.653 1.00 98.12 208 PHE A C 1
ATOM 1619 O O . PHE A 1 208 ? -2.997 12.755 2.841 1.00 98.12 208 PHE A O 1
ATOM 1626 N N . SER A 1 209 ? -3.988 10.897 3.585 1.00 97.00 209 SER A N 1
ATOM 1627 C CA . SER A 1 209 ? -3.268 10.940 4.864 1.00 97.00 209 SER A CA 1
ATOM 1628 C C . SER A 1 209 ? -1.761 10.807 4.649 1.00 97.00 209 SER A C 1
ATOM 1630 O O . SER A 1 209 ? -1.270 9.767 4.205 1.00 97.00 209 SER A O 1
ATOM 1632 N N . ALA A 1 210 ? -1.025 11.839 5.038 1.00 95.38 210 ALA A N 1
ATOM 1633 C CA . ALA A 1 210 ? 0.422 11.949 4.904 1.00 95.38 210 ALA A CA 1
ATOM 1634 C C . ALA A 1 210 ? 1.057 12.376 6.239 1.00 95.38 210 ALA A C 1
ATOM 1636 O O . ALA A 1 210 ? 0.365 12.514 7.255 1.00 95.38 210 ALA A O 1
ATOM 1637 N N . GLY A 1 211 ? 2.376 12.562 6.242 1.00 95.31 211 GLY A N 1
ATOM 1638 C CA . GLY A 1 211 ? 3.046 13.304 7.305 1.00 95.31 211 GLY A CA 1
ATOM 1639 C C . GLY A 1 211 ? 2.628 14.781 7.341 1.00 95.31 211 GLY A C 1
ATOM 1640 O O . GLY A 1 211 ? 2.075 15.334 6.391 1.00 95.31 211 GLY A O 1
ATOM 1641 N N . ALA A 1 212 ? 2.895 15.428 8.471 1.00 97.00 212 ALA A N 1
ATOM 1642 C CA . ALA A 1 212 ? 2.614 16.833 8.745 1.00 97.00 212 ALA A CA 1
ATOM 1643 C C . ALA A 1 212 ? 3.885 17.709 8.728 1.00 97.00 212 ALA A C 1
ATOM 1645 O O . ALA A 1 212 ? 3.922 18.745 9.389 1.00 97.00 212 ALA A O 1
ATOM 1646 N N . ARG A 1 213 ? 4.927 17.314 7.976 1.00 97.00 213 ARG A N 1
ATOM 1647 C CA . ARG A 1 213 ? 6.189 18.073 7.832 1.00 97.00 213 ARG A CA 1
ATOM 1648 C C . ARG A 1 213 ? 5.958 19.534 7.441 1.00 97.00 213 ARG A C 1
ATOM 1650 O O . ARG A 1 213 ? 6.675 20.405 7.918 1.00 97.00 213 ARG A O 1
ATOM 1657 N N . TRP A 1 214 ? 4.931 19.813 6.646 1.00 97.25 214 TRP A N 1
ATOM 1658 C CA . TRP A 1 214 ? 4.559 21.163 6.224 1.00 97.25 214 TRP A CA 1
ATOM 1659 C C . TRP A 1 214 ? 4.290 22.125 7.394 1.00 97.25 214 TRP A C 1
ATOM 1661 O O . TRP A 1 214 ? 4.437 23.330 7.223 1.00 97.25 214 TRP A O 1
ATOM 1671 N N . LEU A 1 215 ? 3.967 21.624 8.595 1.00 97.62 215 LEU A N 1
ATOM 1672 C CA . LEU A 1 215 ? 3.833 22.453 9.800 1.00 97.62 215 LEU A CA 1
ATOM 1673 C C . LEU A 1 215 ? 5.146 23.146 10.194 1.00 97.62 215 LEU A C 1
ATOM 1675 O O . LEU A 1 215 ? 5.102 24.174 10.864 1.00 97.62 215 LEU A O 1
ATOM 1679 N N . LEU A 1 216 ? 6.301 22.637 9.750 1.00 97.56 216 LEU A N 1
ATOM 1680 C CA . LEU A 1 216 ? 7.591 23.309 9.926 1.00 97.56 216 LEU A CA 1
ATOM 1681 C C . LEU A 1 216 ? 7.617 24.685 9.244 1.00 97.56 216 LEU A C 1
ATOM 1683 O O . LEU A 1 216 ? 8.277 25.589 9.738 1.00 97.56 216 LEU A O 1
ATOM 1687 N N . LEU A 1 217 ? 6.845 24.892 8.173 1.00 96.88 217 LEU A N 1
ATOM 1688 C CA . LEU A 1 217 ? 6.752 26.193 7.497 1.00 96.88 217 LEU A CA 1
ATOM 1689 C C . LEU A 1 217 ? 6.141 27.290 8.381 1.00 96.88 217 LEU A C 1
ATOM 1691 O O . LEU A 1 217 ? 6.273 28.469 8.070 1.00 96.88 217 LEU A O 1
ATOM 1695 N N . LEU A 1 218 ? 5.463 26.912 9.468 1.00 96.88 218 LEU A N 1
ATOM 1696 C CA . LEU A 1 218 ? 4.852 27.843 10.416 1.00 96.88 218 LEU A CA 1
ATOM 1697 C C . LEU A 1 218 ? 5.820 28.273 11.528 1.00 96.88 218 LEU A C 1
ATOM 1699 O O . LEU A 1 218 ? 5.475 29.134 12.336 1.00 96.88 218 LEU A O 1
ATOM 1703 N N . LEU A 1 219 ? 7.003 27.656 11.613 1.00 97.25 219 LEU A N 1
ATOM 1704 C CA . LEU A 1 219 ? 7.986 27.961 12.647 1.00 97.25 219 LEU A CA 1
ATOM 1705 C C . LEU A 1 219 ? 8.887 29.137 12.230 1.00 97.25 219 LEU A C 1
ATOM 1707 O O . LEU A 1 219 ? 9.183 29.299 11.045 1.00 97.25 219 LEU A O 1
ATOM 1711 N N . PRO A 1 220 ? 9.383 29.942 13.191 1.00 97.38 220 PRO A N 1
ATOM 1712 C CA . PRO A 1 220 ? 10.326 31.017 12.898 1.00 97.38 220 PRO A CA 1
ATOM 1713 C C . PRO A 1 220 ? 11.629 30.500 12.258 1.00 97.38 220 PRO A C 1
ATOM 1715 O O . PRO A 1 220 ? 12.097 29.421 12.637 1.00 97.38 220 PRO A O 1
ATOM 1718 N N . PRO A 1 221 ? 12.292 31.284 11.383 1.00 95.88 221 PRO A N 1
ATOM 1719 C CA . PRO A 1 221 ? 13.519 30.861 10.702 1.00 95.88 221 PRO A CA 1
ATOM 1720 C C . PRO A 1 221 ? 14.618 30.359 11.646 1.00 95.88 221 PRO A C 1
ATOM 1722 O O . PRO A 1 221 ? 15.191 29.306 11.398 1.00 95.88 221 PRO A O 1
ATOM 1725 N N . GLY A 1 222 ? 14.857 31.043 12.772 1.00 96.81 222 GLY A N 1
ATOM 1726 C CA . GLY A 1 222 ? 15.872 30.622 13.748 1.00 96.81 222 GLY A CA 1
ATOM 1727 C C . GLY A 1 222 ? 15.598 29.248 14.374 1.00 96.81 222 GLY A C 1
ATOM 1728 O O . GLY A 1 222 ? 16.533 28.501 14.653 1.00 96.81 222 GLY A O 1
ATOM 1729 N N . VAL A 1 223 ? 14.322 28.876 14.534 1.00 97.00 223 VAL A N 1
ATOM 1730 C CA . VAL A 1 223 ? 13.941 27.531 14.992 1.00 97.00 223 VAL A CA 1
ATOM 1731 C C . VAL A 1 223 ? 14.245 26.511 13.899 1.00 97.00 223 VAL A C 1
ATOM 1733 O O . VAL A 1 223 ? 14.834 25.474 14.186 1.00 97.00 223 VAL A O 1
ATOM 1736 N N . ILE A 1 224 ? 13.905 26.810 12.644 1.00 97.31 224 ILE A N 1
ATOM 1737 C CA . ILE A 1 224 ? 14.179 25.915 11.515 1.00 97.31 224 ILE A CA 1
ATOM 1738 C C . ILE A 1 224 ? 15.676 25.693 11.302 1.00 97.31 224 ILE A C 1
ATOM 1740 O O . ILE A 1 224 ? 16.073 24.548 11.108 1.00 97.31 224 ILE A O 1
ATOM 1744 N N . GLU A 1 225 ? 16.509 26.728 11.406 1.00 96.94 225 GLU A N 1
ATOM 1745 C CA . GLU A 1 225 ? 17.966 26.568 11.313 1.00 96.94 225 GLU A CA 1
ATOM 1746 C C . GLU A 1 225 ? 18.515 25.685 12.444 1.00 96.94 225 GLU A C 1
ATOM 1748 O O . GLU A 1 225 ? 19.346 24.807 12.209 1.00 96.94 225 GLU A O 1
ATOM 1753 N N . SER A 1 226 ? 17.987 25.838 13.663 1.00 96.44 226 SER A N 1
ATOM 1754 C CA . SER A 1 226 ? 18.351 24.985 14.801 1.00 96.44 226 SER A CA 1
ATOM 1755 C C . SER A 1 226 ? 17.918 23.524 14.623 1.00 96.44 226 SER A C 1
ATOM 1757 O O . SER A 1 226 ? 18.657 22.617 15.006 1.00 96.44 226 SER A O 1
ATOM 1759 N N . LEU A 1 227 ? 16.741 23.271 14.038 1.00 96.44 227 LEU A N 1
ATOM 1760 C CA . LEU A 1 227 ? 16.316 21.913 13.677 1.00 96.44 227 LEU A CA 1
ATOM 1761 C C . LEU A 1 227 ? 17.200 21.348 12.555 1.00 96.44 227 LEU A C 1
ATOM 1763 O O . LEU A 1 227 ? 17.573 20.179 12.588 1.00 96.44 227 LEU A O 1
ATOM 1767 N N . SER A 1 228 ? 17.534 22.182 11.569 1.00 97.06 228 SER A N 1
ATOM 1768 C CA . SER A 1 228 ? 18.292 21.807 10.378 1.00 97.06 228 SER A CA 1
ATOM 1769 C C . SER A 1 228 ? 19.725 21.391 10.702 1.00 97.06 228 SER A C 1
ATOM 1771 O O . SER A 1 228 ? 20.203 20.402 10.158 1.00 97.06 228 SER A O 1
ATOM 1773 N N . SER A 1 229 ? 20.389 22.073 11.639 1.00 96.88 229 SER A N 1
ATOM 1774 C CA . SER A 1 229 ? 21.756 21.731 12.057 1.00 96.88 229 SER A CA 1
ATOM 1775 C C . SER A 1 229 ? 21.874 20.386 12.785 1.00 96.88 229 SER A C 1
ATOM 1777 O O . SER A 1 229 ? 22.978 19.872 12.947 1.00 96.88 229 SER A O 1
ATOM 1779 N N . GLN A 1 230 ? 20.752 19.799 13.213 1.00 96.44 230 GLN A N 1
ATOM 1780 C CA . GLN A 1 230 ? 20.713 18.517 13.921 1.00 96.44 230 GLN A CA 1
ATOM 1781 C C . GLN A 1 230 ? 20.430 17.325 12.997 1.00 96.44 230 GLN A C 1
ATOM 1783 O O . GLN A 1 230 ? 20.470 16.186 13.449 1.00 96.44 230 GLN A O 1
ATOM 1788 N N . VAL A 1 231 ? 20.147 17.560 11.713 1.00 95.88 231 VAL A N 1
ATOM 1789 C CA . VAL A 1 231 ? 19.664 16.531 10.786 1.00 95.88 231 VAL A CA 1
ATOM 1790 C C . VAL A 1 231 ? 20.572 16.434 9.570 1.00 95.88 231 VAL A C 1
ATOM 1792 O O . VAL A 1 231 ? 20.936 17.438 8.967 1.00 95.88 231 VAL A O 1
ATOM 1795 N N . THR A 1 232 ? 20.876 15.208 9.148 1.00 95.44 232 THR A N 1
ATOM 1796 C CA . THR A 1 232 ? 21.582 14.945 7.890 1.00 95.44 232 THR A CA 1
ATOM 1797 C C . THR A 1 232 ? 20.615 14.353 6.877 1.00 95.44 232 THR A C 1
ATOM 1799 O O . THR A 1 232 ? 20.095 13.253 7.070 1.00 95.44 232 THR A O 1
ATOM 1802 N N . LEU A 1 233 ? 20.373 15.082 5.788 1.00 95.56 233 LEU A N 1
ATOM 1803 C CA . LEU A 1 233 ? 19.513 14.608 4.710 1.00 95.56 233 LEU A CA 1
ATOM 1804 C C . LEU A 1 233 ? 20.157 13.416 3.986 1.00 95.56 233 LEU A C 1
ATOM 1806 O O . LEU A 1 233 ? 21.376 13.346 3.837 1.00 95.56 233 LEU A O 1
ATOM 1810 N N . ILE A 1 234 ? 19.331 12.479 3.519 1.00 93.75 234 ILE A N 1
ATOM 1811 C CA . ILE A 1 234 ? 19.765 11.312 2.734 1.00 93.75 234 ILE A CA 1
ATOM 1812 C C . ILE A 1 234 ? 18.866 11.116 1.511 1.00 93.75 234 ILE A C 1
ATOM 1814 O O . ILE A 1 234 ? 17.785 11.702 1.424 1.00 93.75 234 ILE A O 1
ATOM 1818 N N . GLY A 1 235 ? 19.295 10.264 0.575 1.00 89.94 235 GLY A N 1
ATOM 1819 C CA . GLY A 1 235 ? 18.495 9.889 -0.595 1.00 89.94 235 GLY A CA 1
ATOM 1820 C C . GLY A 1 235 ? 18.024 11.109 -1.390 1.00 89.94 235 GLY A C 1
ATOM 1821 O O . GLY A 1 235 ? 18.782 12.057 -1.587 1.00 89.94 235 GLY A O 1
ATOM 1822 N N . SER A 1 236 ? 16.750 11.120 -1.786 1.00 90.50 236 SER A N 1
ATOM 1823 C CA . SER A 1 236 ? 16.138 12.263 -2.477 1.00 90.50 236 SER A CA 1
ATOM 1824 C C . SER A 1 236 ? 16.042 13.527 -1.612 1.00 90.50 236 SER A C 1
ATOM 1826 O O . SER A 1 236 ? 15.893 14.625 -2.137 1.00 90.50 236 SER A O 1
ATOM 1828 N N . GLY A 1 237 ? 16.148 13.409 -0.281 1.00 93.75 237 GLY A N 1
ATOM 1829 C CA . GLY A 1 237 ? 16.289 14.571 0.600 1.00 93.75 237 GLY A CA 1
ATOM 1830 C C . GLY A 1 237 ? 17.612 15.297 0.365 1.00 93.75 237 GLY A C 1
ATOM 1831 O O . GLY A 1 237 ? 17.613 16.504 0.162 1.00 93.75 237 GLY A O 1
ATOM 1832 N N . ALA A 1 238 ? 18.720 14.555 0.297 1.00 94.25 238 ALA A N 1
ATOM 1833 C CA . ALA A 1 238 ? 20.040 15.121 0.006 1.00 94.25 238 ALA A CA 1
ATOM 1834 C C . ALA A 1 238 ? 20.160 15.659 -1.431 1.00 94.25 238 ALA A C 1
ATOM 1836 O O . ALA A 1 238 ? 20.910 16.596 -1.676 1.00 94.25 238 ALA A O 1
ATOM 1837 N N . GLN A 1 239 ? 19.406 15.089 -2.379 1.00 93.50 239 GLN A N 1
ATOM 1838 C CA . GLN A 1 239 ? 19.309 15.602 -3.754 1.00 93.50 239 GLN A CA 1
ATOM 1839 C C . GLN A 1 239 ? 18.483 16.894 -3.855 1.00 93.50 239 GLN A C 1
ATOM 1841 O O . GLN A 1 239 ? 18.610 17.619 -4.834 1.00 93.50 239 GLN A O 1
ATOM 1846 N N . THR A 1 240 ? 17.632 17.176 -2.862 1.00 96.00 240 THR A N 1
ATOM 1847 C CA . THR A 1 240 ? 16.771 18.368 -2.843 1.00 96.00 240 THR A CA 1
ATOM 1848 C C . THR A 1 240 ? 17.546 19.622 -2.438 1.00 96.00 240 THR A C 1
ATOM 1850 O O . THR A 1 240 ? 17.411 20.660 -3.079 1.00 96.00 240 THR A O 1
ATOM 1853 N N . ALA A 1 241 ? 18.317 19.540 -1.352 1.00 96.56 241 ALA A N 1
ATOM 1854 C CA . ALA A 1 241 ? 19.138 20.631 -0.831 1.00 96.56 241 ALA A CA 1
ATOM 1855 C C . ALA A 1 241 ? 20.170 20.084 0.176 1.00 96.56 241 ALA A C 1
ATOM 1857 O O . ALA A 1 241 ? 19.971 18.991 0.714 1.00 96.56 241 ALA A O 1
ATOM 1858 N N . PRO A 1 242 ? 21.239 20.834 0.500 1.00 95.75 242 PRO A N 1
ATOM 1859 C CA . PRO A 1 242 ? 22.204 20.443 1.531 1.00 95.75 242 PRO A CA 1
ATOM 1860 C C . PRO A 1 242 ? 21.641 20.486 2.961 1.00 95.75 242 PRO A C 1
ATOM 1862 O O . PRO A 1 242 ? 22.150 19.788 3.836 1.00 95.75 242 PRO A O 1
ATOM 1865 N N . THR A 1 243 ? 20.604 21.290 3.225 1.00 97.06 243 THR A N 1
ATOM 1866 C CA . THR A 1 243 ? 20.044 21.487 4.574 1.00 97.06 243 THR A CA 1
ATOM 1867 C C . THR A 1 243 ? 18.523 21.343 4.594 1.00 97.06 243 THR A C 1
ATOM 1869 O O . THR A 1 243 ? 17.851 21.588 3.591 1.00 97.06 243 THR A O 1
ATOM 1872 N N . LEU A 1 244 ? 17.946 20.972 5.746 1.00 97.25 244 LEU A N 1
ATOM 1873 C CA . LEU A 1 244 ? 16.487 20.899 5.911 1.00 97.25 244 LEU A CA 1
ATOM 1874 C C . LEU A 1 244 ? 15.835 22.277 5.729 1.00 97.25 244 LEU A C 1
ATOM 1876 O O . LEU A 1 244 ? 14.770 22.375 5.123 1.00 97.25 244 LEU A O 1
ATOM 1880 N N . ALA A 1 245 ? 16.469 23.332 6.244 1.00 97.56 245 ALA A N 1
ATOM 1881 C CA . ALA A 1 245 ? 15.960 24.698 6.164 1.00 97.56 245 ALA A CA 1
ATOM 1882 C C . ALA A 1 245 ? 15.771 25.178 4.718 1.00 97.56 245 ALA A C 1
ATOM 1884 O O . ALA A 1 245 ? 14.760 25.820 4.408 1.00 97.56 245 ALA A O 1
ATOM 1885 N N . GLU A 1 246 ? 16.726 24.846 3.849 1.00 97.25 246 GLU A N 1
ATOM 1886 C CA . GLU A 1 246 ? 16.668 25.117 2.416 1.00 97.25 246 GLU A CA 1
ATOM 1887 C C . GLU A 1 246 ? 15.674 24.185 1.721 1.00 97.25 246 GLU A C 1
ATOM 1889 O O . GLU A 1 246 ? 14.785 24.664 1.020 1.00 97.25 246 GLU A O 1
ATOM 1894 N N . ALA A 1 247 ? 15.735 22.878 2.007 1.00 97.31 247 ALA A N 1
ATOM 1895 C CA . ALA A 1 247 ? 14.851 21.885 1.399 1.00 97.31 247 ALA A CA 1
ATOM 1896 C C . ALA A 1 247 ? 13.365 22.218 1.600 1.00 97.31 247 ALA A C 1
ATOM 1898 O O . ALA A 1 247 ? 12.559 22.049 0.694 1.00 97.31 247 ALA A O 1
ATOM 1899 N N . LEU A 1 248 ? 12.971 22.729 2.773 1.00 97.56 248 LEU A N 1
ATOM 1900 C CA . LEU A 1 248 ? 11.578 23.103 3.054 1.00 97.56 248 LEU A CA 1
ATOM 1901 C C . LEU A 1 248 ? 11.022 24.187 2.116 1.00 97.56 248 LEU A C 1
ATOM 1903 O O . LEU A 1 248 ? 9.803 24.297 1.990 1.00 97.56 248 LEU A O 1
ATOM 1907 N N . ARG A 1 249 ? 11.883 24.981 1.474 1.00 96.19 249 ARG A N 1
ATOM 1908 C CA . ARG A 1 249 ? 11.501 26.100 0.597 1.00 96.19 249 ARG A CA 1
ATOM 1909 C C . ARG A 1 249 ? 11.663 25.767 -0.886 1.00 96.19 249 ARG A C 1
ATOM 1911 O O . ARG A 1 249 ? 11.349 26.609 -1.723 1.00 96.19 249 ARG A O 1
ATOM 1918 N N . THR A 1 250 ? 12.140 24.566 -1.209 1.00 95.94 250 THR A N 1
ATOM 1919 C CA . THR A 1 250 ? 12.395 24.120 -2.579 1.00 95.94 250 THR A CA 1
ATOM 1920 C C . THR A 1 250 ? 11.517 22.926 -2.961 1.00 95.94 250 THR A C 1
ATOM 1922 O O . THR A 1 250 ? 10.672 22.434 -2.198 1.00 95.94 250 THR A O 1
ATOM 1925 N N . PHE A 1 251 ? 11.672 22.491 -4.207 1.00 95.62 251 PHE A N 1
ATOM 1926 C CA . PHE A 1 251 ? 10.986 21.327 -4.739 1.00 95.62 251 PHE A CA 1
ATOM 1927 C C . PHE A 1 251 ? 11.775 20.053 -4.462 1.00 95.62 251 PHE A C 1
ATOM 1929 O O . PHE A 1 251 ? 13.000 20.054 -4.457 1.00 95.62 251 PHE A O 1
ATOM 1936 N N . TRP A 1 252 ? 11.055 18.962 -4.234 1.00 94.62 252 TRP A N 1
ATOM 1937 C CA . TRP A 1 252 ? 11.615 17.648 -3.984 1.00 94.62 252 TRP A CA 1
ATOM 1938 C C . TRP A 1 252 ? 12.433 17.170 -5.189 1.00 94.62 252 TRP A C 1
ATOM 1940 O O . TRP A 1 252 ? 11.895 16.976 -6.275 1.00 94.62 252 TRP A O 1
ATOM 1950 N N . GLY A 1 253 ? 13.731 16.952 -4.978 1.00 90.38 253 GLY A N 1
ATOM 1951 C CA . GLY A 1 253 ? 14.645 16.380 -5.964 1.00 90.38 253 GLY A CA 1
ATOM 1952 C C . GLY A 1 253 ? 14.431 14.877 -6.112 1.00 90.38 253 GLY A C 1
ATOM 1953 O O . GLY A 1 253 ? 15.168 14.088 -5.523 1.00 90.38 253 GLY A O 1
ATOM 1954 N N . LEU A 1 254 ? 13.392 14.480 -6.849 1.00 86.38 254 LEU A N 1
ATOM 1955 C CA . LEU A 1 254 ? 13.149 13.092 -7.245 1.00 86.38 254 LEU A CA 1
ATOM 1956 C C . LEU A 1 254 ? 13.615 12.835 -8.689 1.00 86.38 254 LEU A C 1
ATOM 1958 O O . LEU A 1 254 ? 13.725 13.753 -9.496 1.00 86.38 254 LEU A O 1
ATOM 1962 N N . ASN A 1 255 ? 13.907 11.572 -9.009 1.00 76.88 255 ASN A N 1
ATOM 1963 C CA . ASN A 1 255 ? 14.226 11.169 -10.379 1.00 76.88 255 ASN A CA 1
ATOM 1964 C C . ASN A 1 255 ? 12.944 11.046 -11.209 1.00 76.88 255 ASN A C 1
ATOM 1966 O O . ASN A 1 255 ? 12.037 10.293 -10.842 1.00 76.88 255 ASN A O 1
ATOM 1970 N N . GLY A 1 256 ? 12.920 11.755 -12.340 1.00 76.12 256 GLY A N 1
ATOM 1971 C CA . GLY A 1 256 ? 11.687 12.034 -13.072 1.00 76.12 256 GLY A CA 1
ATOM 1972 C C . GLY A 1 256 ? 10.821 13.057 -12.339 1.00 76.12 256 GLY A C 1
ATOM 1973 O O . GLY A 1 256 ? 11.148 13.463 -11.232 1.00 76.12 256 GLY A O 1
ATOM 1974 N N . ASP A 1 257 ? 9.733 13.511 -12.955 1.00 78.00 257 ASP A N 1
ATOM 1975 C CA . ASP A 1 257 ? 8.785 14.415 -12.297 1.00 78.00 257 ASP A CA 1
ATOM 1976 C C . ASP A 1 257 ? 7.461 14.473 -13.075 1.00 78.00 257 ASP A C 1
ATOM 1978 O O . ASP A 1 257 ? 7.268 13.758 -14.062 1.00 78.00 257 ASP A O 1
ATOM 1982 N N . GLY A 1 258 ? 6.540 15.311 -12.609 1.00 85.12 258 GLY A N 1
ATOM 1983 C CA . GLY A 1 258 ? 5.437 15.842 -13.394 1.00 85.12 258 GLY A CA 1
ATOM 1984 C C . GLY A 1 258 ? 5.773 17.185 -14.057 1.00 85.12 258 GLY A C 1
ATOM 1985 O O . GLY A 1 258 ? 6.911 17.647 -14.042 1.00 85.12 258 GLY A O 1
ATOM 1986 N N . PRO A 1 259 ? 4.778 17.855 -14.663 1.00 87.50 259 PRO A N 1
ATOM 1987 C CA . PRO A 1 259 ? 4.955 19.197 -15.227 1.00 87.50 259 PRO A CA 1
ATOM 1988 C C . PRO A 1 259 ? 5.220 20.274 -14.163 1.00 87.50 259 PRO A C 1
ATOM 1990 O O . PRO A 1 259 ? 5.713 21.349 -14.492 1.00 87.50 259 PRO A O 1
ATOM 1993 N N . ILE A 1 260 ? 4.856 20.003 -12.909 1.00 91.00 260 ILE A N 1
ATOM 1994 C CA . ILE A 1 260 ? 5.122 20.852 -11.751 1.00 91.00 260 ILE A CA 1
ATOM 1995 C C . ILE A 1 260 ? 5.711 19.961 -10.668 1.00 91.00 260 ILE A C 1
ATOM 1997 O O . ILE A 1 260 ? 5.124 18.933 -10.333 1.00 91.00 260 ILE A O 1
ATOM 2001 N N . SER A 1 261 ? 6.837 20.390 -10.112 1.00 92.19 261 SER A N 1
ATOM 2002 C CA . SER A 1 261 ? 7.536 19.651 -9.073 1.00 92.19 261 SER A CA 1
ATOM 2003 C C . SER A 1 261 ? 6.812 19.702 -7.731 1.00 92.19 261 SER A C 1
ATOM 2005 O O . SER A 1 261 ? 6.216 20.712 -7.344 1.00 92.19 261 SER A O 1
ATOM 2007 N N . PHE A 1 262 ? 6.898 18.609 -6.978 1.00 94.69 262 PHE A N 1
ATOM 2008 C CA . PHE A 1 262 ? 6.308 18.508 -5.646 1.00 94.69 262 PHE A CA 1
ATOM 2009 C C . PHE A 1 262 ? 7.106 19.328 -4.624 1.00 94.69 262 PHE A C 1
ATOM 2011 O O . PHE A 1 262 ? 8.303 19.098 -4.476 1.00 94.69 262 PHE A O 1
ATOM 2018 N N . PRO A 1 263 ? 6.496 20.238 -3.847 1.00 96.38 263 PRO A N 1
ATOM 2019 C CA . PRO A 1 263 ? 7.218 20.938 -2.793 1.00 96.38 263 PRO A CA 1
ATOM 2020 C C . PRO A 1 263 ? 7.623 19.971 -1.671 1.00 96.38 263 PRO A C 1
ATOM 2022 O O . PRO A 1 263 ? 6.790 19.243 -1.118 1.00 96.38 263 PRO A O 1
ATOM 2025 N N . PHE A 1 264 ? 8.901 19.984 -1.292 1.00 96.62 264 PHE A N 1
ATOM 2026 C CA . PHE A 1 264 ? 9.481 19.001 -0.368 1.00 96.62 264 PHE A CA 1
ATOM 2027 C C . PHE A 1 264 ? 8.847 19.016 1.032 1.00 96.62 264 PHE A C 1
ATOM 2029 O O . PHE A 1 264 ? 8.787 17.988 1.717 1.00 96.62 264 PHE A O 1
ATOM 2036 N N . ALA A 1 265 ? 8.325 20.167 1.462 1.00 97.12 265 ALA A N 1
ATOM 2037 C CA . ALA A 1 265 ? 7.642 20.316 2.744 1.00 97.12 265 ALA A CA 1
ATOM 2038 C C . ALA A 1 265 ? 6.379 19.440 2.874 1.00 97.12 265 ALA A C 1
ATOM 2040 O O . ALA A 1 265 ? 5.997 19.090 3.990 1.00 97.12 265 ALA A O 1
ATOM 2041 N N . PHE A 1 266 ? 5.747 19.054 1.760 1.00 96.31 266 PHE A N 1
ATOM 2042 C CA . PHE A 1 266 ? 4.487 18.300 1.751 1.00 96.31 266 PHE A CA 1
ATOM 2043 C C . PHE A 1 266 ? 4.668 16.801 1.485 1.00 96.31 266 PHE A C 1
ATOM 2045 O O . PHE A 1 266 ? 3.694 16.050 1.533 1.00 96.31 266 PHE A O 1
ATOM 2052 N N . VAL A 1 267 ? 5.907 16.345 1.269 1.00 93.38 267 VAL A N 1
ATOM 2053 C CA . VAL A 1 267 ? 6.233 14.933 1.042 1.00 93.38 267 VAL A CA 1
ATOM 2054 C C . VAL A 1 267 ? 7.140 14.410 2.156 1.00 93.38 267 VAL A C 1
ATOM 2056 O O . VAL A 1 267 ? 8.357 14.595 2.147 1.00 93.38 267 VAL A O 1
ATOM 2059 N N . SER A 1 268 ? 6.550 13.713 3.126 1.00 92.94 268 SER A N 1
ATOM 2060 C CA . SER A 1 268 ? 7.287 13.114 4.245 1.00 92.94 268 SER A CA 1
ATOM 2061 C C . SER A 1 268 ? 7.946 11.792 3.873 1.00 92.94 268 SER A C 1
ATOM 2063 O O . SER A 1 268 ? 7.315 10.964 3.235 1.00 92.94 268 SER A O 1
ATOM 2065 N N . GLY A 1 269 ? 9.172 11.551 4.343 1.00 90.25 269 GLY A N 1
ATOM 2066 C CA . GLY A 1 269 ? 9.968 10.356 4.037 1.00 90.25 269 GLY A CA 1
ATOM 2067 C C . GLY A 1 269 ? 9.655 9.132 4.906 1.00 90.25 269 GLY A C 1
ATOM 2068 O O . GLY A 1 269 ? 10.295 8.091 4.774 1.00 90.25 269 GLY A O 1
ATOM 2069 N N . MET A 1 270 ? 8.698 9.245 5.831 1.00 91.50 270 MET A N 1
ATOM 2070 C CA . MET A 1 270 ? 8.183 8.107 6.607 1.00 91.50 270 MET A CA 1
ATOM 2071 C C . MET A 1 270 ? 6.770 7.708 6.188 1.00 91.50 270 MET A C 1
ATOM 2073 O O . MET A 1 270 ? 6.479 6.518 6.101 1.00 91.50 270 MET A O 1
ATOM 2077 N N . LYS A 1 271 ? 5.893 8.685 5.922 1.00 91.69 271 LYS A N 1
ATOM 2078 C CA . LYS A 1 271 ? 4.505 8.450 5.514 1.00 91.69 271 LYS A CA 1
ATOM 2079 C C . LYS A 1 271 ? 4.130 9.302 4.305 1.00 91.69 271 LYS A C 1
ATOM 2081 O O . LYS A 1 271 ? 3.856 10.496 4.425 1.00 91.69 271 LYS A O 1
ATOM 2086 N N . HIS A 1 272 ? 4.001 8.632 3.168 1.00 90.38 272 HIS A N 1
ATOM 2087 C CA . H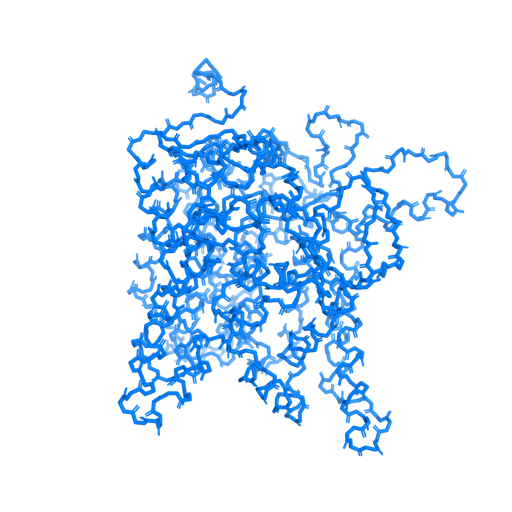IS A 1 272 ? 3.465 9.207 1.940 1.00 90.38 272 HIS A CA 1
ATOM 2088 C C . HIS A 1 272 ? 1.949 8.943 1.836 1.00 90.38 272 HIS A C 1
ATOM 2090 O O . HIS A 1 272 ? 1.464 7.931 2.363 1.00 90.38 272 HIS A O 1
ATOM 2096 N N . PRO A 1 273 ? 1.184 9.832 1.183 1.00 94.62 273 PRO A N 1
ATOM 2097 C CA . PRO A 1 27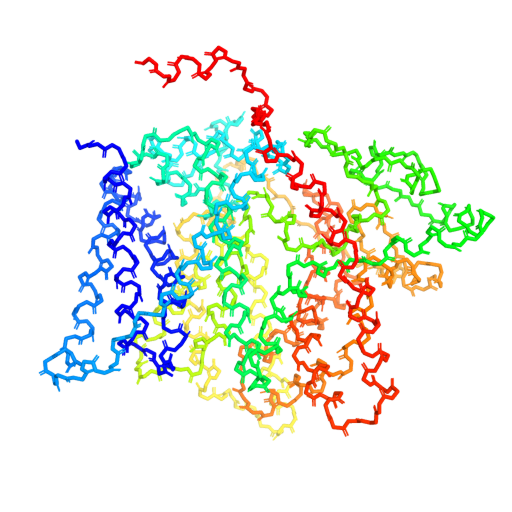3 ? -0.221 9.592 0.876 1.00 94.62 273 PRO A CA 1
ATOM 2098 C C . PRO A 1 273 ? -0.377 8.458 -0.149 1.00 94.62 273 PRO A C 1
ATOM 2100 O O . PRO A 1 273 ? 0.510 8.212 -0.965 1.00 94.62 273 PRO A O 1
ATOM 2103 N N . LEU A 1 274 ? -1.522 7.769 -0.130 1.00 95.75 274 LEU A N 1
ATOM 2104 C CA . LEU A 1 274 ? -1.800 6.658 -1.049 1.00 95.75 274 LEU A CA 1
ATOM 2105 C C . LEU A 1 274 ? -1.861 7.107 -2.513 1.00 95.75 274 LEU A C 1
ATOM 2107 O O . LEU A 1 274 ? -1.563 6.304 -3.392 1.00 95.75 274 LEU A O 1
ATOM 2111 N N . VAL A 1 275 ? -2.251 8.356 -2.776 1.00 95.25 275 VAL A N 1
ATOM 2112 C CA . VAL A 1 275 ? -2.265 8.896 -4.145 1.00 95.25 275 VAL A CA 1
ATOM 2113 C C . VAL A 1 275 ? -0.874 8.891 -4.784 1.00 95.25 275 VAL A C 1
ATOM 2115 O O . VAL A 1 275 ? -0.770 8.514 -5.937 1.00 95.25 275 VAL A O 1
ATOM 2118 N N . LEU A 1 276 ? 0.198 9.057 -3.998 1.00 93.19 276 LEU A N 1
ATOM 2119 C CA . LEU A 1 276 ? 1.584 8.929 -4.467 1.00 93.19 276 LEU A CA 1
ATOM 2120 C C . LEU A 1 276 ? 2.049 7.465 -4.632 1.00 93.19 276 LEU A C 1
ATOM 2122 O O . LEU A 1 276 ? 3.236 7.197 -4.805 1.00 93.19 276 LEU A O 1
ATOM 2126 N N . SER A 1 277 ? 1.156 6.471 -4.579 1.00 91.75 277 SER A N 1
ATOM 2127 C CA . SER A 1 277 ? 1.504 5.046 -4.712 1.00 91.75 277 SER A CA 1
ATOM 2128 C C . SER A 1 277 ? 1.704 4.628 -6.179 1.00 91.75 277 SER A C 1
ATOM 2130 O O . SER A 1 277 ? 1.114 3.660 -6.664 1.00 91.75 277 SER A O 1
ATOM 2132 N N . HIS A 1 278 ? 2.578 5.353 -6.878 1.00 87.06 278 HIS A N 1
ATOM 2133 C CA . HIS A 1 278 ? 2.932 5.158 -8.284 1.00 87.06 278 HIS A CA 1
ATOM 2134 C C . HIS A 1 278 ? 4.240 4.361 -8.479 1.00 87.06 278 HIS A C 1
ATOM 2136 O O . HIS A 1 278 ? 4.767 4.310 -9.577 1.00 87.06 278 HIS A O 1
ATOM 2142 N N . GLY A 1 279 ? 4.784 3.707 -7.446 1.00 86.81 279 GLY A N 1
ATOM 2143 C CA . GLY A 1 279 ? 5.987 2.865 -7.573 1.00 86.81 279 GLY A CA 1
ATOM 2144 C C . GLY A 1 279 ? 5.755 1.511 -8.265 1.00 86.81 279 GLY A C 1
ATOM 2145 O O . GLY A 1 279 ? 4.636 1.173 -8.654 1.00 86.81 279 GLY A O 1
ATOM 2146 N N . GLY A 1 280 ? 6.812 0.700 -8.389 1.00 84.69 280 GLY A N 1
ATOM 2147 C CA . GLY A 1 280 ? 6.777 -0.618 -9.054 1.00 84.69 280 GLY A CA 1
ATOM 2148 C C . GLY A 1 280 ? 5.876 -1.674 -8.394 1.00 84.69 280 GLY A C 1
ATOM 2149 O O . GLY A 1 280 ? 5.390 -2.590 -9.054 1.00 84.69 280 GLY A O 1
ATOM 2150 N N . THR A 1 281 ? 5.581 -1.527 -7.100 1.00 88.94 281 THR A N 1
ATOM 2151 C CA . THR A 1 281 ? 4.586 -2.343 -6.376 1.00 88.94 281 THR A CA 1
ATOM 2152 C C . THR A 1 281 ? 3.205 -1.688 -6.308 1.00 88.94 281 THR A C 1
ATOM 2154 O O . THR A 1 281 ? 2.208 -2.382 -6.075 1.00 88.94 281 THR A O 1
ATOM 2157 N N . GLY A 1 282 ? 3.142 -0.370 -6.533 1.00 91.50 282 GLY A N 1
ATOM 2158 C CA . GLY A 1 282 ? 1.951 0.467 -6.415 1.00 91.50 282 GLY A CA 1
ATOM 2159 C C . GLY A 1 282 ? 1.116 0.154 -5.171 1.00 91.50 282 GLY A C 1
ATOM 2160 O O . GLY A 1 282 ? 1.631 -0.212 -4.112 1.00 91.50 282 GLY A O 1
ATOM 2161 N N . ALA A 1 283 ? -0.206 0.215 -5.317 1.00 96.00 283 ALA A N 1
ATOM 2162 C CA . ALA A 1 283 ? -1.138 -0.101 -4.236 1.00 96.00 283 ALA A CA 1
ATOM 2163 C C . ALA A 1 283 ? -1.446 -1.610 -4.085 1.00 96.00 283 ALA A C 1
ATOM 2165 O O . ALA A 1 283 ? -2.362 -1.978 -3.347 1.00 96.00 283 ALA A O 1
ATOM 2166 N N . MET A 1 284 ? -0.705 -2.513 -4.746 1.00 97.12 284 MET A N 1
ATOM 2167 C CA . MET A 1 284 ? -1.002 -3.957 -4.731 1.00 97.12 284 MET A CA 1
ATOM 2168 C C . MET A 1 284 ? -0.984 -4.551 -3.317 1.00 97.12 284 MET A C 1
ATOM 2170 O O . MET A 1 284 ? -1.877 -5.312 -2.939 1.00 97.12 284 MET A O 1
ATOM 2174 N N . GLY A 1 285 ? 0.006 -4.166 -2.506 1.00 95.00 285 GLY A N 1
ATOM 2175 C CA . GLY A 1 285 ? 0.118 -4.627 -1.119 1.00 95.00 285 GLY A CA 1
ATOM 2176 C C . GLY A 1 285 ? -1.080 -4.194 -0.274 1.00 95.00 285 GLY A C 1
ATOM 2177 O O . GLY A 1 285 ? -1.565 -4.960 0.564 1.00 95.00 285 GLY A O 1
ATOM 2178 N N . ASN A 1 286 ? -1.622 -3.008 -0.559 1.00 95.56 286 ASN A N 1
ATOM 2179 C CA . ASN A 1 286 ? -2.795 -2.463 0.115 1.00 95.56 286 ASN A CA 1
ATOM 2180 C C . ASN A 1 286 ? -4.069 -3.203 -0.306 1.00 95.56 286 ASN A C 1
ATOM 2182 O O . ASN A 1 286 ? -4.860 -3.570 0.563 1.00 95.56 286 ASN A O 1
ATOM 2186 N N . VAL A 1 287 ? -4.240 -3.503 -1.601 1.00 98.25 287 VAL A N 1
ATOM 2187 C CA . VAL A 1 287 ? -5.347 -4.340 -2.100 1.00 98.25 287 VAL A CA 1
ATOM 2188 C C . VAL A 1 287 ? -5.348 -5.698 -1.400 1.00 98.25 287 VAL A C 1
ATOM 2190 O O . VAL A 1 287 ? -6.360 -6.075 -0.808 1.00 98.25 287 VAL A O 1
ATOM 2193 N N . ILE A 1 288 ? -4.219 -6.414 -1.405 1.00 98.06 288 ILE A N 1
ATOM 2194 C CA . ILE A 1 288 ? -4.110 -7.741 -0.781 1.00 98.06 288 ILE A CA 1
ATOM 2195 C C . ILE A 1 288 ? -4.400 -7.658 0.724 1.00 98.06 288 ILE A C 1
ATOM 2197 O O . ILE A 1 288 ? -5.207 -8.432 1.246 1.00 98.06 288 ILE A O 1
ATOM 2201 N N . SER A 1 289 ? -3.815 -6.680 1.418 1.00 94.88 289 SER A N 1
ATOM 2202 C CA . SER A 1 289 ? -4.026 -6.482 2.856 1.00 94.88 289 SER A CA 1
ATOM 2203 C C . SER A 1 289 ? -5.490 -6.181 3.192 1.00 94.88 289 SER A C 1
ATOM 2205 O O . SER A 1 289 ? -6.038 -6.760 4.136 1.00 94.88 289 SER A O 1
ATOM 2207 N N . MET A 1 290 ? -6.158 -5.332 2.401 1.00 97.06 290 MET A N 1
ATOM 2208 C CA . MET A 1 290 ? -7.581 -5.027 2.571 1.00 97.06 290 MET A CA 1
ATOM 2209 C C . MET A 1 290 ? -8.469 -6.237 2.277 1.00 97.06 290 MET A C 1
ATOM 2211 O O . MET A 1 290 ? -9.415 -6.489 3.026 1.00 97.06 290 MET A O 1
ATOM 2215 N N . LEU A 1 291 ? -8.162 -7.022 1.239 1.00 98.31 291 LEU A N 1
ATOM 2216 C CA . LEU A 1 291 ? -8.885 -8.259 0.942 1.00 98.31 291 LEU A CA 1
ATOM 2217 C C . LEU A 1 291 ? -8.805 -9.226 2.123 1.00 98.31 291 LEU A C 1
ATOM 2219 O O . LEU A 1 291 ? -9.844 -9.674 2.610 1.00 98.31 291 LEU A O 1
ATOM 2223 N N . ILE A 1 292 ? -7.609 -9.492 2.654 1.00 96.81 292 ILE A N 1
ATOM 2224 C CA . ILE A 1 292 ? -7.454 -10.387 3.808 1.00 96.81 292 ILE A CA 1
ATOM 2225 C C . ILE A 1 292 ? -8.228 -9.837 5.015 1.00 96.81 292 ILE A C 1
ATOM 2227 O O . ILE A 1 292 ? -8.999 -10.570 5.640 1.00 96.81 292 ILE A O 1
ATOM 2231 N N . LEU A 1 293 ? -8.113 -8.539 5.302 1.00 95.44 293 LEU A N 1
ATOM 2232 C CA . LEU A 1 293 ? -8.810 -7.884 6.411 1.00 95.44 293 LEU A CA 1
ATOM 2233 C C . LEU A 1 293 ? -10.343 -7.938 6.284 1.00 95.44 293 LEU A C 1
ATOM 2235 O O . LEU A 1 293 ? -11.062 -8.055 7.280 1.00 95.44 293 LEU A O 1
ATOM 2239 N N . ILE A 1 294 ? -10.871 -7.891 5.065 1.00 97.06 294 ILE A N 1
ATOM 2240 C CA . ILE A 1 294 ? -12.303 -8.036 4.801 1.00 97.06 294 ILE A CA 1
ATOM 2241 C C . ILE A 1 294 ? -12.741 -9.497 4.957 1.00 97.06 294 ILE A C 1
ATOM 2243 O O . ILE A 1 294 ? -13.810 -9.740 5.535 1.00 97.06 294 ILE A O 1
ATOM 2247 N N . LEU A 1 295 ? -11.938 -10.444 4.466 1.00 96.88 295 LEU A N 1
ATOM 2248 C CA . LEU A 1 295 ? -12.307 -11.845 4.257 1.00 96.88 295 LEU A CA 1
ATOM 2249 C C . LEU A 1 295 ? -12.042 -12.761 5.454 1.00 96.88 295 LEU A C 1
ATOM 2251 O O . LEU A 1 295 ? -12.747 -13.758 5.622 1.00 96.88 295 LEU A O 1
ATOM 2255 N N . TYR A 1 296 ? -11.068 -12.449 6.309 1.00 93.12 296 TYR A N 1
ATOM 2256 C CA . TYR A 1 296 ? -10.503 -13.428 7.242 1.00 93.12 296 TYR A CA 1
ATOM 2257 C C . TYR A 1 296 ? -11.465 -14.044 8.275 1.00 93.12 296 TYR A C 1
ATOM 2259 O O . TYR A 1 296 ? -11.158 -15.082 8.854 1.00 93.12 296 TYR A O 1
ATOM 2267 N N . ARG A 1 297 ? -12.632 -13.435 8.523 1.00 91.44 297 ARG A N 1
ATOM 2268 C CA . ARG A 1 297 ? -13.687 -13.990 9.405 1.00 91.44 297 ARG A CA 1
ATOM 2269 C C . ARG A 1 297 ? -14.931 -14.454 8.668 1.00 91.44 297 ARG A C 1
ATOM 2271 O O . ARG A 1 297 ? -15.920 -14.809 9.301 1.00 91.44 297 ARG A O 1
ATOM 2278 N N . ARG A 1 298 ? -14.931 -14.373 7.344 1.00 93.00 298 ARG A N 1
ATOM 2279 C CA . ARG A 1 298 ? -16.118 -14.588 6.516 1.00 93.00 298 ARG A CA 1
ATOM 2280 C C . ARG A 1 298 ? -16.079 -15.920 5.787 1.00 93.00 298 ARG A C 1
ATOM 2282 O O . ARG A 1 298 ? -16.777 -16.063 4.796 1.00 93.00 298 ARG A O 1
ATOM 2289 N N . TRP A 1 299 ? -15.292 -16.880 6.259 1.00 92.88 299 TRP A N 1
ATOM 2290 C CA . TRP A 1 299 ? -15.170 -18.191 5.627 1.00 92.88 299 TRP A CA 1
ATOM 2291 C C . TRP A 1 299 ? -16.510 -18.919 5.739 1.00 92.88 299 TRP A C 1
ATOM 2293 O O . TRP A 1 299 ? -17.028 -19.068 6.846 1.00 92.88 299 TRP A O 1
ATOM 2303 N N . ARG A 1 300 ? -17.077 -19.365 4.617 1.00 88.69 300 ARG A N 1
ATOM 2304 C CA . ARG A 1 300 ? -18.207 -20.306 4.638 1.00 88.69 300 ARG A CA 1
ATOM 2305 C C . ARG A 1 300 ? -17.732 -21.744 4.744 1.00 88.69 300 ARG A C 1
ATOM 2307 O O . ARG A 1 300 ? -18.365 -22.545 5.419 1.00 88.69 300 ARG A O 1
ATOM 2314 N N . ASP A 1 301 ? -16.613 -22.052 4.100 1.00 86.69 301 ASP A N 1
ATOM 2315 C CA . ASP A 1 301 ? -16.042 -23.390 4.045 1.00 86.69 301 ASP A CA 1
ATOM 2316 C C . ASP A 1 301 ? -14.507 -23.365 4.178 1.00 86.69 301 ASP A C 1
ATOM 2318 O O . ASP A 1 301 ? -13.881 -22.318 4.372 1.00 86.69 301 ASP A O 1
ATOM 2322 N N . ARG A 1 302 ? -13.885 -24.548 4.097 1.00 90.06 302 ARG A N 1
ATOM 2323 C CA . ARG A 1 302 ? -12.423 -24.707 4.167 1.00 90.06 302 ARG A CA 1
ATOM 2324 C C . ARG A 1 302 ? -11.704 -24.195 2.915 1.00 90.06 302 ARG A C 1
ATOM 2326 O O . ARG A 1 302 ? -10.510 -23.936 2.991 1.00 90.06 302 ARG A O 1
ATOM 2333 N N . ARG A 1 303 ? -12.398 -24.011 1.788 1.00 93.44 303 ARG A N 1
ATOM 2334 C CA . ARG A 1 303 ? -11.809 -23.533 0.525 1.00 93.44 303 ARG A CA 1
ATOM 2335 C C . ARG A 1 303 ? -11.385 -22.068 0.636 1.00 93.44 303 ARG A C 1
ATOM 2337 O O . ARG A 1 303 ? -10.432 -21.655 -0.017 1.00 93.44 303 ARG A O 1
ATOM 2344 N N . ALA A 1 304 ? -11.996 -21.316 1.556 1.00 94.62 304 ALA A N 1
ATOM 2345 C CA . ALA A 1 304 ? -11.530 -19.991 1.968 1.00 94.62 304 ALA A CA 1
ATOM 2346 C C . ALA A 1 304 ? -10.050 -19.969 2.385 1.00 94.62 304 ALA A C 1
ATOM 2348 O O . ALA A 1 304 ? -9.359 -18.989 2.116 1.00 94.62 304 ALA A O 1
ATOM 2349 N N . ALA A 1 305 ? -9.552 -21.050 2.996 1.00 94.75 305 ALA A N 1
ATOM 2350 C CA . ALA A 1 305 ? -8.151 -21.173 3.383 1.00 94.75 305 ALA A CA 1
ATOM 2351 C C . ALA A 1 305 ? -7.218 -21.173 2.159 1.00 94.75 305 ALA A C 1
ATOM 2353 O O . ALA A 1 305 ? -6.184 -20.515 2.192 1.00 94.75 305 ALA A O 1
ATOM 2354 N N . ALA A 1 306 ? -7.609 -21.845 1.070 1.00 96.06 306 ALA A N 1
ATOM 2355 C CA . ALA A 1 306 ? -6.834 -21.877 -0.170 1.00 96.06 306 ALA A CA 1
ATOM 2356 C C . ALA A 1 306 ? -6.774 -20.492 -0.830 1.00 96.06 306 ALA A C 1
ATOM 2358 O O . ALA A 1 306 ? -5.698 -20.032 -1.196 1.00 96.06 306 ALA A O 1
ATOM 2359 N N . VAL A 1 307 ? -7.905 -19.777 -0.895 1.00 97.06 307 VAL A N 1
ATOM 2360 C CA . VAL A 1 307 ? -7.939 -18.401 -1.425 1.00 97.06 307 VAL A CA 1
ATOM 2361 C C . VAL A 1 307 ? -7.062 -17.463 -0.594 1.00 97.06 307 VAL A C 1
ATOM 2363 O O . VAL A 1 307 ? -6.333 -16.646 -1.145 1.00 97.06 307 VAL A O 1
ATOM 2366 N N . LEU A 1 308 ? -7.080 -17.588 0.735 1.00 97.62 308 LEU A N 1
ATOM 2367 C CA . LEU A 1 308 ? -6.204 -16.792 1.595 1.00 97.62 308 LEU A CA 1
ATOM 2368 C C . LEU A 1 308 ? -4.726 -17.168 1.449 1.00 97.62 308 LEU A C 1
ATOM 2370 O O . LEU A 1 308 ? -3.886 -16.277 1.511 1.00 97.62 308 LEU A O 1
ATOM 2374 N N . ALA A 1 309 ? -4.404 -18.442 1.216 1.00 98.00 309 ALA A N 1
ATOM 2375 C CA . ALA A 1 309 ? -3.037 -18.862 0.920 1.00 98.00 309 ALA A CA 1
ATOM 2376 C C . ALA A 1 309 ? -2.544 -18.244 -0.398 1.00 98.00 309 ALA A C 1
ATOM 2378 O O . ALA A 1 309 ? -1.422 -17.755 -0.443 1.00 98.00 309 ALA A O 1
ATOM 2379 N N . VAL A 1 310 ? -3.401 -18.168 -1.425 1.00 98.31 310 VAL A N 1
ATOM 2380 C CA . VAL A 1 310 ? -3.112 -17.458 -2.687 1.00 98.31 310 VAL A CA 1
ATOM 2381 C C . VAL A 1 310 ? -2.848 -15.972 -2.443 1.00 98.31 310 VAL A C 1
ATOM 2383 O O . VAL A 1 310 ? -1.859 -15.437 -2.942 1.00 98.31 310 VAL A O 1
ATOM 2386 N N . LEU A 1 311 ? -3.684 -15.299 -1.642 1.00 98.44 311 LEU A N 1
ATOM 2387 C CA . LEU A 1 311 ? -3.466 -13.890 -1.293 1.00 98.44 311 LEU A CA 1
ATOM 2388 C C . LEU A 1 311 ? -2.137 -13.681 -0.552 1.00 98.44 311 LEU A C 1
ATOM 2390 O O . LEU A 1 311 ? -1.413 -12.739 -0.856 1.00 98.44 311 LEU A O 1
ATOM 2394 N N . LEU A 1 312 ? -1.793 -14.559 0.392 1.00 98.06 312 LEU A N 1
ATOM 2395 C CA . LEU A 1 312 ? -0.534 -14.476 1.135 1.00 98.06 312 LEU A CA 1
ATOM 2396 C C . LEU A 1 312 ? 0.691 -14.812 0.276 1.00 98.06 312 LEU A C 1
ATOM 2398 O O . LEU A 1 312 ? 1.701 -14.126 0.378 1.00 98.06 312 LEU A O 1
ATOM 2402 N N . ALA A 1 313 ? 0.605 -15.817 -0.596 1.00 98.12 313 ALA A N 1
ATOM 2403 C CA . ALA A 1 313 ? 1.670 -16.122 -1.547 1.00 98.12 313 ALA A CA 1
ATOM 2404 C C . ALA A 1 313 ? 1.883 -14.943 -2.510 1.00 98.12 313 ALA A C 1
ATOM 2406 O O . ALA A 1 313 ? 3.015 -14.563 -2.785 1.00 98.12 313 ALA A O 1
ATOM 2407 N N . SER A 1 314 ? 0.804 -14.292 -2.945 1.00 98.19 314 SER A N 1
ATOM 2408 C CA . SER A 1 314 ? 0.882 -13.068 -3.751 1.00 98.19 314 SER A CA 1
ATOM 2409 C C . SER A 1 314 ? 1.502 -11.906 -2.969 1.00 98.19 314 SER A C 1
ATOM 2411 O O . SER A 1 314 ? 2.295 -11.150 -3.523 1.00 98.19 314 SER A O 1
ATOM 2413 N N . LEU A 1 315 ? 1.211 -11.783 -1.664 1.00 96.94 315 LEU A N 1
ATOM 2414 C CA . LEU A 1 315 ? 1.852 -10.787 -0.799 1.00 96.94 315 LEU A CA 1
ATOM 2415 C C . LEU A 1 315 ? 3.3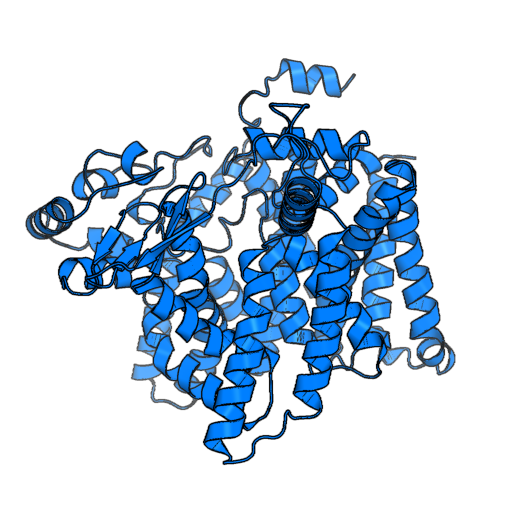72 -10.979 -0.752 1.00 96.94 315 LEU A C 1
ATOM 2417 O O . LEU A 1 315 ? 4.089 -9.986 -0.759 1.00 96.94 315 LEU A O 1
ATOM 2421 N N . ALA A 1 316 ? 3.870 -12.218 -0.776 1.00 95.88 316 ALA A N 1
ATOM 2422 C CA . ALA A 1 316 ? 5.307 -12.495 -0.817 1.00 95.88 316 ALA A CA 1
ATOM 2423 C C . ALA A 1 316 ? 6.004 -11.956 -2.084 1.00 95.88 316 ALA A C 1
ATOM 2425 O O . ALA A 1 316 ? 7.174 -11.593 -2.020 1.00 95.88 316 ALA A O 1
ATOM 2426 N N . LEU A 1 317 ? 5.290 -11.862 -3.214 1.00 95.06 317 LEU A N 1
ATOM 2427 C CA . LEU A 1 317 ? 5.792 -11.257 -4.459 1.00 95.06 317 LEU A CA 1
ATOM 2428 C C . LEU A 1 317 ? 5.685 -9.725 -4.480 1.00 95.06 317 LEU A C 1
ATOM 2430 O O . LEU A 1 317 ? 6.239 -9.079 -5.370 1.00 95.06 317 LEU A O 1
ATOM 2434 N N . VAL A 1 318 ? 4.954 -9.140 -3.529 1.00 94.88 318 VAL A N 1
ATOM 2435 C CA . VAL A 1 318 ? 4.790 -7.687 -3.376 1.00 94.88 318 VAL A CA 1
ATOM 2436 C C . VAL A 1 318 ? 5.699 -7.138 -2.283 1.00 94.88 318 VAL A C 1
ATOM 2438 O O . VAL A 1 318 ? 6.215 -6.034 -2.413 1.00 94.88 318 VAL A O 1
ATOM 2441 N N . SER A 1 319 ? 5.861 -7.880 -1.189 1.00 90.94 319 SER A N 1
ATOM 2442 C CA . SER A 1 319 ? 6.766 -7.553 -0.097 1.00 90.94 319 SER A CA 1
ATOM 2443 C C . SER A 1 319 ? 7.059 -8.782 0.766 1.00 90.94 319 SER A C 1
ATOM 2445 O O . SER A 1 319 ? 6.245 -9.214 1.587 1.00 90.94 319 SER A O 1
ATOM 2447 N N . GLU A 1 320 ? 8.272 -9.302 0.627 1.00 89.75 320 GLU A N 1
ATOM 2448 C CA . GLU A 1 320 ? 8.841 -10.373 1.440 1.00 89.75 320 GLU A CA 1
ATOM 2449 C C . GLU A 1 320 ? 8.890 -10.006 2.918 1.00 89.75 320 GLU A C 1
ATOM 2451 O O . GLU A 1 320 ? 8.571 -10.850 3.747 1.00 89.75 320 GLU A O 1
ATOM 2456 N N . ILE A 1 321 ? 9.222 -8.754 3.259 1.00 85.88 321 ILE A N 1
ATOM 2457 C CA . ILE A 1 321 ? 9.312 -8.313 4.657 1.00 85.88 321 ILE A CA 1
ATOM 2458 C C . ILE A 1 321 ? 7.937 -8.409 5.314 1.00 85.88 321 ILE A C 1
ATOM 2460 O O . ILE A 1 321 ? 7.807 -9.020 6.372 1.00 85.88 321 ILE A O 1
ATOM 2464 N N . HIS A 1 322 ? 6.895 -7.865 4.674 1.00 87.75 322 HIS A N 1
ATOM 2465 C CA . HIS A 1 322 ? 5.539 -7.939 5.218 1.00 87.75 322 HIS A CA 1
ATOM 2466 C C . HIS A 1 322 ? 5.054 -9.384 5.324 1.00 87.75 322 HIS A C 1
ATOM 2468 O O . HIS A 1 322 ? 4.449 -9.737 6.330 1.00 87.75 322 HIS A O 1
ATOM 2474 N N . PHE A 1 323 ? 5.330 -10.225 4.323 1.00 93.25 323 PHE A N 1
ATOM 2475 C CA . PHE A 1 323 ? 4.937 -11.632 4.341 1.00 93.25 323 PHE A CA 1
ATOM 2476 C C . PHE A 1 323 ? 5.660 -12.435 5.434 1.00 93.25 323 PHE A C 1
ATOM 2478 O O . PHE A 1 323 ? 5.008 -13.103 6.238 1.00 93.25 323 PHE A O 1
ATOM 2485 N N . LEU A 1 324 ? 6.992 -12.355 5.497 1.00 91.25 324 LEU A N 1
ATOM 2486 C CA . LEU A 1 324 ? 7.804 -13.088 6.469 1.00 91.25 324 LEU A CA 1
ATOM 2487 C C . LEU A 1 324 ? 7.541 -12.609 7.897 1.00 91.25 324 LEU A C 1
ATOM 2489 O O . LEU A 1 324 ? 7.499 -13.438 8.803 1.00 91.25 324 LEU A O 1
ATOM 2493 N N . ALA A 1 325 ? 7.275 -11.314 8.102 1.00 88.94 325 ALA A N 1
ATOM 2494 C CA . ALA A 1 325 ? 6.921 -10.769 9.410 1.00 88.94 325 ALA A CA 1
ATOM 2495 C C . ALA A 1 325 ? 5.635 -11.384 9.986 1.00 88.94 325 ALA A C 1
ATOM 2497 O O . ALA A 1 325 ? 5.495 -11.457 11.205 1.00 88.94 325 ALA A O 1
ATOM 2498 N N . LEU A 1 326 ? 4.710 -11.892 9.160 1.00 92.06 326 LEU A N 1
ATOM 2499 C CA . LEU A 1 326 ? 3.478 -12.512 9.662 1.00 92.06 326 LEU A CA 1
ATOM 2500 C C . LEU A 1 326 ? 3.755 -13.710 10.581 1.00 92.06 326 LEU A C 1
ATOM 2502 O O . LEU A 1 326 ? 3.007 -13.927 11.531 1.00 92.06 326 LEU A O 1
ATOM 2506 N N . PHE A 1 327 ? 4.812 -14.488 10.328 1.00 93.62 327 PHE A N 1
ATOM 2507 C CA . PHE A 1 327 ? 5.140 -15.691 11.105 1.00 93.62 327 PHE A CA 1
ATOM 2508 C C . PHE A 1 327 ? 5.519 -15.380 12.561 1.00 93.62 327 PHE A C 1
ATOM 2510 O O . PHE A 1 327 ? 4.817 -15.860 13.460 1.00 93.62 327 PHE A O 1
ATOM 2517 N N . PRO A 1 328 ? 6.556 -14.561 12.840 1.00 91.94 328 PRO A N 1
ATOM 2518 C CA . PRO A 1 328 ? 6.868 -14.161 14.205 1.00 91.94 328 PRO A CA 1
ATOM 2519 C C . PRO A 1 328 ? 5.728 -13.353 14.831 1.00 91.94 328 PRO A C 1
ATOM 2521 O O . PRO A 1 328 ? 5.489 -13.489 16.028 1.00 91.94 328 PRO A O 1
ATOM 2524 N N . LEU A 1 329 ? 4.958 -12.583 14.051 1.00 92.19 329 LEU A N 1
ATOM 2525 C CA . LEU A 1 329 ? 3.791 -11.866 14.571 1.00 92.19 329 LEU A CA 1
ATOM 2526 C C . LEU A 1 329 ? 2.674 -12.793 15.038 1.00 92.19 329 LEU A C 1
ATOM 2528 O O . LEU A 1 329 ? 2.074 -12.540 16.085 1.00 92.19 329 LEU A O 1
ATOM 2532 N N . LEU A 1 330 ? 2.398 -13.876 14.310 1.00 94.12 330 LEU A N 1
ATOM 2533 C CA . LEU A 1 330 ? 1.443 -14.886 14.752 1.00 94.12 330 LEU A CA 1
ATOM 2534 C C . LEU A 1 330 ? 1.938 -15.572 16.023 1.00 94.12 330 LEU A C 1
ATOM 2536 O O . LEU A 1 330 ? 1.165 -15.725 16.968 1.00 94.12 330 LEU A O 1
ATOM 2540 N N . ALA A 1 331 ? 3.215 -15.963 16.050 1.00 93.06 331 ALA A N 1
ATOM 2541 C CA . ALA A 1 331 ? 3.827 -16.612 17.204 1.00 93.06 331 ALA A CA 1
ATOM 2542 C C . ALA A 1 331 ? 3.756 -15.716 18.448 1.00 93.06 331 ALA A C 1
ATOM 2544 O O . ALA A 1 331 ? 3.274 -16.153 19.492 1.00 93.06 331 ALA A O 1
ATOM 2545 N N . LEU A 1 332 ? 4.130 -14.441 18.314 1.00 92.12 332 LEU A N 1
ATOM 2546 C CA . LEU A 1 332 ? 4.066 -13.457 19.388 1.00 92.12 332 LEU A CA 1
ATOM 2547 C C . LEU A 1 332 ? 2.622 -13.198 19.833 1.00 92.12 332 LEU A C 1
ATOM 2549 O O . LEU A 1 332 ? 2.343 -13.201 21.028 1.00 92.12 332 LEU A O 1
ATOM 2553 N N . ALA A 1 333 ? 1.673 -13.048 18.904 1.00 92.75 333 ALA A N 1
ATOM 2554 C CA . ALA A 1 333 ? 0.261 -12.895 19.252 1.00 92.75 333 ALA A CA 1
ATOM 2555 C C . ALA A 1 333 ? -0.272 -14.119 20.021 1.00 92.75 333 ALA A C 1
ATOM 2557 O O . ALA A 1 333 ? -0.990 -13.971 21.010 1.00 92.75 333 ALA A O 1
ATOM 2558 N N . VAL A 1 334 ? 0.093 -15.337 19.615 1.00 92.81 334 VAL A N 1
ATOM 2559 C CA . VAL A 1 334 ? -0.284 -16.565 20.330 1.00 92.81 334 VAL A CA 1
ATOM 2560 C C . VAL A 1 334 ? 0.381 -16.630 21.706 1.00 92.81 334 VAL A C 1
ATOM 2562 O O . VAL A 1 334 ? -0.301 -16.967 22.673 1.00 92.81 334 VAL A O 1
ATOM 2565 N N . ALA A 1 335 ? 1.656 -16.254 21.826 1.00 91.88 335 ALA A N 1
ATOM 2566 C CA . ALA A 1 335 ? 2.374 -16.209 23.098 1.00 91.88 335 ALA A CA 1
ATOM 2567 C C . ALA A 1 335 ? 1.745 -15.201 24.075 1.00 91.88 335 ALA A C 1
ATOM 2569 O O . ALA A 1 335 ? 1.439 -15.552 25.211 1.00 91.88 335 ALA A O 1
ATOM 2570 N N . LEU A 1 336 ? 1.441 -13.981 23.622 1.00 91.12 336 LEU A N 1
ATOM 2571 C CA . LEU A 1 336 ? 0.748 -12.968 24.429 1.00 91.12 336 LEU A CA 1
ATOM 2572 C C . LEU A 1 336 ? -0.652 -13.436 24.856 1.00 91.12 336 LEU A C 1
ATOM 2574 O O . LEU A 1 336 ? -1.090 -13.189 25.985 1.00 91.12 336 LEU A O 1
ATOM 2578 N N . HIS A 1 337 ? -1.365 -14.153 23.983 1.00 91.25 337 HIS A N 1
ATOM 2579 C CA . HIS A 1 337 ? -2.642 -14.769 24.339 1.00 91.25 337 HIS A CA 1
ATOM 2580 C C . HIS A 1 337 ? -2.475 -15.867 25.404 1.00 91.25 337 HIS A C 1
ATOM 2582 O O . HIS A 1 337 ? -3.233 -15.897 26.373 1.00 91.25 337 HIS A O 1
ATOM 2588 N N . ALA A 1 338 ? -1.473 -16.736 25.256 1.00 90.44 338 ALA A N 1
ATOM 2589 C CA . ALA A 1 338 ? -1.167 -17.809 26.199 1.00 90.44 338 ALA A CA 1
ATOM 2590 C C . ALA A 1 338 ? -0.785 -17.268 27.586 1.00 90.44 338 ALA A C 1
ATOM 2592 O O . ALA A 1 338 ? -1.315 -17.741 28.592 1.00 90.44 338 ALA A O 1
ATOM 2593 N N . LEU A 1 339 ? 0.060 -16.231 27.633 1.00 89.56 339 LEU A N 1
ATOM 2594 C CA . LEU A 1 339 ? 0.466 -15.542 28.861 1.00 89.56 339 LEU A CA 1
ATOM 2595 C C . LEU A 1 339 ? -0.729 -14.883 29.561 1.00 89.56 339 LEU A C 1
ATOM 2597 O O . LEU A 1 339 ? -0.943 -15.098 30.752 1.00 89.56 339 LEU A O 1
ATOM 2601 N N . SER A 1 340 ? -1.558 -14.144 28.814 1.00 87.94 340 SER A N 1
ATOM 2602 C CA . SER A 1 340 ? -2.731 -13.456 29.379 1.00 87.94 340 SER A CA 1
ATOM 2603 C C . SER A 1 340 ? -3.808 -14.400 29.924 1.00 87.94 340 SER A C 1
ATOM 2605 O O . SER A 1 340 ? -4.580 -13.995 30.787 1.00 87.94 340 SER A O 1
ATOM 2607 N N . HIS A 1 341 ? -3.853 -15.652 29.461 1.00 86.69 341 HIS A N 1
ATOM 2608 C CA . HIS A 1 341 ? -4.835 -16.649 29.906 1.00 86.69 341 HIS A CA 1
ATOM 2609 C C . HIS A 1 341 ? -4.216 -17.781 30.736 1.00 86.69 341 HIS A C 1
ATOM 2611 O O . HIS A 1 341 ? -4.932 -18.712 31.099 1.00 86.69 341 HIS A O 1
ATOM 2617 N N . ARG A 1 342 ? -2.906 -17.717 31.025 1.00 85.56 342 ARG A N 1
ATOM 2618 C CA . ARG A 1 342 ? -2.126 -18.758 31.723 1.00 85.56 342 ARG A CA 1
ATOM 2619 C C . ARG A 1 342 ? -2.361 -20.169 31.160 1.00 85.56 342 ARG A C 1
ATOM 2621 O O . ARG A 1 342 ? -2.483 -21.138 31.903 1.00 85.56 342 ARG A O 1
ATOM 2628 N N . ARG A 1 343 ? -2.460 -20.291 29.831 1.00 81.69 343 ARG A N 1
ATOM 2629 C CA . ARG A 1 343 ? -2.703 -21.562 29.125 1.00 81.69 343 ARG A CA 1
ATOM 2630 C C . ARG A 1 343 ? -1.720 -21.722 27.975 1.00 81.69 343 ARG A C 1
ATOM 2632 O O . ARG A 1 343 ? -1.747 -20.935 27.037 1.00 81.69 343 ARG A O 1
ATOM 2639 N N . ALA A 1 344 ? -0.927 -22.790 27.995 1.00 79.62 344 ALA A N 1
ATOM 2640 C CA . ALA A 1 344 ? 0.108 -23.058 26.991 1.00 79.62 344 ALA A CA 1
ATOM 2641 C C . ALA A 1 344 ? -0.418 -23.637 25.656 1.00 79.62 344 ALA A C 1
ATOM 2643 O O . ALA A 1 344 ? 0.360 -24.083 24.818 1.00 79.62 344 ALA A O 1
ATOM 2644 N N . HIS A 1 345 ? -1.736 -23.664 25.425 1.00 82.38 345 HIS A N 1
ATOM 2645 C CA . HIS A 1 345 ? -2.297 -24.275 24.220 1.00 82.38 345 HIS A CA 1
ATOM 2646 C C . HIS A 1 345 ? -2.399 -23.282 23.048 1.00 82.38 345 HIS A C 1
ATOM 2648 O O . HIS A 1 345 ? -2.910 -22.170 23.189 1.00 82.38 345 HIS A O 1
ATOM 2654 N N . VAL A 1 346 ? -2.033 -23.713 21.837 1.00 84.44 346 VAL A N 1
ATOM 2655 C CA . VAL A 1 346 ? -2.292 -22.937 20.610 1.00 84.44 346 VAL A CA 1
ATOM 2656 C C . VAL A 1 346 ? -3.773 -23.057 20.221 1.00 84.44 346 VAL A C 1
ATOM 2658 O O . VAL A 1 346 ? -4.219 -24.173 19.913 1.00 84.44 346 VAL A O 1
ATOM 2661 N N . PRO A 1 347 ? -4.549 -21.954 20.178 1.00 88.69 347 PRO A N 1
ATOM 2662 C CA . PRO A 1 347 ? -5.969 -22.002 19.837 1.00 88.69 347 PRO A CA 1
ATOM 2663 C C . PRO A 1 347 ? -6.216 -22.567 18.433 1.00 88.69 347 PRO A C 1
ATOM 2665 O O . PRO A 1 347 ? -5.465 -22.291 17.496 1.00 88.69 347 PRO A O 1
ATOM 2668 N N . ARG A 1 348 ? -7.316 -23.312 18.243 1.00 87.38 348 ARG A N 1
ATOM 2669 C CA . ARG A 1 348 ? -7.666 -23.934 16.944 1.00 87.38 348 ARG A CA 1
ATOM 2670 C C . ARG A 1 348 ? -7.672 -22.930 15.785 1.00 87.38 348 ARG A C 1
ATOM 2672 O O . ARG A 1 348 ? -7.216 -23.248 14.691 1.00 87.38 348 ARG A O 1
ATOM 2679 N N . ASN A 1 349 ? -8.154 -21.713 16.032 1.00 87.69 349 ASN A N 1
ATOM 2680 C CA . ASN A 1 349 ? -8.193 -20.650 15.028 1.00 87.69 349 ASN A CA 1
ATOM 2681 C C . ASN A 1 349 ? -6.793 -20.149 14.633 1.00 87.69 349 ASN A C 1
ATOM 2683 O O . ASN A 1 349 ? -6.607 -19.778 13.479 1.00 87.69 349 ASN A O 1
ATOM 2687 N N . ALA A 1 350 ? -5.814 -20.173 15.544 1.00 91.31 350 ALA A N 1
ATOM 2688 C CA . ALA A 1 350 ? -4.429 -19.818 15.234 1.00 91.31 350 ALA A CA 1
ATOM 2689 C C . ALA A 1 350 ? -3.759 -20.913 14.392 1.00 91.31 350 ALA A C 1
ATOM 2691 O O . ALA A 1 350 ? -3.097 -20.608 13.407 1.00 91.31 350 ALA A O 1
ATOM 2692 N N . ARG A 1 351 ? -4.021 -22.196 14.696 1.00 91.38 351 ARG A N 1
ATOM 2693 C CA . ARG A 1 351 ? -3.515 -23.327 13.891 1.00 91.38 351 ARG A CA 1
ATOM 2694 C C . ARG A 1 351 ? -3.955 -23.248 12.428 1.00 91.38 351 ARG A C 1
ATOM 2696 O O . ARG A 1 351 ? -3.177 -23.570 11.540 1.00 91.38 351 ARG A O 1
ATOM 2703 N N . ARG A 1 352 ? -5.184 -22.783 12.165 1.00 92.00 352 ARG A N 1
ATOM 2704 C CA . ARG A 1 352 ? -5.660 -22.550 10.788 1.00 92.00 352 ARG A CA 1
ATOM 2705 C C . ARG A 1 352 ? -4.781 -21.547 10.045 1.00 92.00 352 ARG A C 1
ATOM 2707 O O . ARG A 1 352 ? -4.480 -21.773 8.881 1.00 92.00 352 ARG A O 1
ATOM 2714 N N . TRP A 1 353 ? -4.365 -20.472 10.710 1.00 94.25 353 TRP A N 1
ATOM 2715 C CA . TRP A 1 353 ? -3.466 -19.483 10.120 1.00 94.25 353 TRP A CA 1
ATOM 2716 C C . TRP A 1 353 ? -2.067 -20.020 9.891 1.00 94.25 353 TRP A C 1
ATOM 2718 O O . TRP A 1 353 ? -1.529 -19.773 8.821 1.00 94.25 353 TRP A O 1
ATOM 2728 N N . VAL A 1 354 ? -1.533 -20.814 10.824 1.00 95.31 354 VAL A N 1
ATOM 2729 C CA . VAL A 1 354 ? -0.258 -21.515 10.615 1.00 95.31 354 VAL A CA 1
ATOM 2730 C C . VAL A 1 354 ? -0.317 -22.331 9.325 1.00 95.31 354 VAL A C 1
ATOM 2732 O O . VAL A 1 354 ? 0.525 -22.140 8.465 1.00 95.31 354 VAL A O 1
ATOM 2735 N N . ILE A 1 355 ? -1.358 -23.148 9.127 1.00 94.94 355 ILE A N 1
ATOM 2736 C CA . ILE A 1 355 ? -1.506 -23.962 7.907 1.00 94.94 355 ILE A CA 1
ATOM 2737 C C . ILE A 1 355 ? -1.583 -23.084 6.649 1.00 94.94 355 ILE A C 1
ATOM 2739 O O . ILE A 1 355 ? -0.867 -23.335 5.685 1.00 94.94 355 ILE A O 1
ATOM 2743 N N . VAL A 1 356 ? -2.434 -22.051 6.650 1.00 96.56 356 VAL A N 1
ATOM 2744 C CA . VAL A 1 356 ? -2.601 -21.146 5.497 1.00 96.56 356 VAL A CA 1
ATOM 2745 C C . VAL A 1 356 ? -1.285 -20.447 5.144 1.00 96.56 356 VAL A C 1
ATOM 2747 O O . VAL A 1 356 ? -0.921 -20.374 3.973 1.00 96.56 356 VAL A O 1
ATOM 2750 N N . MET A 1 357 ? -0.557 -19.969 6.151 1.00 97.25 357 MET A N 1
ATOM 2751 C CA . MET A 1 357 ? 0.731 -19.303 5.980 1.00 97.25 357 MET A CA 1
ATOM 2752 C C . MET A 1 357 ? 1.824 -20.275 5.538 1.00 97.25 357 MET A C 1
ATOM 2754 O O . MET A 1 357 ? 2.603 -19.937 4.656 1.00 97.25 357 MET A O 1
ATOM 2758 N N . SER A 1 358 ? 1.861 -21.494 6.080 1.00 97.19 358 SER A N 1
ATOM 2759 C CA . SER A 1 358 ? 2.799 -22.535 5.651 1.00 97.19 358 SER A CA 1
ATOM 2760 C C . SER A 1 358 ? 2.582 -22.926 4.191 1.00 97.19 358 SER A C 1
ATOM 2762 O O . SER A 1 358 ? 3.551 -23.005 3.447 1.00 97.19 358 SER A O 1
ATOM 2764 N N . ILE A 1 359 ? 1.331 -23.100 3.747 1.00 97.69 359 ILE A N 1
ATOM 2765 C CA . ILE A 1 359 ? 1.028 -23.352 2.327 1.00 97.69 359 ILE A CA 1
ATOM 2766 C C . ILE A 1 359 ? 1.517 -22.181 1.467 1.00 97.69 359 ILE A C 1
ATOM 2768 O O . ILE A 1 359 ? 2.177 -22.398 0.454 1.00 97.69 359 ILE A O 1
ATOM 2772 N N . ALA A 1 360 ? 1.243 -20.943 1.886 1.00 98.12 360 ALA A N 1
ATOM 2773 C CA . ALA A 1 360 ? 1.716 -19.760 1.174 1.00 98.12 360 ALA A CA 1
ATOM 2774 C C . ALA A 1 360 ? 3.252 -19.683 1.110 1.00 98.12 360 ALA A C 1
ATOM 2776 O O . ALA A 1 360 ? 3.792 -19.301 0.077 1.00 98.12 360 ALA A O 1
ATOM 2777 N N . LEU A 1 361 ? 3.957 -20.083 2.176 1.00 97.88 361 LEU A N 1
ATOM 2778 C CA . LEU A 1 361 ? 5.420 -20.130 2.214 1.00 97.88 361 LEU A CA 1
ATOM 2779 C C . LEU A 1 361 ? 5.969 -21.173 1.246 1.00 97.88 361 LEU A C 1
ATOM 2781 O O . LEU A 1 361 ? 6.871 -20.854 0.483 1.00 97.88 361 LEU A O 1
ATOM 2785 N N . LEU A 1 362 ? 5.403 -22.382 1.229 1.00 97.44 362 LEU A N 1
ATOM 2786 C CA . LEU A 1 362 ? 5.816 -23.429 0.290 1.00 97.44 362 LEU A CA 1
ATOM 2787 C C . LEU A 1 362 ? 5.699 -22.961 -1.164 1.00 97.44 362 LEU A C 1
ATOM 2789 O O . LEU A 1 362 ? 6.594 -23.211 -1.965 1.00 97.44 362 LEU A O 1
ATOM 2793 N N . ILE A 1 363 ? 4.636 -22.222 -1.488 1.00 97.62 363 ILE A N 1
ATOM 2794 C CA . ILE A 1 363 ? 4.472 -21.611 -2.809 1.00 97.62 363 ILE A CA 1
ATOM 2795 C C . ILE A 1 363 ? 5.503 -20.489 -3.027 1.00 97.62 363 ILE A C 1
ATOM 2797 O O . ILE A 1 363 ? 6.131 -20.422 -4.083 1.00 97.62 363 ILE A O 1
ATOM 2801 N N . ALA A 1 364 ? 5.727 -19.632 -2.027 1.00 96.94 364 ALA A N 1
ATOM 2802 C CA . ALA A 1 364 ? 6.683 -18.525 -2.097 1.00 96.94 364 ALA A CA 1
ATOM 2803 C C . ALA A 1 364 ? 8.141 -18.959 -2.308 1.00 96.94 364 ALA A C 1
ATOM 2805 O O . ALA A 1 364 ? 8.930 -18.189 -2.858 1.00 96.94 364 ALA A O 1
ATOM 2806 N N . LEU A 1 365 ? 8.490 -20.186 -1.918 1.00 95.62 365 LEU A N 1
ATOM 2807 C CA . LEU A 1 365 ? 9.810 -20.772 -2.148 1.00 95.62 365 LEU A CA 1
ATOM 2808 C C . LEU A 1 365 ? 10.074 -21.128 -3.620 1.00 95.62 365 LEU A C 1
ATOM 2810 O O . LEU A 1 365 ? 11.235 -21.296 -3.984 1.00 95.62 365 LEU A O 1
ATOM 2814 N N . VAL A 1 366 ? 9.033 -21.254 -4.453 1.00 94.19 366 VAL A N 1
ATOM 2815 C CA . VAL A 1 366 ? 9.169 -21.734 -5.843 1.00 94.19 366 VAL A CA 1
ATOM 2816 C C . VAL A 1 366 ? 8.586 -20.797 -6.902 1.00 94.19 366 VAL A C 1
ATOM 2818 O O . VAL A 1 366 ? 8.979 -20.884 -8.061 1.00 94.19 366 VAL A O 1
ATOM 2821 N N . GLN A 1 367 ? 7.671 -19.894 -6.540 1.00 94.44 367 GLN A N 1
ATOM 2822 C CA . GLN A 1 367 ? 6.959 -19.036 -7.498 1.00 94.44 367 GLN A CA 1
ATOM 2823 C C . GLN A 1 367 ? 7.800 -17.876 -8.074 1.00 94.44 367 GLN A C 1
ATOM 2825 O O . GLN A 1 367 ? 7.301 -17.129 -8.909 1.00 94.44 367 GLN A O 1
ATOM 2830 N N . GLY A 1 368 ? 9.039 -17.679 -7.616 1.00 91.88 368 GLY A N 1
ATOM 2831 C CA . GLY A 1 368 ? 9.905 -16.550 -7.970 1.00 91.88 368 GLY A CA 1
ATOM 2832 C C . GLY A 1 368 ? 9.905 -15.423 -6.926 1.00 91.88 368 GLY A C 1
ATOM 2833 O O . GLY A 1 368 ? 9.253 -15.498 -5.883 1.00 91.88 368 GLY A O 1
ATOM 2834 N N . GLY A 1 369 ? 10.655 -14.359 -7.216 1.00 91.94 369 GLY A N 1
ATOM 2835 C CA . GLY A 1 369 ? 10.782 -13.176 -6.357 1.00 91.94 369 GLY A CA 1
ATOM 2836 C C . GLY A 1 369 ? 11.817 -13.352 -5.247 1.00 91.94 369 GLY A C 1
ATOM 2837 O O . GLY A 1 369 ? 12.574 -14.323 -5.232 1.00 91.94 369 GLY A O 1
ATOM 2838 N N . VAL A 1 370 ? 11.845 -12.405 -4.306 1.00 90.62 370 VAL A N 1
ATOM 2839 C CA . VAL A 1 370 ? 12.899 -12.301 -3.280 1.00 90.62 370 VAL A CA 1
ATOM 2840 C C . VAL A 1 370 ? 13.057 -13.600 -2.475 1.00 90.62 370 VAL A C 1
ATOM 2842 O O . VAL A 1 370 ? 14.165 -14.100 -2.322 1.00 90.62 370 VAL A O 1
ATOM 2845 N N . ILE A 1 371 ? 11.954 -14.197 -2.003 1.00 92.69 371 ILE A N 1
ATOM 2846 C CA . ILE A 1 371 ? 11.994 -15.409 -1.158 1.00 92.69 371 ILE A CA 1
ATOM 2847 C C . ILE A 1 371 ? 12.515 -16.629 -1.925 1.00 92.69 371 ILE A C 1
ATOM 2849 O O . ILE A 1 371 ? 13.311 -17.395 -1.383 1.00 92.69 371 ILE A O 1
ATOM 2853 N N . THR A 1 372 ? 12.100 -16.802 -3.183 1.00 92.62 372 THR A N 1
ATOM 2854 C CA . THR A 1 372 ? 12.599 -17.894 -4.032 1.00 92.62 372 THR A CA 1
ATOM 2855 C C . THR A 1 372 ? 14.102 -17.751 -4.277 1.00 92.62 372 THR A C 1
ATOM 2857 O O . THR A 1 372 ? 14.831 -18.737 -4.185 1.00 92.62 372 THR A O 1
ATOM 2860 N N . GLU A 1 373 ? 14.592 -16.535 -4.532 1.00 88.88 373 GLU A N 1
ATOM 2861 C CA . GLU A 1 373 ? 16.024 -16.310 -4.760 1.00 88.88 373 GLU A CA 1
ATOM 2862 C C . GLU A 1 373 ? 16.855 -16.439 -3.473 1.00 88.88 373 GLU A C 1
ATOM 2864 O O . GLU A 1 373 ? 17.943 -17.011 -3.522 1.00 88.88 373 GLU A O 1
ATOM 2869 N N . ILE A 1 374 ? 16.326 -16.043 -2.307 1.00 87.94 374 ILE A N 1
ATOM 2870 C CA . ILE A 1 374 ? 16.954 -16.331 -1.002 1.00 87.94 374 ILE A CA 1
ATOM 2871 C C . ILE A 1 374 ? 17.088 -17.847 -0.791 1.00 87.94 374 ILE A C 1
ATOM 2873 O O . ILE A 1 374 ? 18.168 -18.333 -0.453 1.00 87.94 374 ILE A O 1
ATOM 2877 N N . ALA A 1 375 ? 16.011 -18.607 -1.009 1.00 90.44 375 ALA A N 1
ATOM 2878 C CA . ALA A 1 375 ? 16.016 -20.058 -0.829 1.00 90.44 375 ALA A CA 1
ATOM 2879 C C . ALA A 1 375 ? 16.989 -20.752 -1.794 1.00 90.44 375 ALA A C 1
ATOM 2881 O O . ALA A 1 375 ? 17.758 -21.626 -1.394 1.00 90.44 375 ALA A O 1
ATOM 2882 N N . ARG A 1 376 ? 17.004 -20.323 -3.059 1.00 87.38 376 ARG A N 1
ATOM 2883 C CA . ARG A 1 376 ? 17.932 -20.821 -4.078 1.00 87.38 376 ARG A CA 1
ATOM 2884 C C . ARG A 1 376 ? 19.385 -20.509 -3.728 1.00 87.38 376 ARG A C 1
ATOM 2886 O O . ARG A 1 376 ? 20.227 -21.392 -3.856 1.00 87.38 376 ARG A O 1
ATOM 2893 N N . GLY A 1 377 ? 19.672 -19.289 -3.273 1.00 83.50 377 GLY A N 1
ATOM 2894 C CA . GLY A 1 377 ? 21.004 -18.890 -2.822 1.00 83.50 377 GLY A CA 1
ATOM 2895 C C . GLY A 1 377 ? 21.500 -19.757 -1.664 1.00 83.50 377 GLY A C 1
ATOM 2896 O O . GLY A 1 377 ? 22.628 -20.241 -1.699 1.00 83.50 377 GLY A O 1
ATOM 2897 N N . LEU A 1 378 ? 20.635 -20.040 -0.683 1.00 85.69 378 LEU A N 1
ATOM 2898 C CA . LEU A 1 378 ? 20.958 -20.943 0.424 1.00 85.69 378 LEU A CA 1
ATOM 2899 C C . LEU A 1 378 ? 21.271 -22.367 -0.065 1.00 85.69 378 LEU A C 1
ATOM 2901 O O . LEU A 1 378 ? 22.270 -22.945 0.354 1.00 85.69 378 LEU A O 1
ATOM 2905 N N . LEU A 1 379 ? 20.458 -22.919 -0.971 1.00 87.38 379 LEU A N 1
ATOM 2906 C CA . LEU A 1 379 ? 20.680 -24.259 -1.528 1.00 87.38 379 LEU A CA 1
ATOM 2907 C C . LEU A 1 379 ? 21.995 -24.359 -2.315 1.00 87.38 379 LEU A C 1
ATOM 2909 O O . LEU A 1 379 ? 22.719 -25.336 -2.153 1.00 87.38 379 LEU A O 1
ATOM 2913 N N . LEU A 1 380 ? 22.330 -23.344 -3.119 1.00 85.06 380 LEU A N 1
ATOM 2914 C CA . LEU A 1 380 ? 23.580 -23.304 -3.891 1.00 85.06 380 LEU A CA 1
ATOM 2915 C C . LEU A 1 380 ? 24.823 -23.225 -2.992 1.00 85.06 380 LEU A C 1
ATOM 2917 O O . LEU A 1 380 ? 25.818 -23.900 -3.260 1.00 85.06 380 LEU A O 1
ATOM 2921 N N . ARG A 1 381 ? 24.751 -22.445 -1.903 1.00 81.38 381 ARG A N 1
ATOM 2922 C CA . ARG A 1 381 ? 25.814 -22.387 -0.887 1.00 81.38 381 ARG A CA 1
ATOM 2923 C C . ARG A 1 381 ? 26.018 -23.745 -0.218 1.00 81.38 381 ARG A C 1
ATOM 2925 O O . ARG A 1 381 ? 27.152 -24.180 -0.052 1.00 81.38 381 ARG A O 1
ATOM 2932 N N . LEU A 1 382 ? 24.927 -24.432 0.131 1.00 85.31 382 LEU A N 1
ATOM 2933 C CA . LEU A 1 382 ? 24.984 -25.765 0.739 1.00 85.31 382 LEU A CA 1
ATOM 2934 C C . LEU A 1 382 ? 25.536 -26.833 -0.218 1.00 85.31 382 LEU A C 1
ATOM 2936 O O . LEU A 1 382 ? 26.148 -27.790 0.242 1.00 85.31 382 LEU A O 1
ATOM 2940 N N . SER A 1 383 ? 25.361 -26.671 -1.533 1.00 85.38 383 SER A N 1
ATOM 2941 C CA . SER A 1 383 ? 25.912 -27.588 -2.539 1.00 85.38 383 SER A CA 1
ATOM 2942 C C . SER A 1 383 ? 27.367 -27.293 -2.932 1.00 85.38 383 SER A C 1
ATOM 2944 O O . SER A 1 383 ? 27.871 -27.925 -3.856 1.00 85.38 383 SER A O 1
ATOM 2946 N N . GLY A 1 384 ? 28.033 -26.319 -2.298 1.00 78.06 384 GLY A N 1
ATOM 2947 C CA . GLY A 1 384 ? 29.420 -25.944 -2.611 1.00 78.06 384 GLY A CA 1
ATOM 2948 C C . GLY A 1 384 ? 29.612 -25.305 -3.993 1.00 78.06 384 GLY A C 1
ATOM 2949 O O . GLY A 1 384 ? 30.735 -25.238 -4.488 1.00 78.06 384 GLY A O 1
ATOM 2950 N N . ALA A 1 385 ? 28.531 -24.851 -4.637 1.00 75.81 385 ALA A N 1
ATOM 2951 C CA . ALA A 1 385 ? 28.611 -24.199 -5.938 1.00 75.81 385 ALA A CA 1
ATOM 2952 C C . ALA A 1 385 ? 29.156 -22.771 -5.780 1.00 75.81 385 ALA A C 1
ATOM 2954 O O . ALA A 1 385 ? 28.801 -22.075 -4.827 1.00 75.81 385 ALA A O 1
ATOM 2955 N N . ALA A 1 386 ? 29.990 -22.329 -6.730 1.00 62.16 386 ALA A N 1
ATOM 2956 C CA . ALA A 1 386 ? 30.526 -20.971 -6.737 1.00 62.16 386 ALA A CA 1
ATOM 2957 C C . ALA A 1 386 ? 29.383 -19.947 -6.686 1.00 62.16 386 ALA A C 1
ATOM 2959 O O . ALA A 1 386 ? 28.439 -19.987 -7.483 1.00 62.16 386 ALA A O 1
ATOM 2960 N N . GLU A 1 387 ? 29.468 -19.051 -5.710 1.00 55.69 387 GLU A N 1
ATOM 2961 C CA . GLU A 1 387 ? 28.434 -18.073 -5.425 1.00 55.69 387 GLU A CA 1
ATOM 2962 C C . GLU A 1 387 ? 28.325 -17.085 -6.595 1.00 55.69 387 GLU A C 1
ATOM 2964 O O . GLU A 1 387 ? 29.248 -16.317 -6.864 1.00 55.69 387 GLU A O 1
ATOM 2969 N N . ARG A 1 388 ? 27.197 -17.084 -7.319 1.00 56.91 388 ARG A N 1
ATOM 2970 C CA . ARG A 1 388 ? 26.858 -15.921 -8.149 1.00 56.91 388 ARG A CA 1
ATOM 2971 C C . ARG A 1 388 ? 26.475 -14.786 -7.205 1.00 56.91 388 ARG A C 1
ATOM 2973 O O . ARG A 1 388 ? 25.726 -15.017 -6.257 1.00 56.91 388 ARG A O 1
ATOM 2980 N N . THR A 1 389 ? 26.986 -13.588 -7.469 1.00 55.81 389 THR A N 1
ATOM 2981 C CA . THR A 1 389 ? 26.734 -12.365 -6.698 1.00 55.81 389 THR A CA 1
ATOM 2982 C C . THR A 1 389 ? 25.248 -12.225 -6.360 1.00 55.81 389 THR A C 1
ATOM 2984 O O . THR A 1 389 ? 24.401 -12.040 -7.234 1.00 55.81 389 THR A O 1
ATOM 2987 N N . ALA A 1 390 ? 24.914 -12.351 -5.074 1.00 56.09 390 ALA A N 1
ATOM 2988 C CA . ALA A 1 390 ? 23.561 -12.100 -4.603 1.00 56.09 390 ALA A CA 1
ATOM 2989 C C . ALA A 1 390 ? 23.243 -10.609 -4.777 1.00 56.09 390 ALA A C 1
ATOM 2991 O O . ALA A 1 390 ? 24.017 -9.754 -4.353 1.00 56.09 390 ALA A O 1
ATOM 2992 N N . TYR A 1 391 ? 22.084 -10.298 -5.361 1.00 58.16 391 TYR A N 1
ATOM 2993 C CA . TYR A 1 391 ? 21.636 -8.912 -5.550 1.00 58.16 391 TYR A CA 1
ATOM 2994 C C . TYR A 1 391 ? 21.422 -8.170 -4.213 1.00 58.16 391 TYR A C 1
ATOM 2996 O O . TYR A 1 391 ? 21.488 -6.942 -4.162 1.00 58.16 391 TYR A O 1
ATOM 3004 N N . HIS A 1 392 ? 21.193 -8.906 -3.116 1.00 63.25 392 HIS A N 1
ATOM 3005 C CA . HIS A 1 392 ? 20.982 -8.343 -1.784 1.00 63.25 392 HIS A CA 1
ATOM 3006 C C . HIS A 1 392 ? 21.845 -9.000 -0.702 1.00 63.25 392 HIS A C 1
ATOM 3008 O O . HIS A 1 392 ? 21.815 -10.219 -0.529 1.00 63.25 392 HIS A O 1
ATOM 3014 N N . THR A 1 393 ? 22.556 -8.175 0.074 1.00 66.00 393 THR A N 1
ATOM 3015 C CA . THR A 1 393 ? 23.193 -8.570 1.342 1.00 66.00 393 THR A CA 1
ATOM 3016 C C . THR A 1 393 ? 22.384 -8.052 2.531 1.00 66.00 393 THR A C 1
ATOM 3018 O O . THR A 1 393 ? 21.757 -6.989 2.457 1.00 66.00 393 THR A O 1
ATOM 3021 N N . PHE A 1 394 ? 22.369 -8.816 3.629 1.00 68.31 394 PHE A N 1
ATOM 3022 C CA . PHE A 1 394 ? 21.608 -8.483 4.833 1.00 68.31 394 PHE A CA 1
ATOM 3023 C C . PHE A 1 394 ? 22.485 -8.575 6.078 1.00 68.31 394 PHE A C 1
ATOM 3025 O O . PHE A 1 394 ? 22.927 -9.661 6.448 1.00 68.31 394 PHE A O 1
ATOM 3032 N N . HIS A 1 395 ? 22.678 -7.442 6.747 1.00 77.50 395 HIS A N 1
ATOM 3033 C CA . HIS A 1 395 ? 23.301 -7.356 8.060 1.00 77.50 395 HIS A CA 1
ATOM 3034 C C . HIS A 1 395 ? 22.366 -6.601 9.003 1.00 77.50 395 HIS A C 1
ATOM 3036 O O . HIS A 1 395 ? 21.738 -5.619 8.615 1.00 77.50 395 HIS A O 1
ATOM 3042 N N . PHE A 1 396 ? 22.255 -7.076 10.240 1.00 82.31 396 PHE A N 1
ATOM 3043 C CA . PHE A 1 396 ? 21.507 -6.398 11.292 1.00 82.31 396 PHE A CA 1
ATOM 3044 C C . PHE A 1 396 ? 22.462 -6.068 12.428 1.00 82.31 396 PHE A C 1
ATOM 3046 O O . PHE A 1 396 ? 23.195 -6.940 12.893 1.00 82.31 396 PHE A O 1
ATOM 3053 N N . ALA A 1 397 ? 22.446 -4.817 12.866 1.00 84.88 397 ALA A N 1
ATOM 3054 C CA . ALA A 1 397 ? 23.262 -4.335 13.966 1.00 84.88 397 ALA A CA 1
ATOM 3055 C C . ALA A 1 397 ? 22.371 -3.725 15.045 1.00 84.88 397 ALA A C 1
ATOM 3057 O O . ALA A 1 397 ? 21.361 -3.080 14.754 1.00 84.88 397 ALA A O 1
ATOM 3058 N N . PHE A 1 398 ? 22.758 -3.936 16.300 1.00 89.19 398 PHE A N 1
ATOM 3059 C CA . PHE A 1 398 ? 22.168 -3.211 17.413 1.00 89.19 398 PHE A CA 1
ATOM 3060 C C . PHE A 1 398 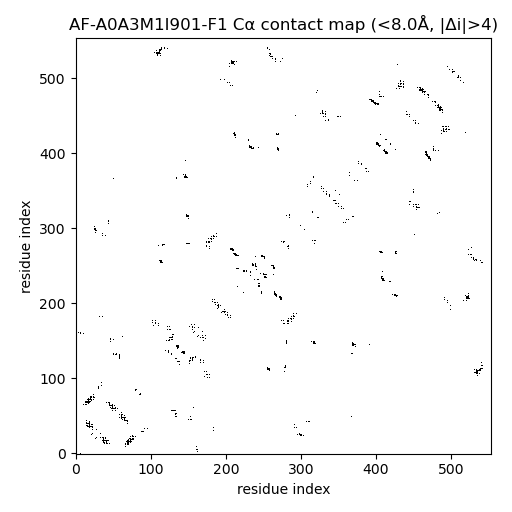? 22.591 -1.741 17.339 1.00 89.19 398 PHE A C 1
ATOM 3062 O O . PHE A 1 398 ? 23.766 -1.444 17.119 1.00 89.19 398 PHE A O 1
ATOM 3069 N N . GLN A 1 399 ? 21.639 -0.833 17.531 1.00 87.00 399 GLN A N 1
ATOM 3070 C CA . GLN A 1 399 ? 21.858 0.605 17.499 1.00 87.00 399 GLN A CA 1
ATOM 3071 C C . GLN A 1 399 ? 21.360 1.243 18.796 1.00 87.00 399 GLN A C 1
ATOM 3073 O O . GLN A 1 399 ? 20.194 1.112 19.174 1.00 87.00 399 GLN A O 1
ATOM 3078 N N . TRP A 1 400 ? 22.266 1.960 19.462 1.00 89.12 400 TRP A N 1
ATOM 3079 C CA . TRP A 1 400 ? 21.975 2.768 20.639 1.00 89.12 400 TRP A CA 1
ATOM 3080 C C . TRP A 1 400 ? 22.614 4.158 20.491 1.00 89.12 400 TRP A C 1
ATOM 3082 O O . TRP A 1 400 ? 23.781 4.228 20.105 1.00 89.12 400 TRP A O 1
ATOM 3092 N N . PRO A 1 401 ? 21.906 5.262 20.800 1.00 93.12 401 PRO A N 1
ATOM 3093 C CA . PRO A 1 401 ? 20.526 5.327 21.294 1.00 93.12 401 PRO A CA 1
ATOM 3094 C C . PRO A 1 401 ? 19.493 4.871 20.245 1.00 93.12 401 PRO A C 1
ATOM 3096 O O . PRO A 1 401 ? 19.809 4.870 19.053 1.00 93.12 401 PRO A O 1
ATOM 3099 N N . PRO A 1 402 ? 18.264 4.500 20.661 1.00 94.00 402 PRO A N 1
ATOM 3100 C CA . PRO A 1 402 ? 17.216 4.109 19.726 1.00 94.00 402 PRO A CA 1
ATOM 3101 C C . PRO A 1 402 ? 16.959 5.215 18.699 1.00 94.00 402 PRO A C 1
ATOM 3103 O O . PRO A 1 402 ? 16.908 6.394 19.057 1.00 94.00 402 PRO A O 1
ATOM 3106 N N . SER A 1 403 ? 16.770 4.860 17.435 1.00 93.69 403 SER A N 1
ATOM 3107 C CA . SER A 1 403 ? 16.563 5.805 16.338 1.00 93.69 403 SER A CA 1
ATOM 3108 C C . SER A 1 403 ? 15.589 5.277 15.299 1.00 93.69 403 SER A C 1
ATOM 3110 O O . SER A 1 403 ? 15.383 4.080 15.176 1.00 93.69 403 SER A O 1
ATOM 3112 N N . VAL A 1 404 ? 15.000 6.173 14.520 1.00 93.12 404 VAL A N 1
ATOM 3113 C CA . VAL A 1 404 ? 14.195 5.827 13.345 1.00 93.12 404 VAL A CA 1
ATOM 3114 C C . VAL A 1 404 ? 14.802 6.466 12.109 1.00 93.12 404 VAL A C 1
ATOM 3116 O O . VAL A 1 404 ? 15.435 7.516 12.192 1.00 93.12 404 VAL A O 1
ATOM 3119 N N . VAL A 1 405 ? 14.602 5.848 10.950 1.00 92.12 405 VAL A N 1
ATOM 3120 C CA . VAL A 1 405 ? 15.140 6.359 9.687 1.00 92.12 405 VAL A CA 1
ATOM 3121 C C . VAL A 1 405 ? 14.013 6.962 8.856 1.00 92.12 405 VAL A C 1
ATOM 3123 O O . VAL A 1 405 ? 13.035 6.282 8.551 1.00 92.12 405 VAL A O 1
ATOM 3126 N N . SER A 1 406 ? 14.153 8.234 8.483 1.00 93.81 406 SER A N 1
ATOM 3127 C CA . SER A 1 406 ? 13.368 8.860 7.412 1.00 93.81 406 SER A CA 1
ATOM 3128 C C . SER A 1 406 ? 14.117 8.674 6.097 1.00 93.81 406 SER A C 1
ATOM 3130 O O . SER A 1 406 ? 15.329 8.884 6.047 1.00 93.81 406 SER A O 1
ATOM 3132 N N . SER A 1 407 ? 13.414 8.347 5.007 1.00 91.75 407 SER A N 1
ATOM 3133 C CA . SER A 1 407 ? 14.037 8.287 3.675 1.00 91.75 407 SER A CA 1
ATOM 3134 C C . SER A 1 407 ? 14.548 9.649 3.182 1.00 91.75 407 SER A C 1
ATOM 3136 O O . SER A 1 407 ? 15.319 9.691 2.227 1.00 91.75 407 SER A O 1
ATOM 3138 N N . HIS A 1 408 ? 14.136 10.746 3.829 1.00 94.31 408 HIS A N 1
ATOM 3139 C CA . HIS A 1 408 ? 14.547 12.115 3.515 1.00 94.31 408 HIS A CA 1
ATOM 3140 C C . HIS A 1 408 ? 15.483 12.695 4.582 1.00 94.31 408 HIS A C 1
ATOM 3142 O O . HIS A 1 408 ? 16.504 13.280 4.239 1.00 94.31 408 HIS A O 1
ATOM 3148 N N . LEU A 1 409 ? 15.134 12.540 5.865 1.00 95.75 409 LEU A N 1
ATOM 3149 C CA . LEU A 1 409 ? 15.812 13.206 6.989 1.00 95.75 409 LEU A CA 1
ATOM 3150 C C . LEU A 1 409 ? 16.917 12.360 7.642 1.00 95.75 409 LEU A C 1
ATOM 3152 O O . LEU A 1 409 ? 17.459 12.749 8.669 1.00 95.75 409 LEU A O 1
ATOM 3156 N N . GLY A 1 410 ? 17.221 11.181 7.102 1.00 93.69 410 GLY A N 1
ATOM 3157 C CA . GLY A 1 410 ? 18.266 10.328 7.656 1.00 93.69 410 GLY A CA 1
ATOM 3158 C C . GLY A 1 410 ? 17.880 9.704 8.995 1.00 93.69 410 GLY A C 1
ATOM 3159 O O . GLY A 1 410 ? 16.725 9.331 9.219 1.00 93.69 410 GLY A O 1
ATOM 3160 N N . VAL A 1 411 ? 18.875 9.525 9.863 1.00 94.06 411 VAL A N 1
ATOM 3161 C CA . VAL A 1 411 ? 18.727 8.864 11.166 1.00 94.06 411 VAL A CA 1
ATOM 3162 C C . VAL A 1 411 ? 18.294 9.879 12.223 1.00 94.06 411 VAL A C 1
ATOM 3164 O O . VAL A 1 411 ? 19.015 10.827 12.509 1.00 94.06 411 VAL A O 1
ATOM 3167 N N . LEU A 1 412 ? 17.144 9.642 12.851 1.00 95.25 412 LEU A N 1
ATOM 3168 C CA . LEU A 1 412 ? 16.564 10.485 13.895 1.00 95.25 412 LEU A CA 1
ATOM 3169 C C . LEU A 1 412 ? 16.552 9.723 15.227 1.00 95.25 412 LEU A C 1
ATOM 3171 O O . LEU A 1 412 ? 15.785 8.778 15.410 1.00 95.25 412 LEU A O 1
ATOM 3175 N N . THR A 1 413 ? 17.417 10.112 16.163 1.00 95.69 413 THR A N 1
ATOM 3176 C CA . THR A 1 413 ? 17.513 9.500 17.502 1.00 95.69 413 THR A CA 1
ATOM 3177 C C . THR A 1 413 ? 16.330 9.873 18.397 1.00 95.69 413 THR A C 1
ATOM 3179 O O . THR A 1 413 ? 15.999 11.039 18.564 1.00 95.69 413 THR A O 1
ATOM 3182 N N . LEU A 1 414 ? 15.706 8.886 19.038 1.00 93.81 414 LEU A N 1
ATOM 3183 C CA . LEU A 1 414 ? 14.522 9.070 19.884 1.00 93.81 414 LEU A CA 1
ATOM 3184 C C . LEU A 1 414 ? 14.838 9.683 21.257 1.00 93.81 414 LEU A C 1
ATOM 3186 O O . LEU A 1 414 ? 13.925 10.038 21.993 1.00 93.81 414 LEU A O 1
ATOM 3190 N N . THR A 1 415 ? 16.115 9.810 21.615 1.00 95.50 415 THR A N 1
ATOM 3191 C CA . THR A 1 415 ? 16.557 10.499 22.837 1.00 95.50 415 THR A CA 1
ATOM 3192 C C . THR A 1 415 ? 16.704 12.008 22.650 1.00 95.50 415 THR A C 1
ATOM 3194 O O . THR A 1 415 ? 16.772 12.731 23.641 1.00 95.50 415 THR A O 1
ATOM 3197 N N . ASN A 1 416 ? 16.740 12.501 21.406 1.00 96.19 416 ASN A N 1
ATOM 3198 C CA . ASN A 1 416 ? 16.808 13.929 21.114 1.00 96.19 416 ASN A CA 1
ATOM 3199 C C . ASN A 1 416 ? 15.379 14.496 20.926 1.00 96.19 416 ASN A C 1
ATOM 3201 O O . ASN A 1 416 ? 14.656 14.034 20.037 1.00 96.19 416 ASN A O 1
ATOM 3205 N N . PRO A 1 417 ? 14.950 15.511 21.705 1.00 95.50 417 PRO A N 1
ATOM 3206 C CA . PRO A 1 417 ? 13.615 16.105 21.581 1.00 95.50 417 PRO A CA 1
ATOM 3207 C C . PRO A 1 417 ? 13.341 16.732 20.203 1.00 95.50 417 PRO A C 1
ATOM 3209 O O . PRO A 1 417 ? 12.220 16.640 19.702 1.00 95.50 417 PRO A O 1
ATOM 3212 N N . THR A 1 418 ? 14.357 17.306 19.554 1.00 95.62 418 THR A N 1
ATOM 3213 C CA . THR A 1 418 ? 14.285 17.830 18.179 1.00 95.62 418 THR A CA 1
ATOM 3214 C C . THR A 1 418 ? 13.923 16.723 17.197 1.00 95.62 418 THR A C 1
ATOM 3216 O O . THR A 1 418 ? 13.005 16.855 16.388 1.00 95.62 418 THR A O 1
ATOM 3219 N N . HIS A 1 419 ? 14.617 15.591 17.294 1.00 96.88 419 HIS A N 1
ATOM 3220 C CA . HIS A 1 419 ? 14.361 14.436 16.446 1.00 96.88 419 HIS A CA 1
ATOM 3221 C C . HIS A 1 419 ? 12.979 13.849 16.714 1.00 96.88 419 HIS A C 1
ATOM 3223 O O . HIS A 1 419 ? 12.273 13.543 15.762 1.00 96.88 419 HIS A O 1
ATOM 3229 N N . LEU A 1 420 ? 12.539 13.760 17.973 1.00 95.69 420 LEU A N 1
ATOM 3230 C CA . LEU A 1 420 ? 11.182 13.312 18.304 1.00 95.69 420 LEU A CA 1
ATOM 3231 C C . LEU A 1 420 ? 10.100 14.188 17.660 1.00 95.69 420 LEU A C 1
ATOM 3233 O O . LEU A 1 420 ? 9.128 13.654 17.124 1.00 95.69 420 LEU A O 1
ATOM 3237 N N . LEU A 1 421 ? 10.278 15.513 17.667 1.00 96.31 421 LEU A N 1
ATOM 3238 C CA . LEU A 1 421 ? 9.380 16.433 16.969 1.00 96.31 421 LEU A CA 1
ATOM 3239 C C . LEU A 1 421 ? 9.359 16.142 15.463 1.00 96.31 421 LEU A C 1
ATOM 3241 O O . LEU A 1 421 ? 8.286 16.016 14.877 1.00 96.31 421 LEU A O 1
ATOM 3245 N N . LEU A 1 422 ? 10.529 15.985 14.841 1.00 96.94 422 LEU A N 1
ATOM 3246 C CA . LEU A 1 422 ? 10.623 15.676 13.414 1.00 96.94 422 LEU A CA 1
ATOM 3247 C C . LEU A 1 422 ? 9.996 14.323 13.075 1.00 96.94 422 LEU A C 1
ATOM 3249 O O . LEU A 1 422 ? 9.277 14.232 12.090 1.00 96.94 422 LEU A O 1
ATOM 3253 N N . VAL A 1 423 ? 10.178 13.298 13.908 1.00 95.38 423 VAL A N 1
ATOM 3254 C CA . VAL A 1 423 ? 9.515 11.994 13.754 1.00 95.38 423 VAL A CA 1
ATOM 3255 C C . VAL A 1 423 ? 7.999 12.142 13.848 1.00 95.38 423 VAL A C 1
ATOM 3257 O O . VAL A 1 423 ? 7.273 11.594 13.018 1.00 95.38 423 VAL A O 1
ATOM 3260 N N . PHE A 1 424 ? 7.504 12.912 14.820 1.00 95.94 424 PHE A N 1
ATOM 3261 C CA . PHE A 1 424 ? 6.075 13.179 14.957 1.00 95.94 424 PHE A CA 1
ATOM 3262 C C . PHE A 1 424 ? 5.504 13.868 13.712 1.00 95.94 424 PHE A C 1
ATOM 3264 O O . PHE A 1 424 ? 4.435 13.487 13.236 1.00 95.94 424 PHE A O 1
ATOM 3271 N N . LEU A 1 425 ? 6.226 14.834 13.143 1.00 96.69 425 LEU A N 1
ATOM 3272 C CA . LEU A 1 425 ? 5.816 15.526 11.922 1.00 96.69 425 LEU A CA 1
ATOM 3273 C C . LEU A 1 425 ? 5.986 14.658 10.665 1.00 96.69 425 LEU A C 1
ATOM 3275 O O . LEU A 1 425 ? 5.141 14.718 9.782 1.00 96.69 425 LEU A O 1
ATOM 3279 N N . GLU A 1 426 ? 7.000 13.800 10.585 1.00 95.31 426 GLU A N 1
ATOM 3280 C CA . GLU A 1 426 ? 7.222 12.877 9.463 1.00 95.31 426 GLU A CA 1
ATOM 3281 C C . GLU A 1 426 ? 6.153 11.786 9.367 1.00 95.31 426 GLU A C 1
ATOM 3283 O O . GLU A 1 426 ? 5.705 11.443 8.272 1.00 95.31 426 GLU A O 1
ATOM 3288 N N . VAL A 1 427 ? 5.735 11.232 10.507 1.00 94.19 427 VAL A N 1
ATOM 3289 C CA . VAL A 1 427 ? 4.640 10.252 10.558 1.00 94.19 427 VAL A CA 1
ATOM 3290 C C . VAL A 1 427 ? 3.280 10.953 10.519 1.00 94.19 427 VAL A C 1
ATOM 3292 O O . VAL A 1 427 ? 2.314 10.408 9.989 1.00 94.19 427 VAL A O 1
ATOM 3295 N N . GLY A 1 428 ? 3.201 12.170 11.054 1.00 94.81 428 GLY A N 1
ATOM 3296 C CA . GLY A 1 428 ? 2.003 12.995 11.111 1.00 94.81 428 GLY A CA 1
ATOM 3297 C C . GLY A 1 428 ? 1.136 12.750 12.347 1.00 94.81 428 GLY A C 1
ATOM 3298 O O . GLY A 1 428 ? 1.346 11.841 13.156 1.00 94.81 428 GLY A O 1
ATOM 3299 N N . VAL A 1 429 ? 0.073 13.551 12.458 1.00 95.12 429 VAL A N 1
ATOM 3300 C CA . VAL A 1 429 ? -0.850 13.554 13.611 1.00 95.12 429 VAL A CA 1
ATOM 3301 C C . VAL A 1 429 ? -1.616 12.241 13.808 1.00 95.12 429 VAL A C 1
ATOM 3303 O O . VAL A 1 429 ? -2.277 12.059 14.830 1.00 95.12 429 VAL A O 1
ATOM 3306 N N . ILE A 1 430 ? -1.504 11.289 12.875 1.00 95.00 430 ILE A N 1
ATOM 3307 C CA . ILE A 1 430 ? -2.078 9.947 13.020 1.00 95.00 430 ILE A CA 1
ATOM 3308 C C . ILE A 1 430 ? -1.529 9.205 14.243 1.00 95.00 430 ILE A C 1
ATOM 3310 O O . ILE A 1 430 ? -2.224 8.347 14.783 1.00 95.00 430 ILE A O 1
ATOM 3314 N N . LEU A 1 431 ? -0.328 9.558 14.722 1.00 94.75 431 LEU A N 1
ATOM 3315 C CA . LEU A 1 431 ? 0.258 8.992 15.940 1.00 94.75 431 LEU A CA 1
ATOM 3316 C C . LEU A 1 431 ? -0.622 9.211 17.174 1.00 94.75 431 LEU A C 1
ATOM 3318 O O . LEU A 1 431 ? -0.622 8.382 18.082 1.00 94.75 431 LEU A O 1
ATOM 3322 N N . LEU A 1 432 ? -1.450 10.259 17.185 1.00 96.00 432 LEU A N 1
ATOM 3323 C CA . LEU A 1 432 ? -2.409 10.507 18.264 1.00 96.00 432 LEU A CA 1
ATOM 3324 C C . LEU A 1 432 ? -3.491 9.415 18.357 1.00 96.00 432 LEU A C 1
ATOM 3326 O O . LEU A 1 432 ? -4.119 9.255 19.401 1.00 96.00 432 LEU A O 1
ATOM 3330 N N . ALA A 1 433 ? -3.688 8.614 17.302 1.00 96.06 433 ALA A N 1
ATOM 3331 C CA . ALA A 1 433 ? -4.581 7.456 17.310 1.00 96.06 433 ALA A CA 1
ATOM 3332 C C . ALA A 1 433 ? -3.929 6.174 17.868 1.00 96.06 433 ALA A C 1
ATOM 3334 O O . ALA A 1 433 ? -4.592 5.131 17.942 1.00 96.06 433 ALA A O 1
ATOM 3335 N N . LEU A 1 434 ? -2.655 6.220 18.282 1.00 95.25 434 LEU A N 1
ATOM 3336 C CA . LEU A 1 434 ? -1.942 5.073 18.850 1.00 95.25 434 LEU A CA 1
ATOM 3337 C C . LEU A 1 434 ? -2.676 4.456 20.058 1.00 95.25 434 LEU A C 1
ATOM 3339 O O . LEU A 1 434 ? -2.899 3.243 20.026 1.00 95.25 434 LEU A O 1
ATOM 3343 N N . PRO A 1 435 ? -3.156 5.217 21.069 1.00 95.62 435 PRO A N 1
ATOM 3344 C CA . PRO A 1 435 ? -3.857 4.628 22.214 1.00 95.62 435 PRO A CA 1
ATOM 3345 C C . PRO A 1 435 ? -5.127 3.869 21.810 1.00 95.62 435 PRO A C 1
ATOM 3347 O O . PRO A 1 435 ? -5.392 2.775 22.312 1.00 95.62 435 PRO A O 1
ATOM 3350 N N . LEU A 1 436 ? -5.895 4.411 20.855 1.00 96.19 436 LEU A N 1
ATOM 3351 C CA . LEU A 1 436 ? -7.093 3.753 20.327 1.00 96.19 436 LEU A CA 1
ATOM 3352 C C . LEU A 1 436 ? -6.736 2.461 19.586 1.00 96.19 436 LEU A C 1
ATOM 3354 O O . LEU A 1 436 ? -7.406 1.441 19.763 1.00 96.19 436 LEU A O 1
ATOM 3358 N N . THR A 1 437 ? -5.666 2.491 18.793 1.00 95.44 437 THR A N 1
ATOM 3359 C CA . THR A 1 437 ? -5.190 1.339 18.016 1.00 95.44 437 THR A CA 1
ATOM 3360 C C . THR A 1 437 ? -4.684 0.223 18.931 1.00 95.44 437 THR A C 1
ATOM 3362 O O . THR A 1 437 ? -5.059 -0.937 18.749 1.00 95.44 437 THR A O 1
ATOM 3365 N N . VAL A 1 438 ? -3.922 0.559 19.977 1.00 93.81 438 VAL A N 1
ATOM 3366 C CA . VAL A 1 438 ? -3.469 -0.397 21.002 1.00 93.81 438 VAL A CA 1
ATOM 3367 C C . VAL A 1 438 ? -4.660 -0.995 21.753 1.00 93.81 438 VAL A C 1
ATOM 3369 O O . VAL A 1 438 ? -4.772 -2.219 21.859 1.00 93.81 438 VAL A O 1
ATOM 3372 N N . ALA A 1 439 ? -5.605 -0.167 22.213 1.00 94.94 439 ALA A N 1
ATOM 3373 C CA . ALA A 1 439 ? -6.804 -0.644 22.904 1.00 94.94 439 ALA A CA 1
ATOM 3374 C C . ALA A 1 439 ? -7.644 -1.588 22.023 1.00 94.94 439 ALA A C 1
ATOM 3376 O O . ALA A 1 439 ? -8.132 -2.628 22.488 1.00 94.94 439 ALA A O 1
ATOM 3377 N N . TRP A 1 440 ? -7.780 -1.265 20.733 1.00 94.94 440 TRP A N 1
ATOM 3378 C CA . TRP A 1 440 ? -8.417 -2.139 19.752 1.00 94.94 440 TRP A CA 1
ATOM 3379 C C . TRP A 1 440 ? -7.663 -3.463 19.606 1.00 94.94 440 TRP A C 1
ATOM 3381 O O . TRP A 1 440 ? -8.281 -4.525 19.663 1.00 94.94 440 TRP A O 1
ATOM 3391 N N . GLY A 1 441 ? -6.335 -3.423 19.527 1.00 92.56 441 GLY A N 1
ATOM 3392 C CA . GLY A 1 441 ? -5.470 -4.599 19.461 1.00 92.56 441 GLY A CA 1
ATOM 3393 C C . GLY A 1 441 ? -5.645 -5.565 20.605 1.00 92.56 441 GLY A C 1
ATOM 3394 O O . GLY A 1 441 ? -5.892 -6.750 20.388 1.00 92.56 441 GLY A O 1
ATOM 3395 N N . MET A 1 442 ? -5.628 -5.044 21.828 1.00 91.69 442 MET A N 1
ATOM 3396 C CA . MET A 1 442 ? -5.858 -5.844 23.027 1.00 91.69 442 MET A CA 1
ATOM 3397 C C . MET A 1 442 ? -7.253 -6.479 23.027 1.00 91.69 442 MET A C 1
ATOM 3399 O O . MET A 1 442 ? -7.440 -7.606 23.492 1.00 91.69 442 MET A O 1
ATOM 3403 N N . LYS A 1 443 ? -8.261 -5.795 22.471 1.00 94.12 443 LYS A N 1
ATOM 3404 C CA . LYS A 1 443 ? -9.594 -6.379 22.264 1.00 94.12 443 LYS A CA 1
ATOM 3405 C C . LYS A 1 443 ? -9.567 -7.493 21.212 1.00 94.12 443 LYS A C 1
ATOM 3407 O O . LYS A 1 443 ? -10.207 -8.522 21.416 1.00 94.12 443 LYS A O 1
ATOM 3412 N N . MET A 1 444 ? -8.844 -7.314 20.106 1.00 94.12 444 MET A N 1
ATOM 3413 C CA . MET A 1 444 ? -8.742 -8.318 19.038 1.00 94.12 444 MET A CA 1
ATOM 3414 C C . MET A 1 444 ? -7.987 -9.568 19.491 1.00 94.12 444 MET A C 1
ATOM 3416 O O . MET A 1 444 ? -8.413 -10.679 19.173 1.00 94.12 444 MET A O 1
ATOM 3420 N N . LEU A 1 445 ? -6.931 -9.393 20.287 1.00 92.00 445 LEU A N 1
ATOM 3421 C CA . LEU A 1 445 ? -6.161 -10.475 20.892 1.00 92.00 445 LEU A CA 1
ATOM 3422 C C . LEU A 1 445 ? -7.026 -11.325 21.833 1.00 92.00 445 LEU A C 1
ATOM 3424 O O . LEU A 1 445 ? -7.065 -12.549 21.708 1.00 92.00 445 LEU A O 1
ATOM 3428 N N . ARG A 1 446 ? -7.791 -10.680 22.726 1.00 91.19 446 ARG A N 1
ATOM 3429 C CA . ARG A 1 446 ? -8.758 -11.368 23.602 1.00 91.19 446 ARG A CA 1
ATOM 3430 C C . ARG A 1 446 ? -9.846 -12.088 22.806 1.00 91.19 446 ARG A C 1
ATOM 3432 O O . ARG A 1 446 ? -10.221 -13.204 23.141 1.00 91.19 446 ARG A O 1
ATOM 3439 N N . ALA A 1 447 ? -10.305 -11.484 21.713 1.00 92.31 447 ALA A N 1
ATOM 3440 C CA . ALA A 1 447 ? -11.301 -12.072 20.821 1.00 92.31 447 ALA A CA 1
ATOM 3441 C C . ALA A 1 447 ? -10.736 -13.142 19.861 1.00 92.31 447 ALA A C 1
ATOM 3443 O O . ALA A 1 447 ? -11.472 -13.601 18.985 1.00 92.31 447 ALA A O 1
ATOM 3444 N N . GLN A 1 448 ? -9.450 -13.509 19.972 1.00 92.38 448 GLN A N 1
ATOM 3445 C CA . GLN A 1 448 ? -8.769 -14.457 19.079 1.00 92.38 448 GLN A CA 1
ATOM 3446 C C . GLN A 1 448 ? -8.920 -14.101 17.586 1.00 92.38 448 GLN A C 1
ATOM 3448 O O . GLN A 1 448 ? -9.016 -14.969 16.712 1.00 92.38 448 GLN A O 1
ATOM 3453 N N . ARG A 1 449 ? -8.965 -12.801 17.270 1.00 92.81 449 ARG A N 1
ATOM 3454 C CA . ARG A 1 449 ? -9.028 -12.279 15.898 1.00 92.81 449 ARG A CA 1
ATOM 3455 C C . ARG A 1 449 ? -7.603 -12.131 15.363 1.00 92.81 449 ARG A C 1
ATOM 3457 O O . ARG A 1 449 ? -7.100 -11.023 15.223 1.00 92.81 449 ARG A O 1
ATOM 3464 N N . TRP A 1 450 ? -6.967 -13.271 15.081 1.00 91.75 450 TRP A N 1
ATOM 3465 C CA . TRP A 1 450 ? -5.520 -13.382 14.840 1.00 91.75 450 TRP A CA 1
ATOM 3466 C C . TRP A 1 450 ? -4.967 -12.441 13.772 1.00 91.75 450 TRP A C 1
ATOM 3468 O O . TRP A 1 450 ? -3.921 -11.862 14.006 1.00 91.75 450 TRP A O 1
ATOM 3478 N N . TRP A 1 451 ? -5.665 -12.220 12.653 1.00 91.31 451 TRP A N 1
ATOM 3479 C CA . TRP A 1 451 ? -5.177 -11.296 11.619 1.00 91.31 451 TRP A CA 1
ATOM 3480 C C . TRP A 1 451 ? -5.018 -9.861 12.131 1.00 91.31 451 TRP A C 1
ATOM 3482 O O . TRP A 1 451 ? -3.952 -9.272 12.019 1.00 91.31 451 TRP A O 1
ATOM 3492 N N . GLU A 1 452 ? -6.055 -9.304 12.759 1.00 91.62 452 GLU A N 1
ATOM 3493 C CA . GLU A 1 452 ? -5.963 -7.954 13.330 1.00 91.62 452 GLU A CA 1
ATOM 3494 C C . GLU A 1 452 ? -5.028 -7.909 14.536 1.00 91.62 452 GLU A C 1
ATOM 3496 O O . GLU A 1 452 ? -4.348 -6.908 14.738 1.00 91.62 452 GLU A O 1
ATOM 3501 N N . ALA A 1 453 ? -4.984 -8.985 15.329 1.00 91.75 453 ALA A N 1
ATOM 3502 C CA . ALA A 1 453 ? -4.043 -9.092 16.432 1.00 91.75 453 ALA A CA 1
ATOM 3503 C C . ALA A 1 453 ? -2.595 -9.041 15.920 1.00 91.75 453 ALA A C 1
ATOM 3505 O O . ALA A 1 453 ? -1.815 -8.274 16.463 1.00 91.75 453 ALA A O 1
ATOM 3506 N N . MET A 1 454 ? -2.256 -9.767 14.847 1.00 91.31 454 MET A N 1
ATOM 3507 C CA . MET A 1 454 ? -0.936 -9.716 14.210 1.00 91.31 454 MET A CA 1
ATOM 3508 C C . MET A 1 454 ? -0.605 -8.324 13.686 1.00 91.31 454 MET A C 1
ATOM 3510 O O . MET A 1 454 ? 0.489 -7.847 13.948 1.00 91.31 454 MET A O 1
ATOM 3514 N N . LEU A 1 455 ? -1.541 -7.653 13.002 1.00 88.50 455 LEU A N 1
ATOM 3515 C CA . LEU A 1 455 ? -1.319 -6.284 12.522 1.00 88.50 455 LEU A CA 1
ATOM 3516 C C . LEU A 1 455 ? -0.947 -5.343 13.674 1.00 88.50 455 LEU A C 1
ATOM 3518 O O . LEU A 1 455 ? -0.044 -4.531 13.543 1.00 88.50 455 LEU A O 1
ATOM 3522 N N . ILE A 1 456 ? -1.613 -5.471 14.820 1.00 86.25 456 ILE A N 1
ATOM 3523 C CA . ILE A 1 456 ? -1.409 -4.562 15.953 1.00 86.25 456 ILE A CA 1
ATOM 3524 C C . ILE A 1 456 ? -0.182 -4.952 16.780 1.00 86.25 456 ILE A C 1
ATOM 3526 O O . ILE A 1 456 ? 0.584 -4.078 17.172 1.00 86.25 456 ILE A O 1
ATOM 3530 N N . VAL A 1 457 ? 0.062 -6.247 16.985 1.00 87.31 457 VAL A N 1
ATOM 3531 C CA . VAL A 1 457 ? 1.327 -6.754 17.544 1.00 87.31 457 VAL A CA 1
ATOM 3532 C C . VAL A 1 457 ? 2.508 -6.366 16.640 1.00 87.31 457 VAL A C 1
ATOM 3534 O O . VAL A 1 457 ? 3.595 -6.103 17.145 1.00 87.31 457 VAL A O 1
ATOM 3537 N N . GLY A 1 458 ? 2.260 -6.212 15.332 1.00 84.69 458 GLY A N 1
ATOM 3538 C CA . GLY A 1 458 ? 3.141 -5.617 14.321 1.00 84.69 458 GLY A CA 1
ATOM 3539 C C . GLY A 1 458 ? 3.789 -4.316 14.760 1.00 84.69 458 GLY A C 1
ATOM 3540 O O . GLY A 1 458 ? 4.982 -4.116 14.535 1.00 84.69 458 GLY A O 1
ATOM 3541 N N . MET A 1 459 ? 3.037 -3.487 15.490 1.00 87.00 459 MET A N 1
ATOM 3542 C CA . MET A 1 459 ? 3.560 -2.232 16.015 1.00 87.00 459 MET A CA 1
ATOM 3543 C C . MET A 1 459 ? 4.745 -2.453 16.963 1.00 87.00 459 MET A C 1
ATOM 3545 O O . MET A 1 459 ? 5.693 -1.678 16.936 1.00 87.00 459 MET A O 1
ATOM 3549 N N . GLY A 1 460 ? 4.747 -3.536 17.747 1.00 81.50 460 GLY A N 1
ATOM 3550 C CA . GLY A 1 460 ? 5.863 -3.880 18.631 1.00 81.50 460 GLY A CA 1
ATOM 3551 C C . GLY A 1 460 ? 7.154 -4.212 17.875 1.00 81.50 460 GLY A C 1
ATOM 3552 O O . GLY A 1 460 ? 8.229 -3.814 18.314 1.00 81.50 460 GLY A O 1
ATOM 3553 N N . ILE A 1 461 ? 7.065 -4.865 16.709 1.00 78.12 461 ILE A N 1
ATOM 3554 C CA . ILE A 1 461 ? 8.240 -5.105 15.851 1.00 78.12 461 ILE A CA 1
ATOM 3555 C C . ILE A 1 461 ? 8.772 -3.786 15.293 1.00 78.12 461 ILE A C 1
ATOM 3557 O O . ILE A 1 461 ? 9.978 -3.570 15.282 1.00 78.12 461 ILE A O 1
ATOM 3561 N N . GLY A 1 462 ? 7.887 -2.879 14.880 1.00 81.94 462 GLY A N 1
ATOM 3562 C CA . GLY A 1 462 ? 8.305 -1.554 14.433 1.00 81.94 462 GLY A CA 1
ATOM 3563 C C . GLY A 1 462 ? 8.992 -0.731 15.537 1.00 81.94 462 GLY A C 1
ATOM 3564 O O . GLY A 1 462 ? 9.905 0.031 15.240 1.00 81.94 462 GLY A O 1
ATOM 3565 N N . VAL A 1 463 ? 8.632 -0.940 16.811 1.00 85.31 463 VAL A N 1
ATOM 3566 C CA . VAL A 1 463 ? 9.386 -0.402 17.961 1.00 85.31 463 VAL A CA 1
ATOM 3567 C C . VAL A 1 463 ? 10.739 -1.101 18.114 1.00 85.31 463 VAL A C 1
ATOM 3569 O O . VAL A 1 463 ? 11.738 -0.432 18.345 1.00 85.31 463 VAL A O 1
ATOM 3572 N N . ALA A 1 464 ? 10.825 -2.421 17.938 1.00 83.75 464 ALA A N 1
ATOM 3573 C CA . ALA A 1 464 ? 12.109 -3.133 17.957 1.00 83.75 464 ALA A CA 1
ATOM 3574 C C . ALA A 1 464 ? 13.058 -2.680 16.827 1.00 83.75 464 ALA A C 1
ATOM 3576 O O . ALA A 1 464 ? 14.269 -2.624 17.025 1.00 83.75 464 ALA A O 1
ATOM 3577 N N . ALA A 1 465 ? 12.517 -2.263 15.678 1.00 83.50 465 ALA A N 1
ATOM 3578 C CA . ALA A 1 465 ? 13.288 -1.662 14.588 1.00 83.50 465 ALA A CA 1
ATOM 3579 C C . ALA A 1 465 ? 13.921 -0.305 14.957 1.00 83.50 465 ALA A C 1
ATOM 3581 O O . ALA A 1 465 ? 14.737 0.204 14.198 1.00 83.50 465 ALA A O 1
ATOM 3582 N N . THR A 1 466 ? 13.591 0.271 16.122 1.00 88.88 466 THR A N 1
ATOM 3583 C CA . THR A 1 466 ? 14.276 1.471 16.627 1.00 88.88 466 THR A CA 1
ATOM 3584 C C . THR A 1 466 ? 15.644 1.173 17.238 1.00 88.88 466 THR A C 1
ATOM 3586 O O . THR A 1 466 ? 16.460 2.075 17.384 1.00 88.88 466 THR A O 1
ATOM 3589 N N . VAL A 1 467 ? 15.905 -0.086 17.604 1.00 90.88 467 VAL A N 1
ATOM 3590 C CA . VAL A 1 467 ? 17.162 -0.529 18.237 1.00 90.88 467 VAL A CA 1
ATOM 3591 C C . VAL A 1 467 ? 17.923 -1.552 17.399 1.00 90.88 467 VAL A C 1
ATOM 3593 O O . VAL A 1 467 ? 19.043 -1.915 17.743 1.00 90.88 467 VAL A O 1
ATOM 3596 N N . ILE A 1 468 ? 17.336 -2.030 16.300 1.00 86.19 468 ILE A N 1
ATOM 3597 C CA . ILE A 1 468 ? 17.970 -2.949 15.353 1.00 86.19 468 ILE A CA 1
ATOM 3598 C C . ILE A 1 468 ? 17.894 -2.324 13.965 1.00 86.19 468 ILE A C 1
ATOM 3600 O O . ILE A 1 468 ? 16.806 -2.183 13.408 1.00 86.19 468 ILE A O 1
ATOM 3604 N N . HIS A 1 469 ? 19.050 -1.987 13.402 1.00 83.06 469 HIS A N 1
ATOM 3605 C CA . HIS A 1 469 ? 19.163 -1.415 12.068 1.00 83.06 469 HIS A CA 1
ATOM 3606 C C . HIS A 1 469 ? 19.685 -2.437 11.062 1.00 83.06 469 HIS A C 1
ATOM 3608 O O . HIS A 1 469 ? 20.628 -3.181 11.324 1.00 83.06 469 HIS A O 1
ATOM 3614 N N . TYR A 1 470 ? 19.078 -2.427 9.883 1.00 80.31 470 TYR A N 1
ATOM 3615 C CA . TYR A 1 470 ? 19.575 -3.066 8.679 1.00 80.31 470 TYR A CA 1
ATOM 3616 C C . TYR A 1 470 ? 20.721 -2.251 8.065 1.00 80.31 470 TYR A C 1
ATOM 3618 O O . TYR A 1 470 ? 20.598 -1.037 7.866 1.00 80.31 470 TYR A O 1
ATOM 3626 N N . SER A 1 471 ? 21.791 -2.947 7.692 1.00 74.12 471 SER A N 1
ATOM 3627 C CA . SER A 1 471 ? 22.826 -2.489 6.773 1.00 74.12 471 SER A CA 1
ATOM 3628 C C . SER A 1 471 ? 23.011 -3.517 5.649 1.00 74.12 471 SER A C 1
ATOM 3630 O O . SER A 1 471 ? 22.980 -4.730 5.855 1.00 74.12 471 SER A O 1
ATOM 3632 N N . GLY A 1 472 ? 23.146 -3.038 4.417 1.00 73.31 472 GLY A N 1
ATOM 3633 C CA . GLY A 1 472 ? 23.293 -3.882 3.235 1.00 73.31 472 GLY A CA 1
ATOM 3634 C C . GLY A 1 472 ? 23.091 -3.085 1.953 1.00 73.31 472 GLY A C 1
ATOM 3635 O O . GLY A 1 472 ? 22.980 -1.858 1.988 1.00 73.31 472 GLY A O 1
ATOM 3636 N N . THR A 1 473 ? 23.030 -3.777 0.818 1.00 69.81 473 THR A N 1
ATOM 3637 C CA . THR A 1 473 ? 22.945 -3.159 -0.521 1.00 69.81 473 THR A CA 1
ATOM 3638 C C . THR A 1 473 ? 21.728 -2.252 -0.714 1.00 69.81 473 THR A C 1
ATOM 3640 O O . THR A 1 473 ? 21.785 -1.333 -1.521 1.00 69.81 473 THR A O 1
ATOM 3643 N N . ALA A 1 474 ? 20.628 -2.480 0.016 1.00 65.56 474 ALA A N 1
ATOM 3644 C CA . ALA A 1 474 ? 19.442 -1.620 -0.057 1.00 65.56 474 ALA A CA 1
ATOM 3645 C C . ALA A 1 474 ? 19.616 -0.276 0.687 1.00 65.56 474 ALA A C 1
ATOM 3647 O O . ALA A 1 474 ? 18.729 0.574 0.638 1.00 65.56 474 ALA A O 1
ATOM 3648 N N . GLY A 1 475 ? 20.749 -0.081 1.370 1.00 75.81 475 GLY A N 1
ATOM 3649 C CA . GLY A 1 475 ? 21.075 1.134 2.107 1.00 75.81 475 GLY A CA 1
ATOM 3650 C C . GLY A 1 475 ? 20.279 1.305 3.403 1.00 75.81 475 GLY A C 1
ATOM 3651 O O . GLY A 1 475 ? 19.367 0.543 3.732 1.00 75.81 475 GLY A O 1
ATOM 3652 N N . ILE A 1 476 ? 20.624 2.351 4.158 1.00 80.12 476 ILE A N 1
ATOM 3653 C CA . ILE A 1 476 ? 19.995 2.645 5.454 1.00 80.12 476 ILE A CA 1
ATOM 3654 C C . ILE A 1 476 ? 18.502 2.984 5.327 1.00 80.12 476 ILE A C 1
ATOM 3656 O O . ILE A 1 476 ? 17.742 2.765 6.269 1.00 80.12 476 ILE A O 1
ATOM 3660 N N . SER A 1 477 ? 18.054 3.449 4.155 1.00 75.25 477 SER A N 1
ATOM 3661 C CA . SER A 1 477 ? 16.653 3.782 3.865 1.00 75.25 477 SER A CA 1
ATOM 3662 C C . SER A 1 477 ? 15.717 2.569 3.934 1.00 75.25 477 SER A C 1
ATOM 3664 O O . SER A 1 477 ? 14.523 2.737 4.188 1.00 75.25 477 SER A O 1
ATOM 3666 N N . ALA A 1 478 ? 16.229 1.338 3.809 1.00 76.62 478 ALA A N 1
ATOM 3667 C CA . ALA A 1 478 ? 15.439 0.125 4.025 1.00 76.62 478 ALA A CA 1
ATOM 3668 C C . ALA A 1 478 ? 14.873 0.034 5.459 1.00 76.62 478 ALA A C 1
ATOM 3670 O O . ALA A 1 478 ? 13.795 -0.531 5.658 1.00 76.62 478 ALA A O 1
ATOM 3671 N N . ASN A 1 479 ? 15.521 0.670 6.445 1.00 81.75 479 ASN A N 1
ATOM 3672 C CA . ASN A 1 479 ? 15.007 0.770 7.816 1.00 81.75 479 ASN A CA 1
ATOM 3673 C C . ASN A 1 479 ? 13.696 1.562 7.906 1.00 81.75 479 ASN A C 1
ATOM 3675 O O . ASN A 1 479 ? 12.847 1.241 8.738 1.00 81.75 479 ASN A O 1
ATOM 3679 N N . ALA A 1 480 ? 13.469 2.533 7.012 1.00 81.81 480 ALA A N 1
ATOM 3680 C CA . ALA A 1 480 ? 12.199 3.257 6.952 1.00 81.81 480 ALA A CA 1
ATOM 3681 C C . ALA A 1 480 ? 11.025 2.304 6.646 1.00 81.81 480 ALA A C 1
ATOM 3683 O O . ALA A 1 480 ? 9.936 2.452 7.202 1.00 81.81 480 ALA A O 1
ATOM 3684 N N . ARG A 1 481 ? 11.257 1.257 5.833 1.00 77.88 481 ARG A N 1
ATOM 3685 C CA . ARG A 1 481 ? 10.253 0.220 5.527 1.00 77.88 481 ARG A CA 1
ATOM 3686 C C . ARG A 1 481 ? 9.950 -0.664 6.740 1.00 77.88 481 ARG A C 1
ATOM 3688 O O . ARG A 1 481 ? 8.793 -1.022 6.942 1.00 77.88 481 ARG A O 1
ATOM 3695 N N . LEU A 1 482 ? 10.953 -0.981 7.565 1.00 78.81 482 LEU A N 1
ATOM 3696 C CA . LEU A 1 482 ? 10.759 -1.725 8.820 1.00 78.81 482 LEU A CA 1
ATOM 3697 C C . LEU A 1 482 ? 9.934 -0.913 9.824 1.00 78.81 482 LEU A C 1
ATOM 3699 O O . LEU A 1 482 ? 8.985 -1.434 10.410 1.00 78.81 482 LEU A O 1
ATOM 3703 N N . PHE A 1 483 ? 10.218 0.386 9.947 1.00 83.31 483 PHE A N 1
ATOM 3704 C CA . PHE A 1 483 ? 9.386 1.303 10.729 1.00 83.31 483 PHE A CA 1
ATOM 3705 C C . PHE A 1 483 ? 7.978 1.489 10.124 1.00 83.31 483 PHE A C 1
ATOM 3707 O O . PHE A 1 483 ? 7.022 1.800 10.838 1.00 83.31 483 PHE A O 1
ATOM 3714 N N . GLY A 1 484 ? 7.805 1.197 8.831 1.00 82.75 484 GLY A N 1
ATOM 3715 C CA . GLY A 1 484 ? 6.517 0.951 8.167 1.00 82.75 484 GLY A CA 1
ATOM 3716 C C . GLY A 1 484 ? 5.568 0.060 8.967 1.00 82.75 484 GLY A C 1
ATOM 3717 O O . GLY A 1 484 ? 4.391 0.388 9.130 1.00 82.75 484 GLY A O 1
ATOM 3718 N N . ALA A 1 485 ? 6.089 -1.022 9.554 1.00 82.25 485 ALA A N 1
ATOM 3719 C CA . ALA A 1 485 ? 5.301 -1.951 10.362 1.00 82.25 485 ALA A CA 1
ATOM 3720 C C . ALA A 1 485 ? 4.734 -1.312 11.645 1.00 82.25 485 ALA A C 1
ATOM 3722 O O . ALA A 1 485 ? 3.701 -1.765 12.144 1.00 82.25 485 ALA A O 1
ATOM 3723 N N . PHE A 1 486 ? 5.363 -0.244 12.159 1.00 86.69 486 PHE A N 1
ATOM 3724 C CA . PHE A 1 486 ? 4.855 0.521 13.300 1.00 86.69 486 PHE A CA 1
ATOM 3725 C C . PHE A 1 486 ? 3.627 1.349 12.930 1.00 86.69 486 PHE A C 1
ATOM 3727 O O . PHE A 1 486 ? 2.586 1.262 13.579 1.00 86.69 486 PHE A O 1
ATOM 3734 N N . HIS A 1 487 ? 3.735 2.168 11.885 1.00 87.94 487 HIS A N 1
ATOM 3735 C CA . HIS A 1 487 ? 2.722 3.180 11.607 1.00 87.94 487 HIS A CA 1
ATOM 3736 C C . HIS A 1 487 ? 1.631 2.713 10.636 1.00 87.94 487 HIS A C 1
ATOM 3738 O O . HIS A 1 487 ? 0.553 3.306 10.632 1.00 87.94 487 HIS A O 1
ATOM 3744 N N . ALA A 1 488 ? 1.832 1.642 9.858 1.00 89.75 488 ALA A N 1
ATOM 3745 C CA . ALA A 1 488 ? 0.804 1.125 8.949 1.00 89.75 488 ALA A CA 1
ATOM 3746 C C . ALA A 1 488 ? -0.496 0.692 9.668 1.00 89.75 488 ALA A C 1
ATOM 3748 O O . ALA A 1 488 ? -1.575 1.111 9.234 1.00 89.75 488 ALA A O 1
ATOM 3749 N N . PRO A 1 489 ? -0.461 -0.054 10.796 1.00 91.75 489 PRO A N 1
ATOM 3750 C CA . PRO A 1 489 ? -1.666 -0.354 11.570 1.00 91.75 489 PRO A CA 1
ATOM 3751 C C . PRO A 1 489 ? -2.329 0.912 12.125 1.00 91.75 489 PRO A C 1
ATOM 3753 O O . PRO A 1 489 ? -3.553 1.026 12.089 1.00 91.75 489 PRO A O 1
ATOM 3756 N N . ILE A 1 490 ? -1.537 1.884 12.590 1.00 94.19 490 ILE A N 1
ATOM 3757 C CA . ILE A 1 490 ? -2.052 3.165 13.094 1.00 94.19 490 ILE A CA 1
ATOM 3758 C C . ILE A 1 490 ? -2.786 3.900 11.973 1.00 94.19 490 ILE A C 1
ATOM 3760 O O . ILE A 1 490 ? -3.939 4.274 12.149 1.00 94.19 490 ILE A O 1
ATOM 3764 N N . ALA A 1 491 ? -2.168 4.045 10.800 1.00 93.44 491 ALA A N 1
ATOM 3765 C CA . ALA A 1 491 ? -2.763 4.717 9.648 1.00 93.44 491 ALA A CA 1
ATOM 3766 C C . ALA A 1 491 ? -4.075 4.050 9.210 1.00 93.44 491 ALA A C 1
ATOM 3768 O O . ALA A 1 491 ? -5.065 4.737 8.957 1.00 93.44 491 ALA A O 1
ATOM 3769 N N . LEU A 1 492 ? -4.100 2.715 9.181 1.00 93.94 492 LEU A N 1
ATOM 3770 C CA . LEU A 1 492 ? -5.280 1.938 8.818 1.00 93.94 492 LEU A CA 1
ATOM 3771 C C . LEU A 1 492 ? -6.447 2.161 9.795 1.00 93.94 492 LEU A C 1
ATOM 3773 O O . LEU A 1 492 ? -7.589 2.342 9.373 1.00 93.94 492 LEU A O 1
ATOM 3777 N N . TYR A 1 493 ? -6.179 2.152 11.102 1.00 96.06 493 TYR A N 1
ATOM 3778 C CA . TYR A 1 493 ? -7.217 2.229 12.132 1.00 96.06 493 TYR A CA 1
ATOM 3779 C C . TYR A 1 493 ? -7.526 3.645 12.632 1.00 96.06 493 TYR A C 1
ATOM 3781 O O . TYR A 1 493 ? -8.577 3.837 13.252 1.00 96.06 493 TYR A O 1
ATOM 3789 N N . ALA A 1 494 ? -6.674 4.633 12.340 1.00 96.88 494 ALA A N 1
ATOM 3790 C CA . ALA A 1 494 ? -6.787 5.997 12.850 1.00 96.88 494 ALA A CA 1
ATOM 3791 C C . ALA A 1 494 ? -8.172 6.587 12.590 1.00 96.88 494 ALA A C 1
ATOM 3793 O O . ALA A 1 494 ? -8.855 6.994 13.530 1.00 96.88 494 ALA A O 1
ATOM 3794 N N . PHE A 1 495 ? -8.629 6.561 11.338 1.00 98.00 495 PHE A N 1
ATOM 3795 C CA . PHE A 1 495 ? -9.930 7.111 10.977 1.00 98.00 495 PHE A CA 1
ATOM 3796 C C . PHE A 1 495 ? -11.114 6.351 11.612 1.00 98.00 495 PHE A C 1
ATOM 3798 O O . PHE A 1 495 ? -11.873 6.966 12.367 1.00 98.00 495 PHE A O 1
ATOM 3805 N N . PRO A 1 496 ? -11.321 5.036 11.368 1.00 97.88 496 PRO A N 1
ATOM 3806 C CA . PRO A 1 496 ? -12.519 4.353 11.859 1.00 97.88 496 PRO A CA 1
ATOM 3807 C C . PRO A 1 496 ? -12.607 4.311 13.388 1.00 97.88 496 PRO A C 1
ATOM 3809 O O . PRO A 1 496 ? -13.709 4.435 13.929 1.00 97.88 496 PRO A O 1
ATOM 3812 N N . LEU A 1 497 ? -11.484 4.153 14.099 1.00 97.50 497 LEU A N 1
ATOM 3813 C CA . LEU A 1 497 ? -11.497 4.133 15.563 1.00 97.50 497 LEU A CA 1
ATOM 3814 C C . LEU A 1 497 ? -11.772 5.518 16.140 1.00 97.50 497 LEU A C 1
ATOM 3816 O O . LEU A 1 497 ? -12.615 5.637 17.030 1.00 97.50 497 LEU A O 1
ATOM 3820 N N . THR A 1 498 ? -11.133 6.562 15.604 1.00 97.94 498 THR A N 1
ATOM 3821 C CA . THR A 1 498 ? -11.383 7.941 16.044 1.00 97.94 498 THR A CA 1
ATOM 3822 C C . THR A 1 498 ? -12.824 8.346 15.759 1.00 97.94 498 THR A C 1
ATOM 3824 O O . THR A 1 498 ? -13.467 8.928 16.626 1.00 97.94 498 THR A O 1
ATOM 3827 N N . TRP A 1 499 ? -13.390 7.954 14.612 1.00 98.00 499 TRP A N 1
ATOM 3828 C CA . TRP A 1 499 ? -14.800 8.188 14.292 1.00 98.00 499 TRP A CA 1
ATOM 3829 C C . TRP A 1 499 ? -15.742 7.559 15.326 1.00 98.00 499 TRP A C 1
ATOM 3831 O O . TRP A 1 499 ? -16.636 8.221 15.858 1.00 98.00 499 TRP A O 1
ATOM 3841 N N . VAL A 1 500 ? -15.557 6.265 15.618 1.00 97.31 500 VAL A N 1
ATOM 3842 C CA . VAL A 1 500 ? -16.403 5.526 16.573 1.00 97.31 500 VAL A CA 1
ATOM 3843 C C . VAL A 1 500 ? -16.237 6.052 17.998 1.00 97.31 500 VAL A C 1
ATOM 3845 O O . VAL A 1 500 ? -17.203 6.060 18.759 1.00 97.31 500 VAL A O 1
ATOM 3848 N N . TRP A 1 501 ? -15.045 6.517 18.357 1.00 97.00 501 TRP A N 1
ATOM 3849 C CA . TRP A 1 501 ? -14.792 7.139 19.647 1.00 97.00 501 TRP A CA 1
ATOM 3850 C C . TRP A 1 501 ? -15.433 8.532 19.745 1.00 97.00 501 TRP A C 1
ATOM 3852 O O . TRP A 1 501 ? -16.217 8.777 20.660 1.00 97.00 501 TRP A O 1
ATOM 3862 N N . ALA A 1 502 ? -15.175 9.418 18.779 1.00 96.75 502 ALA A N 1
ATOM 3863 C CA . ALA A 1 502 ? -15.602 10.817 18.801 1.00 96.75 502 ALA A CA 1
ATOM 3864 C C . ALA A 1 502 ? -17.122 10.995 18.658 1.00 96.75 502 ALA A C 1
ATOM 3866 O O . ALA A 1 502 ? -17.683 11.924 19.242 1.00 96.75 502 ALA A O 1
ATOM 3867 N N . ARG A 1 503 ? -17.832 10.089 17.960 1.00 94.94 503 ARG A N 1
ATOM 3868 C CA . ARG A 1 503 ? -19.307 10.163 17.834 1.00 94.94 503 ARG A CA 1
ATOM 3869 C C . ARG A 1 503 ? -20.035 10.159 19.180 1.00 94.94 503 ARG A C 1
ATOM 3871 O O . ARG A 1 503 ? -21.128 10.702 19.269 1.00 94.94 503 ARG A O 1
ATOM 3878 N N . GLY A 1 504 ? -19.458 9.551 20.218 1.00 93.75 504 GLY A N 1
ATOM 3879 C CA . GLY A 1 504 ? -20.035 9.515 21.566 1.00 93.75 504 GLY A CA 1
ATOM 3880 C C . GLY A 1 504 ? -19.586 10.668 22.467 1.00 93.75 504 GLY A C 1
ATOM 3881 O O . GLY A 1 504 ? -19.950 10.690 23.636 1.00 93.75 504 GLY A O 1
ATOM 3882 N N . ARG A 1 505 ? -18.757 11.590 21.964 1.00 96.88 505 ARG A N 1
ATOM 3883 C CA . ARG A 1 505 ? -18.171 12.694 22.737 1.00 96.88 505 ARG A CA 1
ATOM 3884 C C . ARG A 1 505 ? -18.858 14.022 22.425 1.00 96.88 505 ARG A C 1
ATOM 3886 O O . ARG A 1 505 ? -19.578 14.130 21.431 1.00 96.88 505 ARG A O 1
ATOM 3893 N N . GLY A 1 506 ? -18.616 15.016 23.282 1.00 97.25 506 GLY A N 1
ATOM 3894 C CA . GLY A 1 506 ? -19.105 16.386 23.110 1.00 97.25 506 GLY A CA 1
ATOM 3895 C C . GLY A 1 506 ? -18.548 17.073 21.859 1.00 97.25 506 GLY A C 1
ATOM 3896 O O . GLY A 1 506 ? -17.575 16.610 21.257 1.00 97.25 506 GLY A O 1
ATOM 3897 N N . GLN A 1 507 ? -19.165 18.194 21.482 1.00 97.31 507 GLN A N 1
ATOM 3898 C CA . GLN A 1 507 ? -18.881 18.902 20.231 1.00 97.31 507 GLN A CA 1
ATOM 3899 C C . GLN A 1 507 ? -17.402 19.283 20.080 1.00 97.31 507 GLN A C 1
ATOM 3901 O O . GLN A 1 507 ? -16.821 19.025 19.029 1.00 97.31 507 GLN A O 1
ATOM 3906 N N . ASN A 1 508 ? -16.765 19.791 21.138 1.00 97.56 508 ASN A N 1
ATOM 3907 C CA . ASN A 1 508 ? -15.358 20.208 21.102 1.00 97.56 508 ASN A CA 1
ATOM 3908 C C . ASN A 1 508 ? -14.423 19.064 20.686 1.00 97.56 508 ASN A C 1
ATOM 3910 O O . ASN A 1 508 ? -13.558 19.246 19.836 1.00 97.56 508 ASN A O 1
ATOM 3914 N N . VAL A 1 509 ? -14.641 17.853 21.209 1.00 96.88 509 VAL A N 1
ATOM 3915 C CA . VAL A 1 509 ? -13.829 16.677 20.852 1.00 96.88 509 VAL A CA 1
ATOM 3916 C C . VAL A 1 509 ? -14.014 16.302 19.382 1.00 96.88 509 VAL A C 1
ATOM 3918 O O . VAL A 1 509 ? -13.054 15.924 18.715 1.00 96.88 509 VAL A O 1
ATOM 3921 N N . ARG A 1 510 ? -15.238 16.421 18.856 1.00 97.00 510 ARG A N 1
ATOM 3922 C CA . ARG A 1 510 ? -15.524 16.151 17.440 1.00 97.00 510 ARG A CA 1
ATOM 3923 C C . ARG A 1 510 ? -14.853 17.174 16.528 1.00 97.00 510 ARG A C 1
ATOM 3925 O O . ARG A 1 510 ? -14.287 16.779 15.515 1.00 97.00 510 ARG A O 1
ATOM 3932 N N . VAL A 1 511 ? -14.884 18.453 16.906 1.00 97.56 511 VAL A N 1
ATOM 3933 C CA . VAL A 1 511 ? -14.212 19.540 16.176 1.00 97.56 511 VAL A CA 1
ATOM 3934 C C . VAL A 1 511 ? -12.701 19.325 16.165 1.00 97.56 511 VAL A C 1
ATOM 3936 O O . VAL A 1 511 ? -12.100 19.354 15.097 1.00 97.56 511 VAL A O 1
ATOM 3939 N N . VAL A 1 512 ? -12.092 19.012 17.314 1.00 97.44 512 VAL A N 1
ATOM 3940 C CA . VAL A 1 512 ? -10.652 18.714 17.400 1.00 97.44 512 VAL A CA 1
ATOM 3941 C C . VAL A 1 512 ? -10.284 17.496 16.549 1.00 97.44 512 VAL A C 1
ATOM 3943 O O . VAL A 1 512 ? -9.328 17.551 15.781 1.00 97.44 512 VAL A O 1
ATOM 3946 N N . ALA A 1 513 ? -11.058 16.408 16.621 1.00 96.75 513 ALA A N 1
ATOM 3947 C CA . ALA A 1 513 ? -10.820 15.225 15.795 1.00 96.75 513 ALA A CA 1
ATOM 3948 C C . ALA A 1 513 ? -10.931 15.532 14.290 1.00 96.75 513 ALA A C 1
ATOM 3950 O O . ALA A 1 513 ? -10.132 15.028 13.502 1.00 96.75 513 ALA A O 1
ATOM 3951 N N . ALA A 1 514 ? -11.889 16.374 13.890 1.00 96.94 514 ALA A N 1
ATOM 3952 C CA . ALA A 1 514 ? -12.034 16.816 12.507 1.00 96.94 514 ALA A CA 1
ATOM 3953 C C . ALA A 1 514 ? -10.856 17.699 12.061 1.00 96.94 514 ALA A C 1
ATOM 3955 O O . ALA A 1 514 ? -10.306 17.462 10.989 1.00 96.94 514 ALA A O 1
ATOM 3956 N N . ALA A 1 515 ? -10.422 18.650 12.893 1.00 97.69 515 ALA A N 1
ATOM 3957 C CA . ALA A 1 515 ? -9.271 19.509 12.619 1.00 97.69 515 ALA A CA 1
ATOM 3958 C C . ALA A 1 515 ? -7.974 18.697 12.462 1.00 97.69 515 ALA A C 1
ATOM 3960 O O . ALA A 1 515 ? -7.241 18.885 11.496 1.00 97.69 515 ALA A O 1
ATOM 3961 N N . LEU A 1 516 ? -7.725 17.725 13.346 1.00 97.38 516 LEU A N 1
ATOM 3962 C CA . LEU A 1 516 ? -6.594 16.800 13.208 1.00 97.38 516 LEU A CA 1
ATOM 3963 C C . LEU A 1 516 ? -6.715 15.931 11.950 1.00 97.38 516 LEU A C 1
ATOM 3965 O O . LEU A 1 516 ? -5.719 15.670 11.281 1.00 97.38 516 LEU A O 1
ATOM 3969 N N . GLY A 1 517 ? -7.933 15.515 11.595 1.00 97.12 517 GLY A N 1
ATOM 3970 C CA . GLY A 1 517 ? -8.208 14.843 10.328 1.00 97.12 517 GLY A CA 1
ATOM 3971 C C . GLY A 1 517 ? -7.806 15.693 9.121 1.00 97.12 517 GLY A C 1
ATOM 3972 O O . GLY A 1 517 ? -7.153 15.172 8.222 1.00 97.12 517 GLY A O 1
ATOM 3973 N N . LEU A 1 518 ? -8.130 16.991 9.130 1.00 97.50 518 LEU A N 1
ATOM 3974 C CA . LEU A 1 518 ? -7.734 17.947 8.090 1.00 97.50 518 LEU A CA 1
ATOM 3975 C C . LEU A 1 518 ? -6.212 18.116 8.021 1.00 97.50 518 LEU A C 1
ATOM 3977 O O . LEU A 1 518 ? -5.643 18.017 6.938 1.00 97.50 518 LEU A O 1
ATOM 3981 N N . VAL A 1 519 ? -5.543 18.277 9.167 1.00 97.62 519 VAL A N 1
ATOM 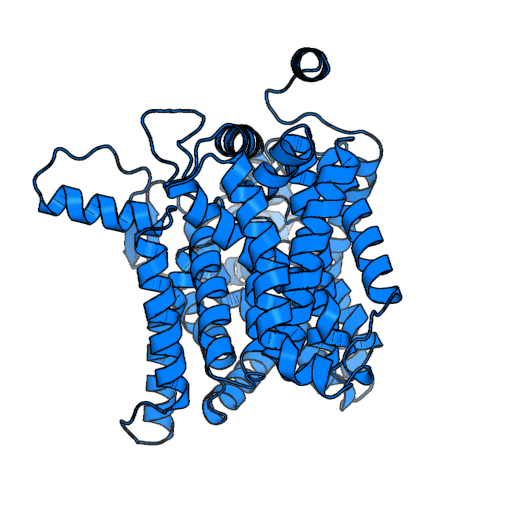3982 C CA . VAL A 1 519 ? -4.071 18.359 9.235 1.00 97.62 519 VAL A CA 1
ATOM 3983 C C . VAL A 1 519 ? -3.417 17.113 8.633 1.00 97.62 519 VAL A C 1
ATOM 3985 O O . VAL A 1 519 ? -2.445 17.230 7.889 1.00 97.62 519 VAL A O 1
ATOM 3988 N N . ALA A 1 520 ? -3.965 15.926 8.911 1.00 97.25 520 ALA A N 1
ATOM 3989 C CA . ALA A 1 520 ? -3.440 14.667 8.390 1.00 97.25 520 ALA A CA 1
ATOM 3990 C C . ALA A 1 520 ? -3.562 14.541 6.864 1.00 97.25 520 ALA A C 1
ATOM 3992 O O . ALA A 1 520 ? -2.712 13.900 6.252 1.00 97.25 520 ALA A O 1
ATOM 3993 N N . VAL A 1 521 ? -4.613 15.102 6.251 1.00 98.00 521 VAL A N 1
ATOM 3994 C CA . VAL A 1 521 ? -4.863 14.978 4.801 1.00 98.00 521 VAL A CA 1
ATOM 3995 C C . VAL A 1 521 ? -4.322 16.143 3.978 1.00 98.00 521 VAL A C 1
ATOM 3997 O O . VAL A 1 521 ? -4.193 16.003 2.767 1.00 98.00 521 VAL A O 1
ATOM 4000 N N . PHE A 1 522 ? -3.994 17.276 4.603 1.00 97.75 522 PHE A N 1
ATOM 4001 C CA . PHE A 1 522 ? -3.611 18.498 3.892 1.00 97.75 522 PHE A CA 1
ATOM 4002 C C . PHE A 1 522 ? -2.421 18.292 2.947 1.00 97.75 522 PHE A C 1
ATOM 4004 O O . PHE A 1 522 ? -2.491 18.678 1.782 1.00 97.75 522 PHE A O 1
ATOM 4011 N N . GLY A 1 523 ? -1.370 17.606 3.414 1.00 96.12 523 GLY A N 1
ATOM 4012 C CA . GLY A 1 523 ? -0.205 17.291 2.585 1.00 96.12 523 GLY A CA 1
ATOM 4013 C C . GLY A 1 523 ? -0.558 16.471 1.349 1.00 96.12 523 GLY A C 1
ATOM 4014 O O . GLY A 1 523 ? -0.196 16.853 0.240 1.00 96.12 523 GLY A O 1
ATOM 4015 N N . GLY A 1 524 ? -1.347 15.407 1.519 1.00 97.06 524 GLY A N 1
ATOM 4016 C CA . GLY A 1 524 ? -1.778 14.580 0.395 1.00 97.06 524 GLY A CA 1
ATOM 4017 C C . GLY A 1 524 ? -2.754 15.273 -0.553 1.00 97.06 524 GLY A C 1
ATOM 4018 O O . GLY A 1 524 ? -2.736 14.994 -1.746 1.00 97.06 524 GLY A O 1
ATOM 4019 N N . MET A 1 525 ? -3.597 16.185 -0.059 1.00 97.81 525 MET A N 1
ATOM 4020 C CA . MET A 1 525 ? -4.469 16.992 -0.919 1.00 97.81 525 MET A CA 1
ATOM 4021 C C . MET A 1 525 ? -3.660 17.942 -1.807 1.00 97.81 525 MET A C 1
ATOM 4023 O O . MET A 1 525 ? -3.989 18.095 -2.981 1.00 97.81 525 MET A O 1
ATOM 4027 N N . LEU A 1 526 ? -2.600 18.554 -1.268 1.00 96.69 526 LEU A N 1
ATOM 4028 C CA . LEU A 1 526 ? -1.722 19.427 -2.044 1.00 96.69 526 LEU A CA 1
ATOM 4029 C C . LEU A 1 526 ? -0.945 18.633 -3.097 1.00 96.69 526 LEU A C 1
ATOM 4031 O O . LEU A 1 526 ? -0.948 19.025 -4.263 1.00 96.69 526 LEU A O 1
ATOM 4035 N N . THR A 1 527 ? -0.338 17.501 -2.721 1.00 95.31 527 THR A N 1
ATOM 4036 C CA . THR A 1 527 ? 0.366 16.646 -3.692 1.00 95.31 527 THR A CA 1
ATOM 4037 C C . THR A 1 527 ? -0.588 16.153 -4.775 1.00 95.31 527 THR A C 1
ATOM 4039 O O . THR A 1 527 ? -0.248 16.214 -5.949 1.00 95.31 527 THR A O 1
ATOM 4042 N N . PHE A 1 528 ? -1.817 15.772 -4.414 1.00 96.62 528 PHE A N 1
ATOM 4043 C CA . PHE A 1 528 ? -2.834 15.380 -5.388 1.00 96.62 528 PHE A CA 1
ATOM 4044 C C . PHE A 1 528 ? -3.233 16.516 -6.338 1.00 96.62 528 PHE A C 1
ATOM 4046 O O . PHE A 1 528 ? -3.461 16.289 -7.523 1.00 96.62 528 PHE A O 1
ATOM 4053 N N . GLY A 1 529 ? -3.310 17.753 -5.842 1.00 96.12 529 GLY A N 1
ATOM 4054 C CA . GLY A 1 529 ? -3.552 18.924 -6.685 1.00 96.12 529 GLY A CA 1
ATOM 4055 C C . GLY A 1 529 ? -2.481 19.098 -7.766 1.00 96.12 529 GLY A C 1
ATOM 4056 O O . GLY A 1 529 ? -2.812 19.420 -8.904 1.00 96.12 529 GLY A O 1
ATOM 4057 N N . ILE A 1 530 ? -1.218 18.821 -7.432 1.00 94.44 530 ILE A N 1
ATOM 4058 C CA . ILE A 1 530 ? -0.092 18.835 -8.379 1.00 94.44 530 ILE A CA 1
ATOM 4059 C C . ILE A 1 530 ? -0.184 17.655 -9.354 1.00 94.44 530 ILE A C 1
ATOM 4061 O O . ILE A 1 530 ? -0.091 17.850 -10.565 1.00 94.44 530 ILE A O 1
ATOM 4065 N N . GLU A 1 531 ? -0.448 16.447 -8.849 1.00 94.56 531 GLU A N 1
ATOM 4066 C CA . GLU A 1 531 ? -0.672 15.244 -9.663 1.00 94.56 531 GLU A CA 1
ATOM 4067 C C . GLU A 1 531 ? -1.776 15.455 -10.710 1.00 94.56 531 GLU A C 1
ATOM 4069 O O . GLU A 1 531 ? -1.633 15.051 -11.863 1.00 94.56 531 GLU A O 1
ATOM 4074 N N . LEU A 1 532 ? -2.866 16.145 -10.354 1.00 95.38 532 LEU A N 1
ATOM 4075 C CA . LEU A 1 532 ? -3.959 16.439 -11.283 1.00 95.38 532 LEU A CA 1
ATOM 4076 C C . LEU A 1 532 ? -3.523 17.292 -12.479 1.00 95.38 532 LEU A C 1
ATOM 4078 O O . LEU A 1 532 ? -4.077 17.129 -13.566 1.00 95.38 532 LEU A O 1
ATOM 4082 N N . ILE A 1 533 ? -2.525 18.162 -12.327 1.00 94.38 533 ILE A N 1
ATOM 4083 C CA . ILE A 1 533 ? -2.001 18.973 -13.436 1.00 94.38 533 ILE A CA 1
ATOM 4084 C C . ILE A 1 533 ? -1.280 18.078 -14.454 1.00 94.38 533 ILE A C 1
ATOM 4086 O O . ILE A 1 533 ? -1.367 18.321 -15.660 1.00 94.38 533 ILE A O 1
ATOM 4090 N N . ALA A 1 534 ? -0.662 16.984 -13.996 1.00 91.31 534 ALA A N 1
ATOM 4091 C CA . ALA A 1 534 ? -0.003 15.999 -14.853 1.00 91.31 534 ALA A CA 1
ATOM 4092 C C . ALA A 1 534 ? -0.965 15.337 -15.858 1.00 91.31 534 ALA A C 1
ATOM 4094 O O . ALA A 1 534 ? -0.550 14.946 -16.947 1.00 91.31 534 ALA A O 1
ATOM 4095 N N . THR A 1 535 ? -2.271 15.300 -15.567 1.00 92.44 535 THR A N 1
ATOM 4096 C CA . THR A 1 535 ? -3.279 14.682 -16.452 1.00 92.44 535 THR A CA 1
ATOM 4097 C C . THR A 1 535 ? -3.353 15.296 -17.853 1.00 92.44 535 THR A C 1
ATOM 4099 O O . THR A 1 535 ? -3.785 14.623 -18.790 1.00 92.44 535 THR A O 1
ATOM 4102 N N . GLN A 1 536 ? -2.949 16.561 -18.012 1.00 89.56 536 GLN A N 1
ATOM 4103 C CA . GLN A 1 536 ? -3.099 17.306 -19.265 1.00 89.56 536 GLN A CA 1
ATOM 4104 C C . GLN A 1 536 ? -2.127 16.848 -20.354 1.00 89.56 536 GLN A C 1
ATOM 4106 O O . GLN A 1 536 ? -2.486 16.831 -21.533 1.00 89.56 536 GLN A O 1
ATOM 4111 N N . LYS A 1 537 ? -0.893 16.488 -19.984 1.00 85.06 537 LYS A N 1
ATOM 4112 C CA . LYS A 1 537 ? 0.162 16.165 -20.948 1.00 85.06 537 LYS A CA 1
ATOM 4113 C C . LYS A 1 537 ? 0.884 14.882 -20.542 1.00 85.06 537 LYS A C 1
ATOM 4115 O O . LYS A 1 537 ? 1.624 14.902 -19.562 1.00 85.06 537 LYS A O 1
ATOM 4120 N N . PRO A 1 538 ? 0.728 13.794 -21.318 1.00 86.88 538 PRO A N 1
ATOM 4121 C CA . PRO A 1 538 ? 1.492 12.581 -21.095 1.00 86.88 538 PRO A CA 1
ATOM 4122 C C . PRO A 1 538 ? 2.995 12.849 -21.170 1.00 86.88 538 PRO A C 1
ATOM 4124 O O . PRO A 1 538 ? 3.451 13.585 -22.050 1.00 86.88 538 PRO A O 1
ATOM 4127 N N . GLN A 1 539 ? 3.747 12.211 -20.284 1.00 88.12 539 GLN A N 1
ATOM 4128 C CA . GLN A 1 539 ? 5.201 12.196 -20.298 1.00 88.12 539 GLN A CA 1
ATOM 4129 C C . GLN A 1 539 ? 5.689 10.791 -20.647 1.00 88.12 539 GLN A C 1
ATOM 4131 O O . GLN A 1 539 ? 5.037 9.794 -20.337 1.00 88.12 539 GLN A O 1
ATOM 4136 N N . LEU A 1 540 ? 6.813 10.709 -21.355 1.00 87.62 540 LEU A N 1
ATOM 4137 C CA . LEU A 1 540 ? 7.462 9.426 -21.596 1.00 87.62 540 LEU A CA 1
ATOM 4138 C C . LEU A 1 540 ? 8.346 9.081 -20.391 1.00 87.62 540 LEU A C 1
ATOM 4140 O O . LEU A 1 540 ? 8.965 9.987 -19.827 1.00 87.62 540 LEU A O 1
ATOM 4144 N N . PRO A 1 541 ? 8.427 7.796 -20.005 1.00 86.31 541 PRO A N 1
ATOM 4145 C CA . PRO A 1 541 ? 9.346 7.359 -18.966 1.00 86.31 541 PRO A CA 1
ATOM 4146 C C . PRO A 1 541 ? 10.795 7.734 -19.270 1.00 86.31 541 PRO A C 1
ATOM 4148 O O . PRO A 1 541 ? 11.186 7.907 -20.427 1.00 86.31 541 PRO A O 1
ATOM 4151 N N . THR A 1 542 ? 11.615 7.781 -18.222 1.00 82.44 542 THR A N 1
ATOM 4152 C CA . THR A 1 542 ? 13.060 7.990 -18.344 1.00 82.44 542 THR A CA 1
ATOM 4153 C C . THR A 1 542 ? 13.666 7.029 -19.375 1.00 82.44 542 THR A C 1
ATOM 4155 O O . THR A 1 542 ? 13.366 5.836 -19.364 1.00 82.44 542 THR A O 1
ATOM 4158 N N . PHE A 1 543 ? 14.530 7.558 -20.247 1.00 83.75 543 PHE A N 1
ATOM 4159 C CA . PHE A 1 543 ? 15.187 6.847 -21.357 1.00 83.75 543 PHE A CA 1
ATOM 4160 C C . PHE A 1 543 ? 14.286 6.411 -22.527 1.00 83.75 543 PHE A C 1
ATOM 4162 O O . PHE A 1 543 ? 14.771 5.717 -23.415 1.00 83.75 543 PHE A O 1
ATOM 4169 N N . ILE A 1 544 ? 13.013 6.827 -22.575 1.00 85.44 544 ILE A N 1
ATOM 4170 C CA . ILE A 1 544 ? 12.129 6.598 -23.730 1.00 85.44 544 ILE A CA 1
ATOM 4171 C C . ILE A 1 544 ? 11.936 7.902 -24.506 1.00 85.44 544 ILE A C 1
ATOM 4173 O O . ILE A 1 544 ? 11.511 8.919 -23.955 1.00 85.44 544 ILE A O 1
ATOM 4177 N N . HIS A 1 545 ? 12.205 7.865 -25.808 1.00 86.38 545 HIS A N 1
ATOM 4178 C CA . HIS A 1 545 ? 12.077 8.997 -26.718 1.00 86.38 545 HIS A CA 1
ATOM 4179 C C . HIS A 1 545 ? 10.883 8.846 -27.669 1.00 86.38 545 HIS A C 1
ATOM 4181 O O . HIS A 1 545 ? 10.296 7.776 -27.845 1.00 86.38 545 HIS A O 1
ATOM 4187 N N . GLU A 1 546 ? 10.513 9.942 -28.342 1.00 86.06 546 GLU A N 1
ATOM 4188 C CA . GLU A 1 546 ? 9.411 9.923 -29.313 1.00 86.06 546 GLU A CA 1
ATOM 4189 C C . GLU A 1 546 ? 9.623 8.907 -30.439 1.00 86.06 546 GLU A C 1
ATOM 4191 O O . GLU A 1 546 ? 8.655 8.350 -30.959 1.00 86.06 546 GLU A O 1
ATOM 4196 N N . MET A 1 547 ? 10.878 8.671 -30.827 1.00 85.75 547 MET A N 1
ATOM 4197 C CA . MET A 1 547 ? 11.217 7.700 -31.862 1.00 85.75 547 MET A CA 1
ATOM 4198 C C . MET A 1 547 ? 10.825 6.281 -31.441 1.00 85.75 547 MET A C 1
ATOM 4200 O O . MET A 1 547 ? 10.191 5.586 -32.233 1.00 85.75 547 MET A O 1
ATOM 4204 N N . ASP A 1 548 ? 11.078 5.895 -30.189 1.00 84.12 548 ASP A N 1
ATOM 4205 C CA . ASP A 1 548 ? 10.697 4.585 -29.644 1.00 84.12 548 ASP A CA 1
ATOM 4206 C C . ASP A 1 548 ? 9.175 4.404 -29.683 1.00 84.12 548 ASP A C 1
ATOM 4208 O O . ASP A 1 548 ? 8.650 3.395 -30.163 1.00 84.12 548 ASP A O 1
ATOM 4212 N N . ALA A 1 549 ? 8.444 5.442 -29.265 1.00 82.94 549 ALA A N 1
ATOM 4213 C CA . ALA A 1 549 ? 6.987 5.447 -29.296 1.00 82.94 549 ALA A CA 1
ATOM 4214 C C . ALA A 1 549 ? 6.427 5.357 -30.725 1.00 82.94 549 ALA A C 1
ATOM 4216 O O . ALA A 1 549 ? 5.364 4.769 -30.925 1.00 82.94 549 ALA A O 1
ATOM 4217 N N . ARG A 1 550 ? 7.106 5.934 -31.726 1.00 85.19 550 ARG A N 1
ATOM 4218 C CA . ARG A 1 550 ? 6.716 5.828 -33.143 1.00 85.19 550 ARG A CA 1
ATOM 4219 C C . ARG A 1 550 ? 7.050 4.455 -33.722 1.00 85.19 550 ARG A C 1
ATOM 4221 O O . ARG A 1 550 ? 6.231 3.926 -34.469 1.00 85.19 550 ARG A O 1
ATOM 4228 N N . MET A 1 551 ? 8.201 3.880 -33.373 1.00 81.31 551 MET A N 1
ATOM 4229 C CA . MET A 1 551 ? 8.612 2.548 -33.828 1.00 81.31 551 MET A CA 1
ATOM 4230 C C . MET A 1 551 ? 7.643 1.465 -33.358 1.00 81.31 551 MET A C 1
ATOM 4232 O O . MET A 1 551 ? 7.262 0.621 -34.151 1.00 81.31 551 MET A O 1
ATOM 4236 N N . MET A 1 552 ? 7.164 1.543 -32.118 1.00 77.00 552 MET A N 1
ATOM 4237 C CA . MET A 1 552 ? 6.190 0.593 -31.567 1.00 77.00 552 MET A CA 1
ATOM 4238 C C . MET A 1 552 ? 4.756 0.720 -32.132 1.00 77.00 552 MET A C 1
ATOM 4240 O O . MET A 1 552 ? 3.928 -0.147 -31.862 1.00 77.00 552 MET A O 1
ATOM 4244 N N . LYS A 1 553 ? 4.421 1.801 -32.858 1.00 76.62 553 LYS A N 1
ATOM 4245 C CA . LYS A 1 553 ? 3.109 1.954 -33.535 1.00 76.62 553 LYS A CA 1
ATOM 4246 C C . LYS A 1 553 ? 3.075 1.343 -34.934 1.00 76.62 553 LYS A C 1
ATOM 4248 O O . LYS A 1 553 ? 1.981 1.210 -35.483 1.00 76.62 553 LYS A O 1
ATOM 4253 N N . ARG A 1 554 ? 4.246 1.099 -35.521 1.00 58.22 554 ARG A N 1
ATOM 4254 C CA . ARG A 1 554 ? 4.401 0.425 -36.811 1.00 58.22 554 ARG A CA 1
ATOM 4255 C C . ARG A 1 554 ? 4.352 -1.075 -36.584 1.00 58.22 554 ARG A C 1
ATOM 4257 O O . ARG A 1 554 ? 3.768 -1.747 -37.457 1.00 58.22 554 ARG A O 1
#

pLDDT: mean 91.95, std 7.75, range [50.94, 98.75]

Radius of gyration: 23.21 Å; Cα contacts (8 Å, |Δi|>4): 960; chains: 1; bounding box: 63×59×68 Å

Mean predicted aligned error: 5.07 Å

Sequence (554 aa):
MNNAVSLLLWAGCWGVGGYLLAVAIFALPSRERLPVGLGLGLVAQTFLANLLSLVLPVPLSFWVAAFLMPIAGVLLAWPLLVRREGRRFTFPLSQALALALLTWVMTAIGRGLAIFDDYQNVPTVSLMATGEVPPRFALDPNLRFGYHYFLLLFAAQMQRLGNLFPWNALDLARGLLVALTLLLTYVWVWRMTRSRLAGFLGAVFAAFSAGARWLLLLLPPGVIESLSSQVTLIGSGAQTAPTLAEALRTFWGLNGDGPISFPFAFVSGMKHPLVLSHGGTGAMGNVISMLILILYRRWRDRRAAAVLAVLLASLALVSEIHFLALFPLLALAVALHALSHRRAHVPRNARRWVIVMSIALLIALVQGGVITEIARGLLLRLSGAAERTAYHTFHFAFQWPPSVVSSHLGVLTLTNPTHLLLVFLEVGVILLALPLTVAWGMKMLRAQRWWEAMLIVGMGIGVAATVIHYSGTAGISANARLFGAFHAPIALYAFPLTWVWARGRGQNVRVVAAALGLVAVFGGMLTFGIELIATQKPQLPTFIHEMDARMMKR

Secondary structure (DSSP, 8-state):
--HHHHHHHHHHHHHHHHHHHHHHHB---HHHHHHHHHHHHHHHHHHHHHHHTTTS-HHHHHHHHHHHHHHHHHHHHHHHHHTT-GGG----HHHHHHHHHHHHHHHHHHHT---SSHHHHHHHHHHHHHT-SSPEETTEEEEE--S--HHHHHHHHHHHHHT--HHHHHHHHHHHHHHHHHHHHHHHHHHHH--HHHHHHHHHHHHH----GGGGGGS-HHHHHHHHTT----HHHHHH-SSHHHHTTSB---SS--SSPPBGGG--SS---GGG--SSSTTHHHHHHHHHHHHTT-BSSTHHHHHHHHHHHHHHHH-HHHHHHHHHHHHHHHHHHHHHHT--PPPHHHHHHHHHHHHHHHHHTTS-HHHHHHHHHHHHHHTT------S---EEEE-SS-EEEETTTEEEETTSHHHHHHHHHHH-GGGGGHHHHHHHHHHHHHTT-HHHHHHHHHHHHHHHTTTEEEESTT-TTHHHHHHHHHHHHHHHHHHHHHHHHHTTS-HHHHHHHHHHHHHHHHHHHHHHHHHHHHTTS--PPTT--HHHHHHTT-

Nearest PDB structures (foldseek):
  5ogl-assembly1_A  TM=4.368E-01  e=4.107E-03  Campylobacter lari RM2100
  9b3o-assembly1_A  TM=1.496E-01  e=3.528E+00  Staphylococcus aureus
  4tpg-assembly2_B  TM=1.170E-01  e=1.516E+00  Shewanella oneidensis MR-1